Protein 6ATH (pdb70)

CATH classification: 1.10.510.10

Organism: Homo sapiens (NCBI:txid9606)

Nearest PDB structures (foldseek):
  6ath-assembly1_C  TM=1.020E+00  e=2.449E-08  Homo sapiens
  1jsu-assembly1_C  TM=9.608E-01  e=7.754E-07  Homo sapiens
  6p8f-assembly1_C 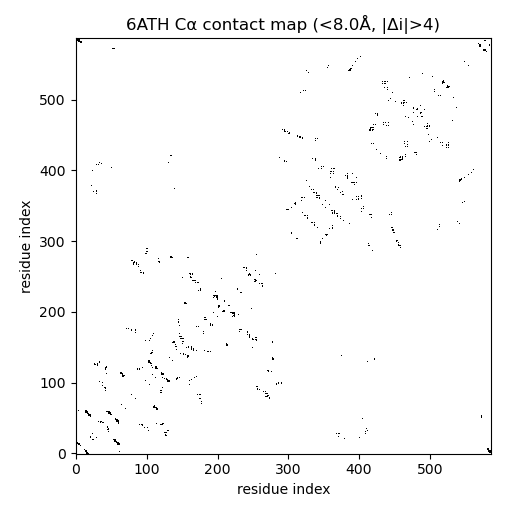 TM=7.142E-01  e=4.635E-07  Homo sapiens
  8bya-assembly1_C  TM=8.680E-01  e=1.617E-06  Homo sapiens
  6ath-assembly1_B  TM=1.004E+00  e=5.080E-36  Homo sapiens

InterPro domains:
  IPR000719 Protein kinase domain [PF00069] (4-286)
  IPR000719 Protein kinase domain [PS50011] (4-286)
  IPR000719 Protein kinase domain [SM00220] (4-286)
  IPR008271 Serine/threonine-protein kinase, active site [PS00108] (123-135)
  IPR011009 Protein kinase-like domain superfamily [SSF56112] (1-292)
  IPR017441 Protein kinase, ATP binding site [PS00107] (10-33)
  IPR050108 Cyclin-dependent kinase [PTHR24056] (2-287)

Foldseek 3Di:
DPDKDADPVPRFIKDKDKDFEVHDDVLNVFQVVLLVVQDDQQAWHFDDWDDDPGMIMTMTGDFDAWQLVVLVVCQPPAFDLLLLLQALLSVLVSLLSCVVQQKAQQEDDRRQWGHHQQQHIHGHRSSVMDRADVVGAQDAPTYDLLQAAVCRLLPPSDDDSLRVLSSSLQVSLCSRNVDGLQDAPDSVSSVVSLCQAAWDDDCVQENCSCVGNRHDPPDDTHDYDQLCVSRVVDDPQSSVLSCLSRRNHSVRRDHSVNSSPRPSCVPHDRDGTPDDD/DDDVVCLQVVVVVLVVQLVVLAFDLPLQVVAPADHLQLLLVLLLLVLVVCVVVVHDLQLSQLLLSLLRNLSSPDHDHSLCSNLSSLLSSQVSCVVPPPDRDDLVVSCVSVVNSDDSVSSVVSNVVSCVSSVVPRPHDALVNLLVSQQVVDPDHDLLLSLQLSLLSSLLSSGSVVNSVDGSNLSNQLSSQQSCCLPPVDGDDPVVCVSPVDDCVNSVVSNVVSLVCLQCVVVDPRCSSLVVCCDVVSPHNSPRHGDPDRDD/DDPVPDDDPDDDDVVVVCVVVVVPCPVCVVQQADDVVRGHHDDPHDDDDD

Structure (mmCIF, N/CA/C/O backbone):
data_6ATH
#
_entry.id   6ATH
#
_cell.length_a   74.191
_cell.length_b   77.645
_cell.length_c   137.511
_cell.angle_alpha   90.00
_cell.angle_beta   90.00
_cell.angle_gamma   90.00
#
_symmetry.space_group_name_H-M   'P 21 21 21'
#
loop_
_entity.id
_entity.type
_entity.pdbx_description
1 polymer 'Cyclin-dependent kinase 2'
2 polymer Cyclin-A2
3 polymer 'Cyclin-dependent kinase inhibitor 1B'
4 non-polymer 'SULFATE ION'
5 water water
#
loop_
_atom_site.group_PDB
_atom_site.id
_atom_site.type_symbol
_atom_site.label_atom_id
_atom_site.label_alt_id
_atom_site.label_comp_id
_atom_site.label_asym_id
_atom_site.label_entity_id
_atom_site.label_seq_id
_atom_site.pdbx_PDB_ins_code
_atom_site.Cartn_x
_atom_site.Cartn_y
_atom_site.Cartn_z
_atom_site.occupancy
_atom_site.B_iso_or_equiv
_atom_site.auth_seq_id
_atom_site.auth_comp_id
_atom_site.auth_asym_id
_atom_site.auth_atom_id
_atom_site.pdbx_PDB_model_num
ATOM 1 N N . VAL A 1 19 ? 14.630 -9.610 79.029 1.00 61.84 17 VAL A N 1
ATOM 2 C CA . VAL A 1 19 ? 15.448 -9.949 80.188 1.00 62.37 17 VAL A CA 1
ATOM 3 C C . VAL A 1 19 ? 14.732 -10.966 81.069 1.00 65.50 17 VAL A C 1
ATOM 4 O O . VAL A 1 19 ? 13.639 -10.703 81.572 1.00 69.06 17 VAL A O 1
ATOM 8 N N . VAL A 1 20 ? 15.351 -12.128 81.252 1.00 63.51 18 VAL A N 1
ATOM 9 C CA . VAL A 1 20 ? 14.718 -13.220 81.982 1.00 63.83 18 VAL A CA 1
ATOM 10 C C . VAL A 1 20 ? 15.600 -13.772 83.101 1.00 63.54 18 VAL A C 1
ATOM 11 O O . VAL A 1 20 ? 15.163 -14.610 83.889 1.00 67.87 18 VAL A O 1
ATOM 15 N N . TYR A 1 21 ? 16.840 -13.299 83.164 1.00 55.61 19 TYR A N 1
ATOM 16 C CA . TYR A 1 21 ? 17.777 -13.726 84.200 1.00 51.11 19 TYR A CA 1
ATOM 17 C C . TYR A 1 21 ? 18.821 -12.653 84.475 1.00 48.40 19 TYR A C 1
ATOM 18 O O . TYR A 1 21 ? 19.276 -11.973 83.555 1.00 46.68 19 TYR A O 1
ATOM 27 N N . LYS A 1 22 ? 19.201 -12.501 85.739 1.00 42.22 20 LYS A N 1
ATOM 28 C CA . LYS A 1 22 ? 20.347 -11.664 86.083 1.00 43.15 20 LYS A CA 1
ATOM 29 C C . LYS A 1 22 ? 21.256 -12.392 87.060 1.00 44.62 20 LYS A C 1
ATOM 30 O O . LYS A 1 22 ? 20.835 -13.349 87.709 1.00 50.10 20 LYS A O 1
ATOM 36 N N . ALA A 1 23 ? 22.505 -11.950 87.160 1.00 41.89 21 ALA A N 1
ATOM 37 C CA . ALA A 1 23 ? 23.471 -12.649 87.999 1.00 47.28 21 ALA A CA 1
ATOM 38 C C . ALA A 1 23 ? 24.655 -11.782 88.414 1.00 50.13 21 ALA A C 1
ATOM 39 O O . ALA A 1 23 ? 25.242 -11.079 87.594 1.00 45.10 21 ALA A O 1
ATOM 41 N N . ARG A 1 24 ? 25.004 -11.849 89.696 1.00 55.75 22 ARG A N 1
ATOM 42 C CA . ARG A 1 24 ? 26.188 -11.169 90.206 1.00 62.25 22 ARG A CA 1
ATOM 43 C C . ARG A 1 24 ? 27.375 -12.130 90.259 1.00 66.06 22 ARG A C 1
ATOM 44 O O . ARG A 1 24 ? 27.231 -13.284 90.660 1.00 67.21 22 ARG A O 1
ATOM 52 N N . ASN A 1 25 ? 28.542 -11.647 89.844 1.00 69.29 23 ASN A N 1
ATOM 53 C CA . ASN A 1 25 ? 29.772 -12.430 89.902 1.00 76.19 23 ASN A CA 1
ATOM 54 C C . ASN A 1 25 ? 30.416 -12.311 91.283 1.00 81.53 23 ASN A C 1
ATOM 55 O O . ASN A 1 25 ? 30.636 -11.210 91.778 1.00 82.60 23 ASN A O 1
ATOM 60 N N . LYS A 1 26 ? 30.721 -13.449 91.898 1.00 85.36 24 LYS A N 1
ATOM 61 C CA . LYS A 1 26 ? 31.264 -13.471 93.255 1.00 87.69 24 LYS A CA 1
ATOM 62 C C . LYS A 1 26 ? 32.656 -12.844 93.347 1.00 88.34 24 LYS A C 1
ATOM 63 O O . LYS A 1 26 ? 32.927 -12.037 94.237 1.00 88.47 24 LYS A O 1
ATOM 69 N N . LEU A 1 27 ? 33.528 -13.220 92.418 1.00 88.48 25 LEU A N 1
ATOM 70 C CA . LEU A 1 27 ? 34.917 -12.766 92.410 1.00 89.71 25 LEU A CA 1
ATOM 71 C C . LEU A 1 27 ? 35.069 -11.268 92.127 1.00 88.86 25 LEU A C 1
ATOM 72 O O . LEU A 1 27 ? 35.987 -10.623 92.636 1.00 88.95 25 LEU A O 1
ATOM 77 N N . THR A 1 28 ? 34.165 -10.716 91.322 1.00 87.29 26 THR A N 1
ATOM 78 C CA . THR A 1 28 ? 34.264 -9.314 90.922 1.00 83.93 26 THR A CA 1
ATOM 79 C C . THR A 1 28 ? 33.180 -8.424 91.526 1.00 78.69 26 THR A C 1
ATOM 80 O O . THR A 1 28 ? 33.439 -7.273 91.876 1.00 79.81 26 THR A O 1
ATOM 84 N N . GLY A 1 29 ? 31.968 -8.952 91.644 1.00 73.31 27 GLY A N 1
ATOM 85 C CA . GLY A 1 29 ? 30.849 -8.162 92.126 1.00 70.25 27 GLY A CA 1
ATOM 86 C C . GLY A 1 29 ? 30.095 -7.523 90.977 1.00 66.58 27 GLY A C 1
ATOM 87 O O . GLY A 1 29 ? 29.124 -6.793 91.184 1.00 63.14 27 GLY A O 1
ATOM 88 N N . GLU A 1 30 ? 30.546 -7.799 89.757 1.00 65.73 28 GLU A N 1
ATOM 89 C CA . GLU A 1 30 ? 29.901 -7.265 88.564 1.00 64.66 28 GLU A CA 1
ATOM 90 C C . GLU A 1 30 ? 28.631 -8.048 88.241 1.00 59.23 28 GLU A C 1
ATOM 91 O O . GLU A 1 30 ? 28.585 -9.267 88.399 1.00 61.71 28 GLU A O 1
ATOM 97 N N . VAL A 1 31 ? 27.601 -7.338 87.793 1.00 51.23 29 VAL A N 1
ATOM 98 C CA . VAL A 1 31 ? 26.296 -7.945 87.563 1.00 44.44 29 VAL A CA 1
ATOM 99 C C . VAL A 1 31 ? 25.946 -7.971 86.075 1.00 40.52 29 VAL A C 1
ATOM 100 O O . VAL A 1 31 ? 26.200 -7.006 85.352 1.00 36.72 29 VAL A O 1
ATOM 104 N N . VAL A 1 32 ? 25.366 -9.078 85.621 1.00 37.96 30 VAL A N 1
ATOM 105 C CA . VAL A 1 32 ? 25.011 -9.226 84.213 1.00 35.00 30 VAL A CA 1
ATOM 106 C C . VAL A 1 32 ? 23.536 -9.558 84.052 1.00 38.15 30 VAL A C 1
ATOM 107 O O . VAL A 1 32 ? 22.876 -9.967 85.005 1.00 38.06 30 VAL A O 1
ATOM 111 N N . ALA A 1 33 ? 23.030 -9.374 82.838 1.00 34.18 31 ALA A N 1
ATOM 112 C CA . ALA A 1 33 ? 21.642 -9.673 82.519 1.00 32.84 31 ALA A CA 1
ATOM 113 C C . ALA A 1 33 ? 21.582 -10.588 81.305 1.00 40.51 31 ALA A C 1
ATOM 114 O O . ALA A 1 33 ? 22.340 -10.411 80.348 1.00 40.53 31 ALA A O 1
ATOM 116 N N . LEU A 1 34 ? 20.671 -11.555 81.338 1.00 37.01 32 LEU A N 1
ATOM 117 C CA . LEU A 1 34 ? 20.531 -12.504 80.243 1.00 41.26 32 LEU A CA 1
ATOM 118 C C . LEU A 1 34 ? 19.259 -12.257 79.439 1.00 45.36 32 LEU A C 1
ATOM 119 O O . LEU A 1 34 ? 18.156 -12.272 79.980 1.00 49.15 32 LEU A O 1
ATOM 124 N N . LYS A 1 35 ? 19.427 -12.028 78.141 1.00 40.23 33 LYS A N 1
ATOM 125 C CA . LYS A 1 35 ? 18.301 -11.808 77.244 1.00 44.80 33 LYS A CA 1
ATOM 126 C C . LYS A 1 35 ? 18.178 -12.992 76.292 1.00 45.84 33 LYS A C 1
ATOM 127 O O . LYS A 1 35 ? 19.180 -13.581 75.891 1.00 44.47 33 LYS A O 1
ATOM 133 N N . LYS A 1 36 ? 16.945 -13.347 75.945 1.00 49.45 34 LYS A N 1
ATOM 134 C CA . LYS A 1 36 ? 16.691 -14.516 75.112 1.00 53.72 34 LYS A CA 1
ATOM 135 C C . LYS A 1 36 ? 15.886 -14.146 73.871 1.00 55.81 34 LYS A C 1
ATOM 136 O O . LYS A 1 36 ? 15.000 -13.291 73.925 1.00 55.59 34 LYS A O 1
ATOM 142 N N . ILE A 1 37 ? 16.210 -14.783 72.749 1.00 55.64 35 ILE A N 1
ATOM 143 C CA . ILE A 1 37 ? 15.434 -14.634 71.523 1.00 56.59 35 ILE A CA 1
ATOM 144 C C . ILE A 1 37 ? 15.092 -16.004 70.940 1.00 58.60 35 ILE A C 1
ATOM 145 O O . ILE A 1 37 ? 15.984 -16.784 70.600 1.00 59.29 35 ILE A O 1
ATOM 150 N N . ARG A 1 38 ? 13.800 -16.296 70.834 1.00 58.83 36 ARG A N 1
ATOM 151 C CA . ARG A 1 38 ? 13.350 -17.535 70.214 1.00 62.62 36 ARG A CA 1
ATOM 152 C C . ARG A 1 38 ? 13.456 -17.412 68.698 1.00 63.26 36 ARG A C 1
ATOM 153 O O . ARG A 1 38 ? 13.225 -16.340 68.138 1.00 64.30 36 ARG A O 1
ATOM 155 N N . LEU A 1 39 ? 13.813 -18.508 68.037 1.00 62.45 37 LEU A N 1
ATOM 156 C CA . LEU A 1 39 ? 13.999 -18.495 66.591 1.00 63.16 37 LEU A CA 1
ATOM 157 C C . LEU A 1 39 ? 12.855 -19.205 65.871 1.00 67.29 37 LEU A C 1
ATOM 158 O O . LEU A 1 39 ? 12.664 -20.411 66.029 1.00 70.07 37 LEU A O 1
ATOM 163 N N . GLU A 1 44 ? 11.524 -17.213 59.405 1.00 46.05 42 GLU A N 1
ATOM 164 C CA . GLU A 1 44 ? 12.425 -16.443 58.554 1.00 42.26 42 GLU A CA 1
ATOM 165 C C . GLU A 1 44 ? 13.857 -16.457 59.079 1.00 33.95 42 GLU A C 1
ATOM 166 O O . GLU A 1 44 ? 14.714 -15.716 58.592 1.00 33.43 42 GLU A O 1
ATOM 172 N N . GLY A 1 45 ? 14.116 -17.305 60.070 1.00 29.00 43 GLY A N 1
ATOM 173 C CA . GLY A 1 45 ? 15.439 -17.397 60.668 1.00 28.34 43 GLY A CA 1
ATOM 174 C C . GLY A 1 45 ? 15.703 -16.286 61.666 1.00 30.41 43 GLY A C 1
ATOM 175 O O . GLY A 1 45 ? 14.783 -15.786 62.314 1.00 29.19 43 GLY A O 1
ATOM 176 N N . VAL A 1 46 ? 16.964 -15.888 61.797 1.00 25.67 44 VAL A N 1
ATOM 177 C CA . VAL A 1 46 ? 17.313 -14.811 62.719 1.00 25.93 44 VAL A CA 1
ATOM 178 C C . VAL A 1 46 ? 16.704 -13.483 62.281 1.00 27.70 44 VAL A C 1
ATOM 179 O O . VAL A 1 46 ? 16.924 -13.036 61.158 1.00 24.84 44 VAL A O 1
ATOM 183 N N . PRO A 1 47 ? 15.925 -12.851 63.174 1.00 25.52 45 PRO A N 1
ATOM 184 C CA . PRO A 1 47 ? 15.278 -11.568 62.883 1.00 25.32 45 PRO A CA 1
ATOM 185 C C . PRO A 1 47 ? 16.292 -10.509 62.465 1.00 23.36 45 PRO A C 1
ATOM 186 O O . PRO A 1 47 ? 17.380 -10.440 63.037 1.00 21.25 45 PRO A O 1
ATOM 190 N N . SER A 1 48 ? 15.933 -9.694 61.479 1.00 16.98 46 SER A N 1
ATOM 191 C CA . SER A 1 48 ? 16.811 -8.634 61.006 1.00 22.34 46 SER A CA 1
ATOM 192 C C . SER A 1 48 ? 17.138 -7.645 62.118 1.00 22.91 46 SER A C 1
ATOM 193 O O . SER A 1 48 ? 18.237 -7.097 62.163 1.00 17.22 46 SER A O 1
ATOM 196 N N . THR A 1 49 ? 16.191 -7.430 63.030 1.00 21.41 47 THR A N 1
ATOM 197 C CA . THR A 1 49 ? 16.448 -6.567 64.174 1.00 22.65 47 THR A CA 1
ATOM 198 C C . THR A 1 49 ? 17.548 -7.127 65.074 1.00 20.90 47 THR A C 1
ATOM 199 O O . THR A 1 49 ? 18.347 -6.372 65.622 1.00 24.78 47 THR A O 1
ATOM 203 N N . ALA A 1 50 ? 17.580 -8.445 65.231 1.00 18.91 48 ALA A N 1
ATOM 204 C CA . ALA A 1 50 ? 18.624 -9.101 66.015 1.00 19.24 48 ALA A CA 1
ATOM 205 C C . ALA A 1 50 ? 19.962 -9.056 65.279 1.00 22.07 48 ALA A C 1
ATOM 206 O O . ALA A 1 50 ? 21.008 -8.828 65.888 1.00 20.46 48 ALA A O 1
ATOM 208 N N . ILE A 1 51 ? 19.913 -9.300 63.971 1.00 20.00 49 ILE A N 1
ATOM 209 C CA . ILE A 1 51 ? 21.089 -9.204 63.106 1.00 21.45 49 ILE A CA 1
ATOM 210 C C . ILE A 1 51 ? 21.772 -7.847 63.293 1.00 22.14 49 ILE A C 1
ATOM 211 O O . ILE A 1 51 ? 22.970 -7.765 63.596 1.00 19.68 49 ILE A O 1
ATOM 216 N N . ARG A 1 52 ? 21.001 -6.778 63.131 1.00 17.14 50 ARG A N 1
ATOM 217 C CA . ARG A 1 52 ? 21.544 -5.432 63.284 1.00 18.78 50 ARG A CA 1
ATOM 218 C C . ARG A 1 52 ? 21.965 -5.112 64.721 1.00 18.53 50 ARG A C 1
ATOM 219 O O . ARG A 1 52 ? 23.059 -4.601 64.941 1.00 17.40 50 ARG A O 1
ATOM 227 N N . GLU A 1 53 ? 21.099 -5.401 65.689 1.00 17.05 51 GLU A N 1
ATOM 228 C CA . GLU A 1 53 ? 21.409 -5.095 67.086 1.00 18.59 51 GLU A CA 1
ATOM 229 C C . GLU A 1 53 ? 22.741 -5.701 67.511 1.00 16.90 51 GLU A C 1
ATOM 230 O O . GLU A 1 53 ? 23.589 -5.014 68.069 1.00 17.95 51 GLU A O 1
ATOM 236 N N . ILE A 1 54 ? 22.929 -6.985 67.219 1.00 17.03 52 ILE A N 1
ATOM 237 C CA . ILE A 1 54 ? 24.125 -7.687 67.663 1.00 15.42 52 ILE A CA 1
ATOM 238 C C . ILE A 1 54 ? 25.366 -7.224 66.900 1.00 17.98 52 ILE A C 1
ATOM 239 O O . ILE A 1 54 ? 26.384 -6.882 67.503 1.00 15.83 52 ILE A O 1
ATOM 244 N N . SER A 1 55 ? 25.282 -7.204 65.573 1.00 19.05 53 SER A N 1
ATOM 245 C CA . SER A 1 55 ? 26.441 -6.827 64.769 1.00 13.61 53 SER A CA 1
ATOM 246 C C . SER A 1 55 ? 26.890 -5.395 65.055 1.00 19.08 53 SER A C 1
ATOM 247 O O . SER A 1 55 ? 28.083 -5.115 65.057 1.00 19.42 53 SER A O 1
ATOM 250 N N . LEU A 1 56 ? 25.944 -4.494 65.321 1.00 15.80 54 LEU A N 1
ATOM 251 C CA . LEU A 1 56 ? 26.305 -3.110 65.627 1.00 16.55 54 LEU A CA 1
ATOM 252 C C . LEU A 1 56 ? 26.815 -2.941 67.066 1.00 18.50 54 LEU A C 1
ATOM 253 O O . LEU A 1 56 ? 27.814 -2.259 67.298 1.00 17.00 54 LEU A O 1
ATOM 258 N N . LEU A 1 57 ? 26.156 -3.581 68.030 1.00 15.95 55 LEU A N 1
ATOM 259 C CA . LEU A 1 57 ? 26.602 -3.486 69.422 1.00 18.94 55 LEU A CA 1
ATOM 260 C C . LEU A 1 57 ? 28.016 -4.002 69.655 1.00 21.87 55 LEU A C 1
ATOM 261 O O . LEU A 1 57 ? 28.728 -3.484 70.516 1.00 24.77 55 LEU A O 1
ATOM 266 N N . LYS A 1 58 ? 28.420 -5.019 68.901 1.00 24.67 56 LYS A N 1
ATOM 267 C CA . LYS A 1 58 ? 29.778 -5.553 69.009 1.00 32.49 56 LYS A CA 1
ATOM 268 C C . LYS A 1 58 ? 30.833 -4.490 68.699 1.00 31.72 56 LYS A C 1
ATOM 269 O O . LYS A 1 58 ? 31.951 -4.545 69.212 1.00 34.30 56 LYS A O 1
ATOM 275 N N . GLU A 1 59 ? 30.469 -3.526 67.861 1.00 21.53 57 GLU A N 1
ATOM 276 C CA . GLU A 1 59 ? 31.372 -2.439 67.491 1.00 25.99 57 GLU A CA 1
ATOM 277 C C . GLU A 1 59 ? 31.221 -1.186 68.350 1.00 29.67 57 GLU A C 1
ATOM 278 O O . GLU A 1 59 ? 31.965 -0.223 68.171 1.00 39.72 57 GLU A O 1
ATOM 284 N N . LEU A 1 60 ? 30.261 -1.184 69.267 1.00 21.24 58 LEU A N 1
ATOM 285 C CA . LEU A 1 60 ? 29.962 0.034 70.019 1.00 19.90 58 LEU A CA 1
ATOM 286 C C . LEU A 1 60 ? 30.329 -0.058 71.497 1.00 27.61 58 LEU A C 1
ATOM 287 O O . LEU A 1 60 ? 29.465 0.058 72.367 1.00 29.94 58 LEU A O 1
ATOM 292 N N . ASN A 1 61 ? 31.613 -0.247 71.781 1.00 20.39 59 ASN A N 1
ATOM 293 C CA . ASN A 1 61 ? 32.076 -0.246 73.161 1.00 21.73 59 ASN A CA 1
ATOM 294 C C . ASN A 1 61 ? 32.352 1.172 73.667 1.00 22.59 59 ASN A C 1
ATOM 295 O O . ASN A 1 61 ? 33.311 1.819 73.248 1.00 22.41 59 ASN A O 1
ATOM 300 N N . HIS A 1 62 ? 31.500 1.647 74.570 1.00 21.33 60 HIS A N 1
ATOM 301 C CA . HIS A 1 62 ? 31.610 2.996 75.114 1.00 17.67 60 HIS A CA 1
ATOM 302 C C . HIS A 1 62 ? 30.946 2.992 76.488 1.00 16.86 60 HIS A C 1
ATOM 303 O O . HIS A 1 62 ? 29.979 2.260 76.693 1.00 19.00 60 HIS A O 1
ATOM 310 N N . PRO A 1 63 ? 31.463 3.796 77.440 1.00 18.78 61 PRO A N 1
ATOM 311 C CA . PRO A 1 63 ? 30.910 3.791 78.804 1.00 19.86 61 PRO A CA 1
ATOM 312 C C . PRO A 1 63 ? 29.449 4.222 78.870 1.00 17.43 61 PRO A C 1
ATOM 313 O O . PRO A 1 63 ? 28.774 3.952 79.873 1.00 17.74 61 PRO A O 1
ATOM 317 N N . ASN A 1 64 ? 28.964 4.892 77.832 1.00 15.49 62 ASN A N 1
ATOM 318 C CA . ASN A 1 64 ? 27.569 5.337 77.810 1.00 14.90 62 ASN A CA 1
ATOM 319 C C . ASN A 1 64 ? 26.713 4.592 76.795 1.00 16.81 62 ASN A C 1
ATOM 320 O O . ASN A 1 64 ? 25.694 5.105 76.332 1.00 15.49 62 ASN A O 1
ATOM 325 N N . ILE A 1 65 ? 27.157 3.392 76.443 1.00 15.99 63 ILE A N 1
ATOM 326 C CA . ILE A 1 65 ? 26.388 2.484 75.603 1.00 14.61 63 ILE A CA 1
ATOM 327 C C . ILE A 1 65 ? 26.379 1.135 76.317 1.00 19.57 63 ILE A C 1
ATOM 328 O O . ILE A 1 65 ? 27.438 0.638 76.719 1.00 18.62 63 ILE A O 1
ATOM 333 N N . VAL A 1 66 ? 25.191 0.558 76.501 1.00 18.08 64 VAL A N 1
ATOM 334 C CA . VAL A 1 66 ? 25.072 -0.720 77.207 1.00 20.08 64 VAL A CA 1
ATOM 335 C C . VAL A 1 66 ? 25.970 -1.764 76.546 1.00 22.25 64 VAL A C 1
ATOM 336 O O . VAL A 1 66 ? 25.982 -1.914 75.323 1.00 21.13 64 VAL A O 1
ATOM 340 N N . LYS A 1 67 ? 26.758 -2.459 77.355 1.00 20.24 65 LYS A N 1
ATOM 341 C CA . LYS A 1 67 ? 27.758 -3.363 76.799 1.00 21.40 65 LYS A CA 1
ATOM 342 C C . LYS A 1 67 ? 27.207 -4.762 76.545 1.00 24.67 65 LYS A C 1
ATOM 343 O O . LYS A 1 67 ? 26.653 -5.394 77.446 1.00 24.68 65 LYS A O 1
ATOM 349 N N . LEU A 1 68 ? 27.363 -5.235 75.310 1.00 21.00 66 LEU A N 1
ATOM 350 C CA . LEU A 1 68 ? 27.061 -6.617 74.960 1.00 20.99 66 LEU A CA 1
ATOM 351 C C . LEU A 1 68 ? 28.269 -7.471 75.321 1.00 26.00 66 LEU A C 1
ATOM 352 O O . LEU A 1 68 ? 29.353 -7.285 74.771 1.00 25.01 66 LEU A O 1
ATOM 357 N N . LEU A 1 69 ? 28.085 -8.396 76.257 1.00 27.19 67 LEU A N 1
ATOM 358 C CA . LEU A 1 69 ? 29.202 -9.165 76.792 1.00 32.42 67 LEU A CA 1
ATOM 359 C C . LEU A 1 69 ? 29.457 -10.458 76.028 1.00 35.96 67 LEU A C 1
ATOM 360 O O . LEU A 1 69 ? 30.605 -10.878 75.875 1.00 38.37 67 LEU A O 1
ATOM 365 N N . ASP A 1 70 ? 28.389 -11.088 75.552 1.00 34.42 68 ASP A N 1
ATOM 366 C CA . ASP A 1 70 ? 28.518 -12.363 74.861 1.00 34.20 68 ASP A CA 1
ATOM 367 C C . ASP A 1 70 ? 27.251 -12.695 74.078 1.00 28.27 68 ASP A C 1
ATOM 368 O O . ASP A 1 70 ? 26.169 -12.178 74.371 1.00 26.72 68 ASP A O 1
ATOM 373 N N . VAL A 1 71 ? 27.395 -13.566 73.083 1.00 28.82 69 VAL A N 1
ATOM 374 C CA . VAL A 1 71 ? 26.260 -14.061 72.308 1.00 29.51 69 VAL A CA 1
ATOM 375 C C . VAL A 1 71 ? 26.319 -15.581 72.241 1.00 33.41 69 VAL A C 1
ATOM 376 O O . VAL A 1 71 ? 27.355 -16.149 71.908 1.00 36.17 69 VAL A O 1
ATOM 380 N N . ILE A 1 72 ? 25.208 -16.238 72.557 1.00 32.75 70 ILE A N 1
ATOM 381 C CA . ILE A 1 72 ? 25.164 -17.696 72.530 1.00 38.06 70 ILE A CA 1
ATOM 382 C C . ILE A 1 72 ? 24.047 -18.206 71.626 1.00 39.47 70 ILE A C 1
ATOM 383 O O . ILE A 1 72 ? 22.867 -17.950 71.875 1.00 37.87 70 ILE A O 1
ATOM 388 N N . HIS A 1 73 ? 24.426 -18.922 70.569 1.00 45.77 71 HIS A N 1
ATOM 389 C CA A HIS A 1 73 ? 23.446 -19.476 69.634 0.50 52.20 71 HIS A CA 1
ATOM 390 C CA B HIS A 1 73 ? 23.463 -19.470 69.627 0.50 52.19 71 HIS A CA 1
ATOM 391 C C . HIS A 1 73 ? 23.141 -20.923 69.974 1.00 55.50 71 HIS A C 1
ATOM 392 O O . HIS A 1 73 ? 24.045 -21.721 70.231 1.00 61.05 71 HIS A O 1
ATOM 405 N N . THR A 1 74 ? 21.858 -21.256 69.993 1.00 52.52 72 THR A N 1
ATOM 406 C CA . THR A 1 74 ? 21.434 -22.644 70.089 1.00 54.50 72 THR A CA 1
ATOM 407 C C . THR A 1 74 ? 20.468 -22.845 68.935 1.00 56.05 72 THR A C 1
ATOM 408 O O . THR A 1 74 ? 20.112 -21.879 68.260 1.00 53.72 72 THR A O 1
ATOM 412 N N . GLU A 1 75 ? 20.050 -24.086 68.709 1.00 58.16 73 GLU A N 1
ATOM 413 C CA . GLU A 1 75 ? 19.249 -24.436 67.538 1.00 62.42 73 GLU A CA 1
ATOM 414 C C . GLU A 1 75 ? 18.005 -23.567 67.333 1.00 62.04 73 GLU A C 1
ATOM 415 O O . GLU A 1 75 ? 17.674 -23.206 66.203 1.00 64.75 73 GLU A O 1
ATOM 421 N N . ASN A 1 76 ? 17.325 -23.225 68.421 1.00 58.34 74 ASN A N 1
ATOM 422 C CA . ASN A 1 76 ? 16.108 -22.424 68.324 1.00 57.73 74 ASN A CA 1
ATOM 423 C C . ASN A 1 76 ? 16.080 -21.225 69.270 1.00 52.96 74 ASN A C 1
ATOM 424 O O . ASN A 1 76 ? 15.050 -20.564 69.418 1.00 51.83 74 ASN A O 1
ATOM 429 N N . LYS A 1 77 ? 17.213 -20.940 69.904 1.00 52.46 75 LYS A N 1
ATOM 430 C CA . LYS A 1 77 ? 17.306 -19.802 70.815 1.00 51.24 75 LYS A CA 1
ATOM 431 C C . LYS A 1 77 ? 18.620 -19.040 70.670 1.00 45.29 75 LYS A C 1
ATOM 432 O O . LYS A 1 77 ? 19.673 -19.629 70.429 1.00 44.79 75 LYS A O 1
ATOM 438 N N . LEU A 1 78 ? 18.539 -17.722 70.822 1.00 41.65 76 LEU A N 1
ATOM 439 C CA . LEU A 1 78 ? 19.708 -16.856 70.774 1.00 39.69 76 LEU A CA 1
ATOM 440 C C . LEU A 1 78 ? 19.831 -16.104 72.100 1.00 37.67 76 LEU A C 1
ATOM 441 O O . LEU A 1 78 ? 18.925 -15.367 72.487 1.00 37.30 76 LEU A O 1
ATOM 446 N N . TYR A 1 79 ? 20.945 -16.299 72.800 1.00 38.23 77 TYR A N 1
ATOM 447 C CA . TYR A 1 79 ? 21.157 -15.658 74.097 1.00 41.69 77 TYR A CA 1
ATOM 448 C C . TYR A 1 79 ? 22.113 -14.477 74.011 1.00 38.96 77 TYR A C 1
ATOM 449 O O . TYR A 1 79 ? 23.197 -14.589 73.443 1.00 38.01 77 TYR A O 1
ATOM 458 N N . LEU A 1 80 ? 21.709 -13.349 74.588 1.00 35.71 78 LEU A N 1
ATOM 459 C CA . LEU A 1 80 ? 22.584 -12.189 74.699 1.00 31.08 78 LEU A CA 1
ATOM 460 C C . LEU A 1 80 ? 22.865 -11.881 76.165 1.00 34.86 78 LEU A C 1
ATOM 461 O O . LEU A 1 80 ? 21.939 -11.742 76.964 1.00 34.66 78 LEU A O 1
ATOM 466 N N . VAL A 1 81 ? 24.142 -11.786 76.520 1.00 32.97 79 VAL A N 1
ATOM 467 C CA . VAL A 1 81 ? 24.520 -11.372 77.867 1.00 34.24 79 VAL A CA 1
ATOM 468 C C . VAL A 1 81 ? 24.954 -9.907 77.848 1.00 33.00 79 VAL A C 1
ATOM 469 O O . VAL A 1 81 ? 25.876 -9.535 77.121 1.00 32.46 79 VAL A O 1
ATOM 473 N N . PHE A 1 82 ? 24.272 -9.082 78.640 1.00 28.91 80 PHE A N 1
ATOM 474 C CA . PHE A 1 82 ? 24.572 -7.656 78.740 1.00 27.62 80 PHE A CA 1
ATOM 475 C C . PHE A 1 82 ? 25.087 -7.290 80.123 1.00 30.74 80 PHE A C 1
ATOM 476 O O . PHE A 1 82 ? 24.868 -8.022 81.094 1.00 30.77 80 PHE A O 1
ATOM 484 N N . GLU A 1 83 ? 25.747 -6.141 80.225 1.00 26.79 81 GLU A N 1
ATOM 485 C CA . GLU A 1 83 ? 26.001 -5.573 81.539 1.00 31.86 81 GLU A CA 1
ATOM 486 C C . GLU A 1 83 ? 24.634 -5.213 82.107 1.00 30.56 81 GLU A C 1
ATOM 487 O O . GLU A 1 83 ? 23.711 -4.893 81.357 1.00 26.75 81 GLU A O 1
ATOM 493 N N . PHE A 1 84 ? 24.499 -5.293 83.425 1.00 29.14 82 PHE A N 1
ATOM 494 C CA . PHE A 1 84 ? 23.224 -5.028 84.078 1.00 32.38 82 PHE A CA 1
ATOM 495 C C . PHE A 1 84 ? 23.136 -3.577 84.532 1.00 31.80 82 PHE A C 1
ATOM 496 O O . PHE A 1 84 ? 24.054 -3.066 85.173 1.00 32.53 82 PHE A O 1
ATOM 504 N N . LEU A 1 85 ? 22.033 -2.917 84.188 1.00 29.72 83 LEU A N 1
ATOM 505 C CA . LEU A 1 85 ? 21.725 -1.594 84.734 1.00 31.44 83 LEU A CA 1
ATOM 506 C C . LEU A 1 85 ? 20.373 -1.625 85.438 1.00 32.41 83 LEU A C 1
ATOM 507 O O . LEU A 1 85 ? 19.475 -2.358 85.025 1.00 30.16 83 LEU A O 1
ATOM 512 N N . HIS A 1 86 ? 20.244 -0.818 86.490 1.00 29.65 84 HIS A N 1
ATOM 513 C CA . HIS A 1 86 ? 19.149 -0.928 87.453 1.00 35.65 84 HIS A CA 1
ATOM 514 C C . HIS A 1 86 ? 17.754 -0.683 86.872 1.00 37.69 84 HIS A C 1
ATOM 515 O O . HIS A 1 86 ? 16.834 -1.465 87.112 1.00 40.17 84 HIS A O 1
ATOM 522 N N . GLN A 1 87 ? 17.598 0.397 86.112 1.00 29.01 85 GLN A N 1
ATOM 523 C CA . GLN A 1 87 ? 16.308 0.708 85.501 1.00 29.16 85 GLN A CA 1
ATOM 524 C C . GLN A 1 87 ? 16.438 1.743 84.398 1.00 26.91 85 GLN A C 1
ATOM 525 O O . GLN A 1 87 ? 17.544 2.159 84.051 1.00 23.17 85 GLN A O 1
ATOM 531 N N . ASP A 1 88 ? 15.305 2.152 83.838 1.00 24.13 86 ASP A N 1
ATOM 532 C CA . ASP A 1 88 ? 15.328 3.076 82.711 1.00 20.26 86 ASP A CA 1
ATOM 533 C C . ASP A 1 88 ? 14.861 4.472 83.108 1.00 20.85 86 ASP A C 1
ATOM 534 O O . ASP A 1 88 ? 14.281 4.668 84.180 1.00 23.55 86 ASP A O 1
ATOM 539 N N . LEU A 1 89 ? 15.129 5.438 82.236 1.00 19.93 87 LEU A N 1
ATOM 540 C CA . LEU A 1 89 ? 14.863 6.841 82.530 1.00 17.91 87 LEU A CA 1
ATOM 541 C C . LEU A 1 89 ? 13.369 7.149 82.627 1.00 19.49 87 LEU A C 1
ATOM 542 O O . LEU A 1 89 ? 12.961 8.044 83.360 1.00 19.97 87 LEU A O 1
ATOM 547 N N . LYS A 1 90 ? 12.544 6.418 81.886 1.00 21.07 88 LYS A N 1
ATOM 548 C CA A LYS A 1 90 ? 11.102 6.634 81.945 0.53 22.22 88 LYS A CA 1
ATOM 549 C CA B LYS A 1 90 ? 11.102 6.646 81.954 0.47 22.39 88 LYS A CA 1
ATOM 550 C C . LYS A 1 90 ? 10.579 6.331 83.350 1.00 24.39 88 LYS A C 1
ATOM 551 O O . LYS A 1 90 ? 9.852 7.128 83.946 1.00 22.51 88 LYS A O 1
ATOM 562 N N . LYS A 1 91 ? 10.970 5.178 83.885 1.00 21.51 89 LYS A N 1
ATOM 563 C CA . LYS A 1 91 ? 10.531 4.789 85.225 1.00 24.71 89 LYS A CA 1
ATOM 564 C C . LYS A 1 91 ? 11.064 5.764 86.270 1.00 21.81 89 LYS A C 1
ATOM 565 O O . LYS A 1 91 ? 10.378 6.102 87.232 1.00 21.13 89 LYS A O 1
ATOM 571 N N . PHE A 1 92 ? 12.290 6.227 86.062 1.00 23.38 90 PHE A N 1
ATOM 572 C CA . PHE A 1 92 ? 12.918 7.178 86.970 1.00 22.63 90 PHE A CA 1
ATOM 573 C C . PHE A 1 92 ? 12.152 8.498 86.985 1.00 23.21 90 PHE A C 1
ATOM 574 O O . PHE A 1 92 ? 11.859 9.044 88.046 1.00 25.15 90 PHE A O 1
ATOM 582 N N . MET A 1 93 ? 11.813 9.009 85.806 1.00 19.96 91 MET A N 1
ATOM 583 C CA . MET A 1 93 ? 11.034 10.243 85.738 1.00 22.59 91 MET A CA 1
ATOM 584 C C . MET A 1 93 ? 9.628 10.084 86.321 1.00 22.59 91 MET A C 1
ATOM 585 O O . MET A 1 93 ? 9.126 10.992 86.976 1.00 27.00 91 MET A O 1
ATOM 590 N N . ASP A 1 94 ? 9.000 8.935 86.083 1.00 25.67 92 ASP A N 1
ATOM 591 C CA . ASP A 1 94 ? 7.688 8.655 86.672 1.00 24.59 92 ASP A CA 1
ATOM 592 C C . ASP A 1 94 ? 7.783 8.594 88.193 1.00 24.48 92 ASP A C 1
ATOM 593 O O . ASP A 1 94 ? 6.895 9.073 88.902 1.00 24.85 92 ASP A O 1
ATOM 598 N N . ALA A 1 95 ? 8.866 8.006 88.693 1.00 21.11 93 ALA A N 1
ATOM 599 C CA . ALA A 1 95 ? 9.104 7.949 90.130 1.00 29.08 93 ALA A CA 1
ATOM 600 C C . ALA A 1 95 ? 9.356 9.352 90.674 1.00 28.94 93 ALA A C 1
ATOM 601 O O . ALA A 1 95 ? 9.086 9.644 91.837 1.00 29.15 93 ALA A O 1
ATOM 603 N N . SER A 1 96 ? 9.872 10.222 89.817 1.00 28.62 94 SER A N 1
ATOM 604 C CA . SER A 1 96 ? 10.148 11.596 90.206 1.00 27.02 94 SER A CA 1
ATOM 605 C C . SER A 1 96 ? 9.104 12.542 89.617 1.00 32.84 94 SER A C 1
ATOM 606 O O . SER A 1 96 ? 9.380 13.721 89.410 1.00 31.25 94 SER A O 1
ATOM 609 N N . ALA A 1 97 ? 7.908 12.024 89.353 1.00 36.12 95 ALA A N 1
ATOM 610 C CA . ALA A 1 97 ? 6.866 12.800 88.679 1.00 38.57 95 ALA A CA 1
ATOM 611 C C . ALA A 1 97 ? 6.506 14.097 89.407 1.00 34.99 95 ALA A C 1
ATOM 612 O O . ALA A 1 97 ? 6.188 15.102 88.770 1.00 39.55 95 ALA A O 1
ATOM 614 N N . LEU A 1 98 ? 6.559 14.071 90.733 1.00 28.79 96 LEU A N 1
ATOM 615 C CA . LEU A 1 98 ? 6.171 15.233 91.532 1.00 28.53 96 LEU A CA 1
ATOM 616 C C . LEU A 1 98 ? 7.367 15.873 92.228 1.00 29.68 96 LEU A C 1
ATOM 617 O O . LEU A 1 98 ? 7.217 16.809 93.005 1.00 32.12 96 LEU A O 1
ATOM 622 N N . THR A 1 99 ? 8.557 15.367 91.931 1.00 33.40 97 THR A N 1
ATOM 623 C CA . THR A 1 99 ? 9.786 15.890 92.513 1.00 34.35 97 THR A CA 1
ATOM 624 C C . THR A 1 99 ? 10.711 16.339 91.387 1.00 30.45 97 THR A C 1
ATOM 625 O O . THR A 1 99 ? 10.912 15.608 90.429 1.00 29.24 97 THR A O 1
ATOM 629 N N . GLY A 1 100 ? 11.280 17.534 91.490 1.00 27.16 98 GLY A N 1
ATOM 630 C CA . GLY A 1 100 ? 12.184 17.987 90.444 1.00 30.45 98 GLY A CA 1
ATOM 631 C C . GLY A 1 100 ? 13.434 17.121 90.355 1.00 28.76 98 GLY A C 1
ATOM 632 O O . GLY A 1 100 ? 14.020 16.781 91.381 1.00 31.72 98 GLY A O 1
ATOM 633 N N . ILE A 1 101 ? 13.831 16.738 89.143 1.00 24.89 99 ILE A N 1
ATOM 634 C CA . ILE A 1 101 ? 15.145 16.128 88.955 1.00 21.82 99 ILE A CA 1
ATOM 635 C C . ILE A 1 101 ? 16.149 17.263 89.028 1.00 23.40 99 ILE A C 1
ATOM 636 O O . ILE A 1 101 ? 16.058 18.215 88.254 1.00 23.34 99 ILE A O 1
ATOM 641 N N . PRO A 1 102 ? 17.098 17.182 89.972 1.00 20.53 100 PRO A N 1
ATOM 642 C CA . PRO A 1 102 ? 18.044 18.285 90.170 1.00 19.78 100 PRO A CA 1
ATOM 643 C C . PRO A 1 102 ? 18.775 18.620 88.876 1.00 20.51 100 PRO A C 1
ATOM 644 O O . PRO A 1 102 ? 19.155 17.712 88.137 1.00 20.38 100 PRO A O 1
ATOM 648 N N . LEU A 1 103 ? 18.937 19.909 88.597 1.00 21.45 101 LEU A N 1
ATOM 649 C CA . LEU A 1 103 ? 19.664 20.352 87.400 1.00 20.62 101 LEU A CA 1
ATOM 650 C C . LEU A 1 103 ? 21.036 19.689 87.187 1.00 19.24 101 LEU A C 1
ATOM 651 O O . LEU A 1 103 ? 21.358 19.327 86.060 1.00 21.17 101 LEU A O 1
ATOM 656 N N . PRO A 1 104 ? 21.852 19.535 88.253 1.00 20.29 102 PRO A N 1
ATOM 657 C CA . PRO A 1 104 ? 23.134 18.857 88.003 1.00 17.85 102 PRO A CA 1
ATOM 658 C C . PRO A 1 104 ? 22.974 17.447 87.435 1.00 22.64 102 PRO A C 1
ATOM 659 O O . PRO A 1 104 ? 23.813 17.007 86.647 1.00 19.51 102 PRO A O 1
ATOM 663 N N . LEU A 1 105 ? 21.909 16.749 87.817 1.00 19.77 103 LEU A N 1
ATOM 664 C CA . LEU A 1 105 ? 21.700 15.389 87.325 1.00 16.94 103 LEU A CA 1
ATOM 665 C C . LEU A 1 105 ? 21.192 15.416 85.890 1.00 18.85 103 LEU A C 1
ATOM 666 O O . LEU A 1 105 ? 21.625 14.621 85.054 1.00 17.63 103 LEU A O 1
ATOM 671 N N . ILE A 1 106 ? 20.281 16.339 85.598 1.00 16.79 104 ILE A N 1
ATOM 672 C CA . ILE A 1 106 ? 19.797 16.515 84.229 1.00 15.70 104 ILE A CA 1
ATOM 673 C C . ILE A 1 106 ? 20.971 16.835 83.305 1.00 14.91 104 ILE A C 1
ATOM 674 O O . ILE A 1 106 ? 21.114 16.258 82.219 1.00 14.80 104 ILE A O 1
ATOM 679 N N . LYS A 1 107 ? 21.820 17.748 83.761 1.00 15.81 105 LYS A N 1
ATOM 680 C CA . LYS A 1 107 ? 22.994 18.170 82.996 1.00 16.11 105 LYS A CA 1
ATOM 681 C C . LYS A 1 107 ? 23.967 17.015 82.791 1.00 16.32 105 LYS A C 1
ATOM 682 O O . LYS A 1 107 ? 24.501 16.816 81.692 1.00 16.05 105 LYS A O 1
ATOM 688 N N . SER A 1 108 ? 24.197 16.245 83.849 1.00 16.00 106 SER A N 1
ATOM 689 C CA . SER A 1 108 ? 25.073 15.080 83.759 1.00 15.25 106 SER A CA 1
ATOM 690 C C . SER A 1 108 ? 24.524 14.038 82.792 1.00 18.59 106 SER A C 1
ATOM 691 O O . SER A 1 108 ? 25.253 13.505 81.955 1.00 13.91 106 SER A O 1
ATOM 694 N N . TYR A 1 109 ? 23.240 13.731 82.916 1.00 15.30 107 TYR A N 1
ATOM 695 C CA . TYR A 1 109 ? 22.636 12.739 82.031 1.00 14.22 107 TYR A CA 1
ATOM 696 C C . TYR A 1 109 ? 22.715 13.181 80.570 1.00 15.16 107 TYR A C 1
ATOM 697 O O . TYR A 1 109 ? 23.040 12.383 79.697 1.00 14.80 107 TYR A O 1
ATOM 706 N N . LEU A 1 110 ? 22.416 14.448 80.298 1.00 12.67 108 LEU A N 1
ATOM 707 C CA . LEU A 1 110 ? 22.441 14.921 78.913 1.00 11.99 108 LEU A CA 1
ATOM 708 C C . LEU A 1 110 ? 23.847 14.845 78.343 1.00 10.54 108 LEU A C 1
ATOM 709 O O . LEU A 1 110 ? 24.048 14.424 77.199 1.00 12.10 108 LEU A O 1
ATOM 714 N N . PHE A 1 111 ? 24.820 15.243 79.153 1.00 11.98 109 PHE A N 1
ATOM 715 C CA . PHE A 1 111 ? 26.225 15.233 78.741 1.00 12.85 109 PHE A CA 1
ATOM 716 C C . PHE A 1 111 ? 26.648 13.812 78.370 1.00 14.08 109 PHE A C 1
ATOM 717 O O . PHE A 1 111 ? 27.300 13.593 77.352 1.00 13.49 109 PHE A O 1
ATOM 725 N N . GLN A 1 112 ? 26.279 12.852 79.213 1.00 14.20 110 GLN A N 1
ATOM 726 C CA . GLN A 1 112 ? 26.606 11.451 78.977 1.00 12.94 110 GLN A CA 1
ATOM 727 C C . GLN A 1 112 ? 25.893 10.898 77.752 1.00 14.79 110 GLN A C 1
ATOM 728 O O . GLN A 1 112 ? 26.478 10.135 76.984 1.00 12.89 110 GLN A O 1
ATOM 734 N N . LEU A 1 113 ? 24.623 11.256 77.580 1.00 13.19 111 LEU A N 1
ATOM 735 C CA . LEU A 1 113 ? 23.872 10.796 76.414 1.00 14.56 111 LEU A CA 1
ATOM 736 C C . LEU A 1 113 ? 24.489 11.331 75.123 1.00 13.18 111 LEU A C 1
ATOM 737 O O . LEU A 1 113 ? 24.552 10.622 74.117 1.00 13.20 111 LEU A O 1
ATOM 742 N N . LEU A 1 114 ? 24.951 12.577 75.155 1.00 13.37 112 LEU A N 1
ATOM 743 C CA . LEU A 1 114 ? 25.605 13.159 73.986 1.00 12.22 112 LEU A CA 1
ATOM 744 C C . LEU A 1 114 ? 26.910 12.425 73.674 1.00 12.57 112 LEU A C 1
ATOM 745 O O . LEU A 1 114 ? 27.256 12.225 72.504 1.00 12.01 112 LEU A O 1
ATOM 750 N N . GLN A 1 115 ? 27.643 12.025 74.712 1.00 12.28 113 GLN A N 1
ATOM 751 C CA . GLN A 1 115 ? 28.876 11.256 74.486 1.00 13.16 113 GLN A CA 1
ATOM 752 C C . GLN A 1 115 ? 28.582 9.914 73.827 1.00 16.66 113 GLN A C 1
ATOM 753 O O . GLN A 1 115 ? 29.267 9.515 72.880 1.00 14.43 113 GLN A O 1
ATOM 759 N N . GLY A 1 116 ? 27.568 9.214 74.333 1.00 12.76 114 GLY A N 1
ATOM 760 C CA . GLY A 1 116 ? 27.194 7.935 73.750 1.00 14.06 114 GLY A CA 1
ATOM 761 C C . GLY A 1 116 ? 26.725 8.089 72.313 1.00 12.99 114 GLY A C 1
ATOM 762 O O . GLY A 1 116 ? 27.061 7.285 71.432 1.00 12.75 114 GLY A O 1
ATOM 763 N N . LEU A 1 117 ? 25.950 9.136 72.062 1.00 14.89 115 LEU A N 1
ATOM 764 C CA . LEU A 1 117 ? 25.394 9.343 70.725 1.00 11.84 115 LEU A CA 1
ATOM 765 C C . LEU A 1 117 ? 26.483 9.773 69.753 1.00 13.29 115 LEU A C 1
ATOM 766 O O . LEU A 1 117 ? 26.508 9.335 68.606 1.00 12.75 115 LEU A O 1
ATOM 771 N N . ALA A 1 118 ? 27.397 10.625 70.205 1.00 11.61 116 ALA A N 1
ATOM 772 C CA . ALA A 1 118 ? 28.475 11.072 69.318 1.00 11.34 116 ALA A CA 1
ATOM 773 C C . ALA A 1 118 ? 29.315 9.870 68.891 1.00 14.74 116 ALA A C 1
ATOM 774 O O . ALA A 1 118 ? 29.775 9.785 67.748 1.00 13.33 116 ALA A O 1
ATOM 776 N N . PHE A 1 119 ? 29.506 8.935 69.817 1.00 11.04 117 PHE A N 1
ATOM 777 C CA . PHE A 1 119 ? 30.265 7.725 69.521 1.00 10.98 117 PHE A CA 1
ATOM 778 C C . PHE A 1 119 ? 29.534 6.912 68.459 1.00 13.12 117 PHE A C 1
ATOM 779 O O . PHE A 1 119 ? 30.148 6.428 67.509 1.00 12.00 117 PHE A O 1
ATOM 787 N N . CYS A 1 120 ? 28.220 6.768 68.611 1.00 12.15 118 CYS A N 1
ATOM 788 C CA . CYS A 1 120 ? 27.426 6.057 67.610 1.00 11.55 118 CYS A CA 1
ATOM 789 C C . CYS A 1 120 ? 27.602 6.687 66.241 1.00 13.23 118 CYS A C 1
ATOM 790 O O . CYS A 1 120 ? 27.904 6.001 65.268 1.00 10.72 118 CYS A O 1
ATOM 793 N N . HIS A 1 121 ? 27.396 7.997 66.167 1.00 10.73 119 HIS A N 1
ATOM 794 C CA . HIS A 1 121 ? 27.429 8.694 64.877 1.00 7.71 119 HIS A CA 1
ATOM 795 C C . HIS A 1 121 ? 28.816 8.648 64.246 1.00 10.70 119 HIS A C 1
ATOM 796 O O . HIS A 1 121 ? 28.948 8.499 63.029 1.00 11.43 119 HIS A O 1
ATOM 803 N N . SER A 1 122 ? 29.848 8.746 65.077 1.00 9.69 120 SER A N 1
ATOM 804 C CA . SER A 1 122 ? 31.215 8.661 64.586 1.00 10.97 120 SER A CA 1
ATOM 805 C C . SER A 1 122 ? 31.566 7.265 64.096 1.00 14.91 120 SER A C 1
ATOM 806 O O . SER A 1 122 ? 32.552 7.092 63.377 1.00 12.05 120 SER A O 1
ATOM 809 N N . HIS A 1 123 ? 30.771 6.277 64.503 1.00 11.55 121 HIS A N 1
ATOM 810 C CA . HIS A 1 123 ? 30.934 4.905 64.012 1.00 10.87 121 HIS A CA 1
ATOM 811 C C . HIS A 1 123 ? 29.801 4.488 63.071 1.00 12.00 121 HIS A C 1
ATOM 812 O O . HIS A 1 123 ? 29.469 3.312 62.975 1.00 12.88 121 HIS A O 1
ATOM 819 N N . ARG A 1 124 ? 29.251 5.468 62.354 1.00 9.93 122 ARG A N 1
ATOM 820 C CA . ARG A 1 124 ? 28.239 5.262 61.306 1.00 10.26 122 ARG A CA 1
ATOM 821 C C . ARG A 1 124 ? 27.007 4.448 61.713 1.00 12.92 122 ARG A C 1
ATOM 822 O O . ARG A 1 124 ? 26.452 3.697 60.911 1.00 11.90 122 ARG A O 1
ATOM 830 N N . VAL A 1 125 ? 26.564 4.650 62.951 1.00 12.75 123 VAL A N 1
ATOM 831 C CA . VAL A 1 125 ? 25.339 4.026 63.440 1.00 11.74 123 VAL A CA 1
ATOM 832 C C . VAL A 1 125 ? 24.297 5.078 63.820 1.00 12.78 123 VAL A C 1
ATOM 833 O O . VAL A 1 125 ? 24.594 6.002 64.575 1.00 11.85 123 VAL A O 1
ATOM 837 N N . LEU A 1 126 ? 23.086 4.935 63.282 1.00 10.71 124 LEU A N 1
ATOM 838 C CA . LEU A 1 126 ? 21.920 5.702 63.729 1.00 12.98 124 LEU A CA 1
ATOM 839 C C . LEU A 1 126 ? 21.152 4.842 64.714 1.00 10.98 124 LEU A C 1
ATOM 840 O O . LEU A 1 126 ? 20.912 3.680 64.442 1.00 12.78 124 LEU A O 1
ATOM 845 N N . HIS A 1 127 ? 20.751 5.403 65.854 1.00 10.57 125 HIS A N 1
ATOM 846 C CA . HIS A 1 127 ? 20.019 4.619 66.843 1.00 11.93 125 HIS A CA 1
ATOM 847 C C . HIS A 1 127 ? 18.542 4.488 66.440 1.00 12.30 125 HIS A C 1
ATOM 848 O O . HIS A 1 127 ? 17.983 3.384 66.414 1.00 12.63 125 HIS A O 1
ATOM 855 N N . ARG A 1 128 ? 17.928 5.628 66.138 1.00 11.99 126 ARG A N 1
ATOM 856 C CA . ARG A 1 128 ? 16.556 5.702 65.609 1.00 12.83 126 ARG A CA 1
ATOM 857 C C . ARG A 1 128 ? 15.447 5.270 66.563 1.00 12.83 126 ARG A C 1
ATOM 858 O O . ARG A 1 128 ? 14.314 5.074 66.130 1.00 12.49 126 ARG A O 1
ATOM 866 N N . ASP A 1 129 ? 15.753 5.105 67.846 1.00 12.66 127 ASP A N 1
ATOM 867 C CA . ASP A 1 129 ? 14.677 4.927 68.824 1.00 15.23 127 ASP A CA 1
ATOM 868 C C . ASP A 1 129 ? 15.068 5.445 70.208 1.00 15.45 127 ASP A C 1
ATOM 869 O O . ASP A 1 129 ? 14.905 4.758 71.209 1.00 14.11 127 ASP A O 1
ATOM 874 N N . LEU A 1 130 ? 15.600 6.658 70.249 1.00 11.98 128 LEU A N 1
ATOM 875 C CA . LEU A 1 130 ? 15.958 7.284 71.511 1.00 14.48 128 LEU A CA 1
ATOM 876 C C . LEU A 1 130 ? 14.684 7.777 72.181 1.00 19.88 128 LEU A C 1
ATOM 877 O O . LEU A 1 130 ? 13.977 8.633 71.650 1.00 25.88 128 LEU A O 1
ATOM 882 N N . LYS A 1 131 ? 14.388 7.187 73.329 1.00 16.66 129 LYS A N 1
ATOM 883 C CA . LYS A 1 131 ? 13.246 7.558 74.157 1.00 16.81 129 LYS A CA 1
ATOM 884 C C . LYS A 1 131 ? 13.620 7.099 75.555 1.00 18.27 129 LYS A C 1
ATOM 885 O O . LYS A 1 131 ? 14.468 6.222 75.696 1.00 17.10 129 LYS A O 1
ATOM 891 N N . PRO A 1 132 ? 13.007 7.690 76.595 1.00 17.58 130 PRO A N 1
ATOM 892 C CA . PRO A 1 132 ? 13.409 7.413 77.981 1.00 16.08 130 PRO A CA 1
ATOM 893 C C . PRO A 1 132 ? 13.419 5.932 78.340 1.00 18.62 130 PRO A C 1
ATOM 894 O O . PRO A 1 132 ? 14.275 5.512 79.111 1.00 18.89 130 PRO A O 1
ATOM 898 N N . GLN A 1 133 ? 12.503 5.152 77.775 1.00 16.52 131 GLN A N 1
ATOM 899 C CA . GLN A 1 133 ? 12.466 3.718 78.044 1.00 20.87 131 GLN A CA 1
ATOM 900 C C . GLN A 1 133 ? 13.725 2.995 77.574 1.00 16.49 131 GLN A C 1
ATOM 901 O O . GLN A 1 133 ? 14.031 1.902 78.059 1.00 20.90 131 GLN A O 1
ATOM 907 N N . ASN A 1 134 ? 14.441 3.594 76.626 1.00 16.35 132 ASN A N 1
ATOM 908 C CA . ASN A 1 134 ? 15.641 2.973 76.057 1.00 18.01 132 ASN A CA 1
ATOM 909 C C . ASN A 1 134 ? 16.956 3.534 76.597 1.00 16.28 132 ASN A C 1
ATOM 910 O O . ASN A 1 134 ? 18.021 3.282 76.035 1.00 17.96 132 ASN A O 1
ATOM 915 N N . LEU A 1 135 ? 16.865 4.301 77.676 1.00 16.36 133 LEU A N 1
ATOM 916 C CA . LEU A 1 135 ? 18.032 4.873 78.329 1.00 14.95 133 LEU A CA 1
ATOM 917 C C . LEU A 1 135 ? 18.106 4.315 79.743 1.00 20.12 133 LEU A C 1
ATOM 918 O O . LEU A 1 135 ? 17.196 4.521 80.541 1.00 19.03 133 LEU A O 1
ATOM 923 N N . LEU A 1 136 ? 19.187 3.603 80.049 1.00 17.93 134 LEU A N 1
ATOM 924 C CA . LEU A 1 136 ? 19.290 2.887 81.314 1.00 17.05 134 LEU A CA 1
ATOM 925 C C . LEU A 1 136 ? 20.220 3.621 82.275 1.00 17.80 134 LEU A C 1
ATOM 926 O O . LEU A 1 136 ? 21.242 4.167 81.859 1.00 19.90 134 LEU A O 1
ATOM 931 N N . ILE A 1 137 ? 19.859 3.627 83.553 1.00 16.82 135 ILE A N 1
ATOM 932 C CA . ILE A 1 137 ? 20.635 4.327 84.571 1.00 18.35 135 ILE A CA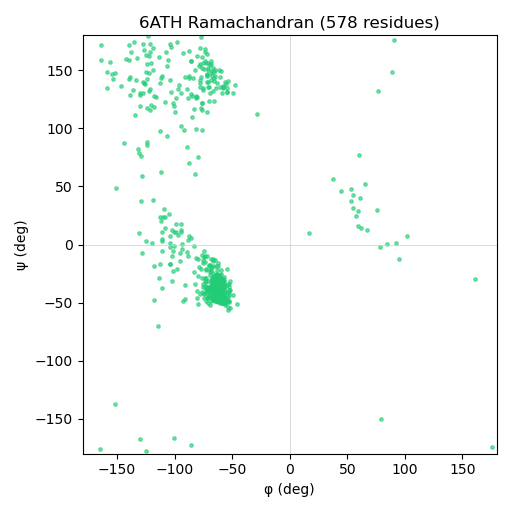 1
ATOM 933 C C . ILE A 1 137 ? 21.056 3.389 85.694 1.00 22.87 135 ILE A C 1
ATOM 934 O O . ILE A 1 137 ? 20.418 2.362 85.927 1.00 22.92 135 ILE A O 1
ATOM 939 N N . ASN A 1 138 ? 22.138 3.740 86.386 1.00 23.61 136 ASN A N 1
ATOM 940 C CA . ASN A 1 138 ? 22.554 2.995 87.571 1.00 23.69 136 ASN A CA 1
ATOM 941 C C . ASN A 1 138 ? 22.661 3.879 88.817 1.00 25.18 136 ASN A C 1
ATOM 942 O O . ASN A 1 138 ? 22.413 5.089 88.760 1.00 24.00 136 ASN A O 1
ATOM 947 N N . THR A 1 139 ? 23.031 3.273 89.940 1.00 25.41 137 THR A N 1
ATOM 948 C CA . THR A 1 139 ? 23.084 3.990 91.208 1.00 29.93 137 THR A CA 1
ATOM 949 C C . THR A 1 139 ? 24.291 4.919 91.303 1.00 29.36 137 THR A C 1
ATOM 950 O O . THR A 1 139 ? 24.357 5.768 92.187 1.00 28.99 137 THR A O 1
ATOM 954 N N . GLU A 1 140 ? 25.240 4.763 90.387 1.00 27.61 138 GLU A N 1
ATOM 955 C CA . GLU A 1 140 ? 26.453 5.577 90.411 1.00 32.59 138 GLU A CA 1
ATOM 956 C C . GLU A 1 140 ? 26.331 6.889 89.629 1.00 29.90 138 GLU A C 1
ATOM 957 O O . GLU A 1 140 ? 27.230 7.727 89.671 1.00 32.74 138 GLU A O 1
ATOM 963 N N . GLY A 1 141 ? 25.220 7.065 88.921 1.00 22.27 139 GLY A N 1
ATOM 964 C CA . GLY A 1 141 ? 24.993 8.291 88.175 1.00 22.20 139 GLY A CA 1
ATOM 965 C C . GLY A 1 141 ? 25.242 8.161 86.682 1.00 23.32 139 GLY A C 1
ATOM 966 O O . GLY A 1 141 ? 25.200 9.155 85.956 1.00 21.84 139 GLY A O 1
ATOM 967 N N . ALA A 1 142 ? 25.488 6.938 86.218 1.00 19.06 140 ALA A N 1
ATOM 968 C CA . ALA A 1 142 ? 25.697 6.696 84.799 1.00 17.98 140 ALA A CA 1
ATOM 969 C C . ALA A 1 142 ? 24.353 6.579 84.094 1.00 18.69 140 ALA A C 1
ATOM 970 O O . ALA A 1 142 ? 23.361 6.158 84.692 1.00 19.45 140 ALA A O 1
ATOM 972 N N . ILE A 1 143 ? 24.339 6.969 82.827 1.00 16.26 141 ILE A N 1
ATOM 973 C CA . ILE A 1 143 ? 23.208 6.713 81.942 1.00 15.02 141 ILE A CA 1
ATOM 974 C C . ILE A 1 143 ? 23.758 6.167 80.625 1.00 17.91 141 ILE A C 1
ATOM 975 O O . ILE A 1 143 ? 24.820 6.599 80.167 1.00 18.54 141 ILE A O 1
ATOM 980 N N . LYS A 1 144 ? 23.061 5.196 80.028 1.00 14.13 142 LYS A N 1
ATOM 981 C CA . LYS A 1 144 ? 23.593 4.511 78.841 1.00 15.49 142 LYS A CA 1
ATOM 982 C C . LYS A 1 144 ? 22.523 4.250 77.793 1.00 14.68 142 LYS A C 1
ATOM 983 O O . LYS A 1 144 ? 21.381 3.955 78.131 1.00 17.00 142 LYS A O 1
ATOM 989 N N . LEU A 1 145 ? 22.899 4.376 76.526 1.00 13.58 143 LEU A N 1
ATOM 990 C CA . LEU A 1 145 ? 22.004 4.054 75.420 1.00 13.55 143 LEU A CA 1
ATOM 991 C C . LEU A 1 145 ? 21.787 2.550 75.356 1.00 17.99 143 LEU A C 1
ATOM 992 O O . LEU A 1 145 ? 22.739 1.774 75.463 1.00 17.91 143 LEU A O 1
ATOM 997 N N . ALA A 1 146 ? 20.535 2.138 75.171 1.00 14.69 144 ALA A N 1
ATOM 998 C CA . ALA A 1 146 ? 20.207 0.719 75.071 1.00 17.14 144 ALA A CA 1
ATOM 999 C C . ALA A 1 146 ? 19.236 0.476 73.923 1.00 18.96 144 ALA A C 1
ATOM 1000 O O . ALA A 1 146 ? 18.754 1.425 73.299 1.00 17.19 144 ALA A O 1
ATOM 1002 N N . ASP A 1 147 ? 18.966 -0.799 73.658 1.00 19.83 145 ASP A N 1
ATOM 1003 C CA . ASP A 1 147 ? 17.972 -1.223 72.670 1.00 23.76 145 ASP A CA 1
ATOM 1004 C C . ASP A 1 147 ? 18.295 -0.720 71.271 1.00 16.75 145 ASP A C 1
ATOM 1005 O O . ASP A 1 147 ? 17.678 0.235 70.777 1.00 19.44 145 ASP A O 1
ATOM 1010 N N . PHE A 1 148 ? 19.251 -1.388 70.632 1.00 16.22 146 PHE A N 1
ATOM 1011 C CA . PHE A 1 148 ? 19.681 -1.041 69.289 1.00 18.21 146 PHE A CA 1
ATOM 1012 C C . PHE A 1 148 ? 18.963 -1.853 68.215 1.00 17.43 146 PHE A C 1
ATOM 1013 O O . PHE A 1 148 ? 19.409 -1.918 67.070 1.00 17.35 146 PHE A O 1
ATOM 1021 N N . GLY A 1 149 ? 17.837 -2.456 68.580 1.00 21.49 147 GLY A N 1
ATOM 1022 C CA . GLY A 1 149 ? 17.087 -3.276 67.643 1.00 25.32 147 GLY A CA 1
ATOM 1023 C C . GLY A 1 149 ? 16.606 -2.513 66.418 1.00 24.64 147 GLY A C 1
ATOM 1024 O O . GLY A 1 149 ? 16.406 -3.096 65.356 1.00 24.98 147 GLY A O 1
ATOM 1025 N N . LEU A 1 150 ? 16.433 -1.202 66.560 1.00 17.81 148 LEU A N 1
ATOM 1026 C CA . LEU A 1 150 ? 15.946 -0.373 65.458 1.00 15.34 148 LEU A CA 1
ATOM 1027 C C . LEU A 1 150 ? 17.049 0.455 64.810 1.00 17.82 148 LEU A C 1
ATOM 1028 O O . LEU A 1 150 ? 16.790 1.285 63.947 1.00 14.55 148 LEU A O 1
ATOM 1033 N N . ALA A 1 151 ? 18.289 0.203 65.217 1.00 14.54 149 ALA A N 1
ATOM 1034 C CA . ALA A 1 151 ? 19.432 0.929 64.689 1.00 12.18 149 ALA A CA 1
ATOM 1035 C C . ALA A 1 151 ? 19.778 0.494 63.266 1.00 16.88 149 ALA A C 1
ATOM 1036 O O . ALA A 1 151 ? 19.317 -0.542 62.784 1.00 17.37 149 ALA A O 1
ATOM 1038 N N . ARG A 1 152 ? 20.600 1.290 62.596 1.00 11.92 150 ARG A N 1
ATOM 1039 C CA . ARG A 1 152 ? 21.123 0.866 61.305 1.00 17.46 150 ARG A CA 1
ATOM 1040 C C . ARG A 1 152 ? 22.479 1.498 61.024 1.00 15.96 150 ARG A C 1
ATOM 1041 O O . ARG A 1 152 ? 22.765 2.621 61.464 1.00 14.58 150 ARG A O 1
ATOM 1049 N N . ALA A 1 153 ? 23.331 0.766 60.314 1.00 11.54 151 ALA A N 1
ATOM 1050 C CA . ALA A 1 153 ? 24.601 1.333 59.891 1.00 12.79 151 ALA A CA 1
ATOM 1051 C C . ALA A 1 153 ? 24.338 2.192 58.658 1.00 20.58 151 ALA A C 1
ATOM 1052 O O . ALA A 1 153 ? 23.743 1.719 57.688 1.00 22.29 151 ALA A O 1
ATOM 1054 N N . PHE A 1 154 ? 24.772 3.449 58.685 1.00 15.64 152 PHE A N 1
ATOM 1055 C CA . PHE A 1 154 ? 24.541 4.322 57.537 1.00 12.44 152 PHE A CA 1
ATOM 1056 C C . PHE A 1 154 ? 25.784 4.527 56.677 1.00 18.63 152 PHE A C 1
ATOM 1057 O O . PHE A 1 154 ? 26.885 4.124 57.042 1.00 15.10 152 PHE A O 1
ATOM 1065 N N . GLY A 1 155 ? 25.586 5.139 55.517 1.00 16.65 153 GLY A N 1
ATOM 1066 C CA . GLY A 1 155 ? 26.682 5.388 54.609 1.00 19.63 153 GLY A CA 1
ATOM 1067 C C . GLY A 1 155 ? 26.840 6.871 54.394 1.00 17.49 153 GLY A C 1
ATOM 1068 O O . GLY A 1 155 ? 25.982 7.663 54.793 1.00 17.26 153 GLY A O 1
ATOM 1069 N N . VAL A 1 156 ? 27.949 7.247 53.770 1.00 14.83 154 VAL A N 1
ATOM 1070 C CA . VAL A 1 156 ? 28.229 8.640 53.471 1.00 15.78 154 VAL A CA 1
ATOM 1071 C C . VAL A 1 156 ? 28.410 8.845 51.969 1.00 13.41 154 VAL A C 1
ATOM 1072 O O . VAL A 1 156 ? 29.335 8.296 51.379 1.00 14.45 154 VAL A O 1
ATOM 1076 N N . PRO A 1 157 ? 27.515 9.620 51.334 1.00 15.15 155 PRO A N 1
ATOM 1077 C CA . PRO A 1 157 ? 26.299 10.211 51.903 1.00 15.59 155 PRO A CA 1
ATOM 1078 C C . PRO A 1 157 ? 25.225 9.147 52.102 1.00 15.79 155 PRO A C 1
ATOM 1079 O O . PRO A 1 157 ? 25.377 8.035 51.591 1.00 14.52 155 PRO A O 1
ATOM 1083 N N . VAL A 1 158 ? 24.160 9.477 52.823 1.00 13.54 156 VAL A N 1
ATOM 1084 C CA . VAL A 1 158 ? 23.132 8.482 53.127 1.00 16.31 156 VAL A CA 1
ATOM 1085 C C . VAL A 1 158 ? 22.271 8.152 51.913 1.00 15.56 156 VAL A C 1
ATOM 1086 O O . VAL A 1 158 ? 22.181 8.932 50.965 1.00 15.69 156 VAL A O 1
ATOM 1090 N N . ARG A 1 159 ? 21.652 6.976 51.972 1.00 15.19 157 ARG A N 1
ATOM 1091 C CA . ARG A 1 159 ? 20.690 6.493 50.998 1.00 20.33 157 ARG A CA 1
ATOM 1092 C C . ARG A 1 159 ? 19.323 6.659 51.654 1.00 17.97 157 ARG A C 1
ATOM 1093 O O . ARG A 1 159 ? 19.243 6.975 52.837 1.00 16.63 157 ARG A O 1
ATOM 1101 N N . THR A 1 160 ? 18.241 6.437 50.915 1.00 13.97 158 THR A N 1
ATOM 1102 C CA . THR A 1 160 ? 16.943 6.387 51.581 1.00 17.07 158 THR A CA 1
ATOM 1103 C C . THR A 1 160 ? 16.855 5.131 52.452 1.00 14.65 158 THR A C 1
ATOM 1104 O O . THR A 1 160 ? 17.168 4.027 51.995 1.00 18.17 158 THR A O 1
ATOM 1108 N N . TYR A 1 161 ? 16.444 5.308 53.707 1.00 13.48 159 TYR A N 1
ATOM 1109 C CA . TYR A 1 161 ? 16.299 4.196 54.645 1.00 13.10 159 TYR A CA 1
ATOM 1110 C C . TYR A 1 161 ? 14.839 4.025 55.013 1.00 16.14 159 TYR A C 1
ATOM 1111 O O . TYR A 1 161 ? 13.966 4.642 54.396 1.00 17.20 159 TYR A O 1
ATOM 1131 N N . HIS A 1 163 ? 11.272 4.319 56.351 1.00 15.71 161 HIS A N 1
ATOM 1132 C CA . HIS A 1 163 ? 10.487 5.500 56.702 1.00 20.65 161 HIS A CA 1
ATOM 1133 C C . HIS A 1 163 ? 9.700 5.316 58.006 1.00 22.34 161 HIS A C 1
ATOM 1134 O O . HIS A 1 163 ? 9.561 4.195 58.506 1.00 19.27 161 HIS A O 1
ATOM 1141 N N . GLU A 1 164 ? 9.198 6.427 58.546 1.00 21.39 162 GLU A N 1
ATOM 1142 C CA . GLU A 1 164 ? 8.333 6.421 59.738 1.00 29.58 162 GLU A CA 1
ATOM 1143 C C . GLU A 1 164 ? 9.000 5.793 60.959 1.00 32.26 162 GLU A C 1
ATOM 1144 O O . GLU A 1 164 ? 8.330 5.230 61.830 1.00 37.55 162 GLU A O 1
ATOM 1150 N N . VAL A 1 165 ? 10.320 5.886 61.016 1.00 21.97 163 VAL A N 1
ATOM 1151 C CA . VAL A 1 165 ? 11.076 5.348 62.137 1.00 15.96 163 VAL A CA 1
ATOM 1152 C C . VAL A 1 165 ? 10.974 6.312 63.327 1.00 16.91 163 VAL A C 1
ATOM 1153 O O . VAL A 1 165 ? 10.507 7.439 63.165 1.00 18.78 163 VAL A O 1
ATOM 1157 N N . VAL A 1 166 ? 11.428 5.854 64.497 1.00 17.84 164 VAL A N 1
ATOM 1158 C CA . VAL A 1 166 ? 11.433 6.600 65.770 1.00 13.47 164 VAL A CA 1
ATOM 1159 C C . VAL A 1 166 ? 10.038 6.634 66.390 1.00 13.37 164 VAL A C 1
ATOM 1160 O O . VAL A 1 166 ? 9.049 6.900 65.701 1.00 15.78 164 VAL A O 1
ATOM 1164 N N . THR A 1 167 ? 9.967 6.331 67.682 1.00 13.50 165 THR A N 1
ATOM 1165 C CA . THR A 1 167 ? 8.713 6.390 68.425 1.00 15.61 165 THR A CA 1
ATOM 1166 C C . THR A 1 167 ? 8.100 7.780 68.251 1.00 12.95 165 THR A C 1
ATOM 1167 O O . THR A 1 167 ? 8.807 8.778 68.332 1.00 12.06 165 THR A O 1
ATOM 1171 N N . LEU A 1 168 ? 6.793 7.829 67.985 1.00 15.07 166 LEU A N 1
ATOM 1172 C CA . LEU A 1 168 ? 6.140 9.051 67.502 1.00 13.85 166 LEU A CA 1
ATOM 1173 C C . LEU A 1 168 ? 6.501 10.340 68.251 1.00 11.25 166 LEU A C 1
ATOM 1174 O O . LEU A 1 168 ? 6.855 11.338 67.631 1.00 13.25 166 LEU A O 1
ATOM 1179 N N . TRP A 1 169 ? 6.396 10.322 69.577 1.00 11.14 167 TRP A N 1
ATOM 1180 C CA . TRP A 1 169 ? 6.641 11.526 70.373 1.00 11.66 167 TRP A CA 1
ATOM 1181 C C . TRP A 1 169 ? 8.047 12.090 70.195 1.00 12.51 167 TRP A C 1
ATOM 1182 O O . TRP A 1 169 ? 8.289 13.270 70.460 1.00 14.44 167 TRP A O 1
ATOM 1193 N N . TYR A 1 170 ? 8.976 11.245 69.755 1.00 12.87 168 TYR A N 1
ATOM 1194 C CA . TYR A 1 170 ? 10.384 11.633 69.665 1.00 10.63 168 TYR A CA 1
ATOM 1195 C C . TYR A 1 170 ? 10.846 11.741 68.212 1.00 15.10 168 TYR A C 1
ATOM 1196 O O . TYR A 1 170 ? 12.042 11.884 67.931 1.00 14.53 168 TYR A O 1
ATOM 1205 N N . ARG A 1 171 ? 9.882 11.701 67.296 1.00 11.50 169 ARG A N 1
ATOM 1206 C CA . ARG A 1 171 ? 10.170 11.628 65.865 1.00 12.70 169 ARG A CA 1
ATOM 1207 C C . ARG A 1 171 ? 10.397 13.003 65.244 1.00 15.03 169 ARG A C 1
ATOM 1208 O O . ARG A 1 171 ? 9.590 13.913 65.421 1.00 13.48 169 ARG A O 1
ATOM 1216 N N . ALA A 1 172 ? 11.498 13.145 64.510 1.00 11.06 170 ALA A N 1
ATOM 1217 C CA . ALA A 1 172 ? 11.891 14.432 63.939 1.00 10.45 170 ALA A CA 1
ATOM 1218 C C . ALA A 1 172 ? 10.972 14.852 62.796 1.00 15.06 170 ALA A C 1
ATOM 1219 O O . ALA A 1 172 ? 10.386 14.007 62.115 1.00 12.42 170 ALA A O 1
ATOM 1221 N N . PRO A 1 173 ? 10.836 16.167 62.588 1.00 13.50 171 PRO A N 1
ATOM 1222 C CA . PRO A 1 173 ? 9.907 16.655 61.563 1.00 14.79 171 PRO A CA 1
ATOM 1223 C C . PRO A 1 173 ? 10.287 16.219 60.146 1.00 15.57 171 PRO A C 1
ATOM 1224 O O . PRO A 1 173 ? 9.389 16.042 59.330 1.00 16.40 171 PRO A O 1
ATOM 1228 N N . GLU A 1 174 ? 11.571 16.029 59.852 1.00 17.10 172 GLU A N 1
ATOM 1229 C CA . GLU A 1 174 ? 11.937 15.544 58.517 1.00 17.45 172 GLU A CA 1
ATOM 1230 C C . GLU A 1 174 ? 11.392 14.143 58.246 1.00 19.92 172 GLU A C 1
ATOM 1231 O O . GLU A 1 174 ? 11.086 13.810 57.105 1.00 19.44 172 GLU A O 1
ATOM 1237 N N . ILE A 1 175 ? 11.257 13.328 59.287 1.00 12.19 173 ILE A N 1
ATOM 1238 C CA . ILE A 1 175 ? 10.685 11.996 59.111 1.00 12.45 173 ILE A CA 1
ATOM 1239 C C . ILE A 1 175 ? 9.180 12.126 58.910 1.00 16.97 173 ILE A C 1
ATOM 1240 O O . ILE A 1 175 ? 8.603 11.519 58.001 1.00 15.88 173 ILE A O 1
ATOM 1245 N N . LEU A 1 176 ? 8.552 12.946 59.747 1.00 14.60 174 LEU A N 1
ATOM 1246 C CA . LEU A 1 176 ? 7.118 13.208 59.630 1.00 14.23 174 LEU A CA 1
ATOM 1247 C C . LEU A 1 176 ? 6.721 13.761 58.261 1.00 17.08 174 LEU A C 1
ATOM 1248 O O . LEU A 1 176 ? 5.641 13.460 57.755 1.00 18.84 174 LEU A O 1
ATOM 1253 N N . LEU A 1 177 ? 7.587 14.580 57.675 1.00 13.81 175 LEU A N 1
ATOM 1254 C CA . LEU A 1 177 ? 7.310 15.193 56.369 1.00 14.14 175 LEU A CA 1
ATOM 1255 C C . LEU A 1 177 ? 7.758 14.327 55.186 1.00 17.71 175 LEU A C 1
ATOM 1256 O O . LEU A 1 177 ? 7.652 14.735 54.023 1.00 17.54 175 LEU A O 1
ATOM 1261 N N . GLY A 1 178 ? 8.242 13.128 55.485 1.00 16.62 176 GLY A N 1
ATOM 1262 C CA . GLY A 1 178 ? 8.521 12.142 54.454 1.00 18.18 176 GLY A CA 1
ATOM 1263 C C . GLY A 1 178 ? 9.782 12.416 53.653 1.00 18.51 176 GLY A C 1
ATOM 1264 O O . GLY A 1 178 ? 9.860 12.039 52.488 1.00 20.91 176 GLY A O 1
ATOM 1265 N N . CYS A 1 179 ? 10.766 13.061 54.281 1.00 19.51 177 CYS A N 1
ATOM 1266 C CA . CYS A 1 179 ? 12.057 13.338 53.642 1.00 19.15 177 CYS A CA 1
ATOM 1267 C C . CYS A 1 179 ? 12.633 12.110 52.943 1.00 21.34 177 CYS A C 1
ATOM 1268 O O . CYS A 1 179 ? 12.599 11.008 53.490 1.00 20.62 177 CYS A O 1
ATOM 1271 N N . LYS A 1 180 ? 13.166 12.304 51.738 1.00 20.79 178 LYS A N 1
ATOM 1272 C CA . LYS A 1 180 ? 13.853 11.223 51.041 1.00 23.40 178 LYS A CA 1
ATOM 1273 C C . LYS A 1 180 ? 15.068 10.765 51.847 1.00 22.58 178 LYS A C 1
ATOM 1274 O O . LYS A 1 180 ? 15.374 9.574 51.907 1.00 21.39 178 LYS A O 1
ATOM 1280 N N . TYR A 1 181 ? 15.743 11.718 52.484 1.00 17.20 179 TYR A N 1
ATOM 1281 C CA . TYR A 1 181 ? 16.952 11.417 53.242 1.00 14.13 179 TYR A CA 1
ATOM 1282 C C . TYR A 1 181 ? 16.878 11.934 54.668 1.00 18.66 179 TYR A C 1
ATOM 1283 O O . TYR A 1 181 ? 16.394 13.039 54.912 1.00 21.07 179 TYR A O 1
ATOM 1292 N N . TYR A 1 182 ? 17.368 11.127 55.602 1.00 16.47 180 TYR A N 1
ATOM 1293 C CA . TYR A 1 182 ? 17.582 11.568 56.977 1.00 14.68 180 TYR A CA 1
ATOM 1294 C C . TYR A 1 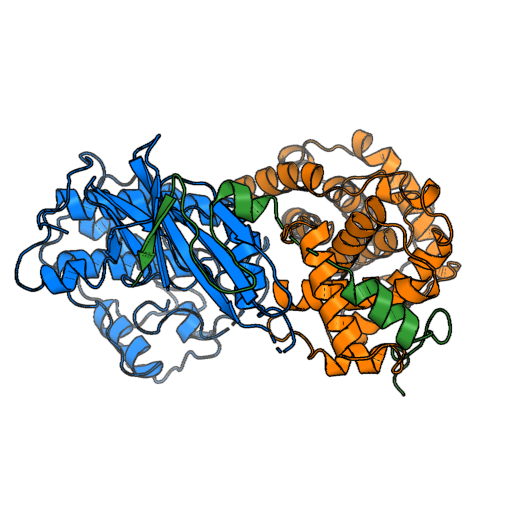182 ? 18.866 10.927 57.496 1.00 17.88 180 TYR A C 1
ATOM 1295 O O . TYR A 1 182 ? 19.325 9.912 56.963 1.00 13.89 180 TYR A O 1
ATOM 1304 N N . SER A 1 183 ? 19.449 11.511 58.535 1.00 14.86 181 SER A N 1
ATOM 1305 C CA . SER A 1 183 ? 20.655 10.926 59.120 1.00 14.05 181 SER A CA 1
ATOM 1306 C C . SER A 1 183 ? 20.768 11.269 60.593 1.00 11.20 181 SER A C 1
ATOM 1307 O O . SER A 1 183 ? 19.779 11.209 61.319 1.00 12.50 181 SER A O 1
ATOM 1310 N N . THR A 1 184 ? 21.975 11.625 61.028 1.00 9.41 182 THR A N 1
ATOM 1311 C CA . THR A 1 184 ? 22.268 11.745 62.452 1.00 11.11 182 THR A CA 1
ATOM 1312 C C . THR A 1 184 ? 21.380 12.740 63.188 1.00 9.27 182 THR A C 1
ATOM 1313 O O . THR A 1 184 ? 21.107 12.571 64.377 1.00 10.49 182 THR A O 1
ATOM 1317 N N . ALA A 1 185 ? 20.932 13.776 62.488 1.00 9.79 183 ALA A N 1
ATOM 1318 C CA . ALA A 1 185 ? 20.074 14.792 63.116 1.00 10.89 183 ALA A CA 1
ATOM 1319 C C . ALA A 1 185 ? 18.803 14.216 63.732 1.00 12.40 183 ALA A C 1
ATOM 1320 O O . ALA A 1 185 ? 18.255 14.803 64.667 1.00 11.15 183 ALA A O 1
ATOM 1322 N N . VAL A 1 186 ? 18.306 13.093 63.207 1.00 8.74 184 VAL A N 1
ATOM 1323 C CA . VAL A 1 186 ? 17.083 12.524 63.782 1.00 10.00 184 VAL A CA 1
ATOM 1324 C C . VAL A 1 186 ? 17.282 12.079 65.231 1.00 13.47 184 VAL A C 1
ATOM 1325 O O . VAL A 1 186 ? 16.359 12.174 66.042 1.00 13.21 184 VAL A O 1
ATOM 1329 N N . ASP A 1 187 ? 18.480 11.606 65.567 1.00 12.40 185 ASP A N 1
ATOM 1330 C CA . ASP A 1 187 ? 18.757 11.210 66.952 1.00 9.41 185 ASP A CA 1
ATOM 1331 C C . ASP A 1 187 ? 18.908 12.422 67.885 1.00 10.23 185 ASP A C 1
ATOM 1332 O O . ASP A 1 187 ? 18.531 12.366 69.055 1.00 12.21 185 ASP A O 1
ATOM 1337 N N . ILE A 1 188 ? 19.482 13.500 67.364 1.00 10.81 186 ILE A N 1
ATOM 1338 C CA . ILE A 1 188 ? 19.651 14.736 68.135 1.00 7.04 186 ILE A CA 1
ATOM 1339 C C . ILE A 1 188 ? 18.267 15.323 68.452 1.00 11.68 186 ILE A C 1
ATOM 1340 O O . ILE A 1 188 ? 18.023 15.792 69.569 1.00 11.26 186 ILE A O 1
ATOM 1345 N N . TRP A 1 189 ? 17.356 15.273 67.482 1.00 12.09 187 TRP A N 1
ATOM 1346 C CA . TRP A 1 189 ? 15.979 15.710 67.738 1.00 11.02 187 TRP A CA 1
ATOM 1347 C C . TRP A 1 189 ? 15.381 14.962 68.928 1.00 13.27 187 TRP A C 1
ATOM 1348 O O . TRP A 1 189 ? 14.825 15.577 69.846 1.00 12.14 187 TRP A O 1
ATOM 1359 N N . SER A 1 190 ? 15.484 13.634 68.908 1.00 11.47 188 SER A N 1
ATOM 1360 C CA . SER A 1 190 ? 14.962 12.810 69.995 1.00 12.03 188 SER A CA 1
ATOM 1361 C C . SER A 1 190 ? 15.613 13.198 71.317 1.00 11.43 188 SER A C 1
ATOM 1362 O O . SER A 1 190 ? 14.947 13.274 72.352 1.00 11.04 188 SER A O 1
ATOM 1365 N N . LEU A 1 191 ? 16.919 13.436 71.292 1.00 12.62 189 LEU A N 1
ATOM 1366 C CA . LEU A 1 191 ? 17.614 13.812 72.523 1.00 12.11 189 LEU A CA 1
ATOM 1367 C C . LEU A 1 191 ? 17.156 15.172 73.033 1.00 12.75 189 LEU A C 1
ATOM 1368 O O . LEU A 1 191 ? 17.103 15.398 74.240 1.00 13.00 189 LEU A O 1
ATOM 1373 N N . GLY A 1 192 ? 16.819 16.076 72.119 1.00 12.94 190 GLY A N 1
ATOM 1374 C CA . GLY A 1 192 ? 16.293 17.376 72.513 1.00 12.34 190 GLY A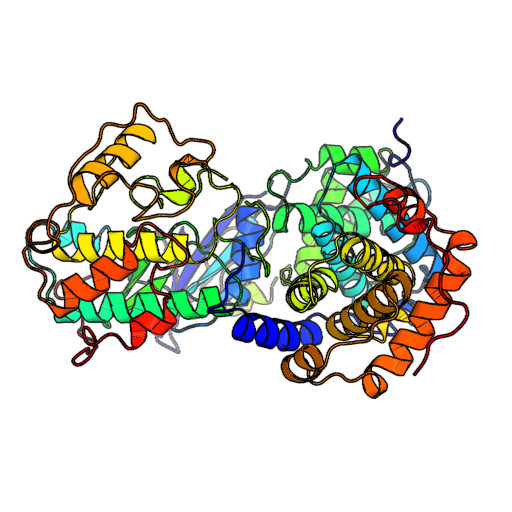 CA 1
ATOM 1375 C C . GLY A 1 192 ? 14.949 17.212 73.214 1.00 11.88 190 GLY A C 1
ATOM 1376 O O . GLY A 1 192 ? 14.681 17.839 74.247 1.00 12.95 190 GLY A O 1
ATOM 1377 N N . CYS A 1 193 ? 14.102 16.349 72.665 1.00 11.41 191 CYS A N 1
ATOM 1378 C CA . CYS A 1 193 ? 12.824 16.023 73.306 1.00 12.62 191 CYS A CA 1
ATOM 1379 C C . CYS A 1 193 ? 13.024 15.432 74.708 1.00 13.08 191 CYS A C 1
ATOM 1380 O O . CYS A 1 193 ? 12.250 15.710 75.620 1.00 13.98 191 CYS A O 1
ATOM 1383 N N . ILE A 1 194 ? 14.054 14.606 74.869 1.00 12.50 192 ILE A N 1
ATOM 1384 C CA . ILE A 1 194 ? 14.322 13.953 76.155 1.00 12.60 192 ILE A CA 1
ATOM 1385 C C . ILE A 1 194 ? 14.865 14.945 77.184 1.00 12.47 192 ILE A C 1
ATOM 1386 O O . ILE A 1 194 ? 14.517 14.883 78.368 1.00 13.80 192 ILE A O 1
ATOM 1391 N N . PHE A 1 195 ? 15.714 15.859 76.716 1.00 13.69 193 PHE A N 1
ATOM 1392 C CA . PHE A 1 195 ? 16.211 16.978 77.518 1.00 12.37 193 PHE A CA 1
ATOM 1393 C C . PHE A 1 195 ? 15.024 17.740 78.112 1.00 15.03 193 PHE A C 1
ATOM 1394 O O . PHE A 1 195 ? 14.906 17.874 79.338 1.00 15.48 193 PHE A O 1
ATOM 1402 N N . ALA A 1 196 ? 14.126 18.203 77.250 1.00 15.51 194 ALA A N 1
ATOM 1403 C CA . ALA A 1 196 ? 12.950 18.939 77.711 1.00 16.22 194 ALA A CA 1
ATOM 1404 C C . ALA A 1 196 ? 12.144 18.117 78.709 1.00 17.00 194 ALA A C 1
ATOM 1405 O O . ALA A 1 196 ? 11.662 18.636 79.719 1.00 17.51 194 ALA A O 1
ATOM 1407 N N . GLU A 1 197 ? 12.008 16.831 78.424 1.00 15.73 195 GLU A N 1
ATOM 1408 C CA . GLU A 1 197 ? 11.201 15.959 79.256 1.00 15.69 195 GLU A CA 1
ATOM 1409 C C . GLU A 1 197 ? 11.813 15.766 80.642 1.00 17.93 195 GLU A C 1
ATOM 1410 O O . GLU A 1 197 ? 11.088 15.639 81.624 1.00 19.23 195 GLU A O 1
ATOM 1416 N N . MET A 1 198 ? 13.137 15.772 80.740 1.00 17.68 196 MET A N 1
ATOM 1417 C CA . MET A 1 198 ? 13.765 15.636 82.051 1.00 19.39 196 MET A CA 1
ATOM 1418 C C . MET A 1 198 ? 13.464 16.851 82.916 1.00 18.39 196 MET A C 1
ATOM 1419 O O . MET A 1 198 ? 13.316 16.733 84.129 1.00 18.85 196 MET A O 1
ATOM 1424 N N . VAL A 1 199 ? 13.355 18.015 82.284 1.00 14.98 197 VAL A N 1
ATOM 1425 C CA . VAL A 1 199 ? 13.137 19.252 83.026 1.00 18.86 197 VAL A CA 1
ATOM 1426 C C . VAL A 1 199 ? 11.706 19.337 83.563 1.00 21.41 197 VAL A C 1
ATOM 1427 O O . VAL A 1 199 ? 11.465 19.902 84.633 1.00 20.69 197 VAL A O 1
ATOM 1431 N N . THR 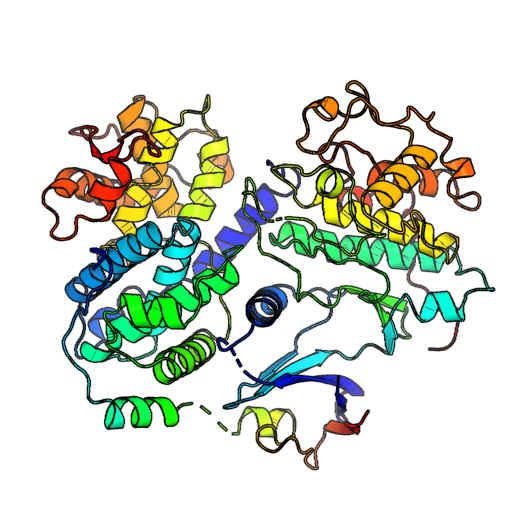A 1 200 ? 10.762 18.744 82.835 1.00 19.36 198 THR A N 1
ATOM 1432 C CA . THR A 1 200 ? 9.346 18.821 83.212 1.00 27.71 198 THR A CA 1
ATOM 1433 C C . THR A 1 200 ? 8.715 17.495 83.656 1.00 28.31 198 THR A C 1
ATOM 1434 O O . THR A 1 200 ? 7.650 17.489 84.284 1.00 29.95 198 THR A O 1
ATOM 1438 N N . ARG A 1 201 ? 9.380 16.387 83.341 1.00 20.56 199 ARG A N 1
ATOM 1439 C CA . ARG A 1 201 ? 8.831 15.029 83.492 1.00 23.40 199 ARG A CA 1
ATOM 1440 C C . ARG A 1 201 ? 7.592 14.777 82.633 1.00 29.03 199 ARG A C 1
ATOM 1441 O O . ARG A 1 201 ? 6.876 13.798 82.852 1.00 29.82 199 ARG A O 1
ATOM 1449 N N . ARG A 1 202 ? 7.349 15.662 81.666 1.00 23.41 200 ARG A N 1
ATOM 1450 C CA . ARG A 1 202 ? 6.244 15.508 80.713 1.00 25.96 200 ARG A CA 1
ATOM 1451 C C . ARG A 1 202 ? 6.767 15.588 79.279 1.00 19.72 200 ARG A C 1
ATOM 1452 O O . ARG A 1 202 ? 7.597 16.439 78.971 1.00 17.51 200 ARG A O 1
ATOM 1460 N N . ALA A 1 203 ? 6.266 14.721 78.402 1.00 17.41 201 ALA A N 1
ATOM 1461 C CA . ALA A 1 203 ? 6.722 14.711 77.012 1.00 19.17 201 ALA A CA 1
ATOM 1462 C C . ALA A 1 203 ? 6.501 16.071 76.350 1.00 18.74 201 ALA A C 1
ATOM 1463 O O . ALA A 1 203 ? 5.445 16.692 76.506 1.00 19.35 201 ALA A O 1
ATOM 1465 N N . LEU A 1 204 ? 7.504 16.531 75.612 1.00 16.94 202 LEU A N 1
ATO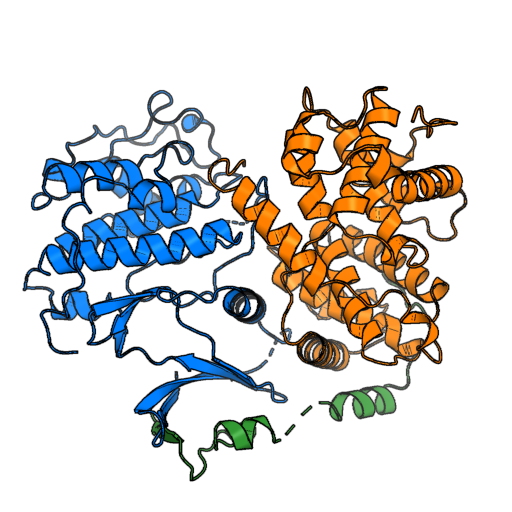M 1466 C CA . LEU A 1 204 ? 7.448 17.826 74.938 1.00 17.37 202 LEU A CA 1
ATOM 1467 C C . LEU A 1 204 ? 6.371 17.896 73.847 1.00 21.05 202 LEU A C 1
ATOM 1468 O O . LEU A 1 204 ? 5.639 18.886 73.749 1.00 17.16 202 LEU A O 1
ATOM 1473 N N . PHE A 1 205 ? 6.280 16.844 73.035 1.00 14.62 203 PHE A N 1
ATOM 1474 C CA . PHE A 1 205 ? 5.369 16.814 71.890 1.00 14.40 203 PHE A CA 1
ATOM 1475 C C . PHE A 1 205 ? 4.562 15.521 71.908 1.00 16.89 203 PHE A C 1
ATOM 1476 O O . PHE A 1 205 ? 4.881 14.577 71.187 1.00 15.45 203 PHE A O 1
ATOM 1484 N N . PRO A 1 206 ? 3.519 15.459 72.747 1.00 15.99 204 PRO A N 1
ATOM 1485 C CA . PRO A 1 206 ? 2.807 14.190 72.924 1.00 15.33 204 PRO A CA 1
ATOM 1486 C C . PRO A 1 206 ? 1.684 13.987 71.904 1.00 19.73 204 PRO A C 1
ATOM 1487 O O . PRO A 1 206 ? 0.509 14.040 72.271 1.00 22.34 204 PRO A O 1
ATOM 1491 N N . GLY A 1 207 ? 2.040 13.759 70.645 1.00 18.21 205 GLY A N 1
ATOM 1492 C CA . GLY A 1 207 ? 1.047 13.620 69.588 1.00 16.90 205 GLY A CA 1
ATOM 1493 C C . GLY A 1 207 ? 0.263 12.321 69.630 1.00 25.52 205 GLY A C 1
ATOM 1494 O O . GLY A 1 207 ? 0.738 11.313 70.154 1.00 23.92 205 GLY A O 1
ATOM 1495 N N . ASP A 1 208 ? -0.935 12.349 69.046 1.00 27.93 206 ASP A N 1
ATOM 1496 C CA . ASP A 1 208 ? -1.825 11.190 69.016 1.00 36.02 206 ASP A CA 1
ATOM 1497 C C . ASP A 1 208 ? -1.810 10.486 67.656 1.00 37.27 206 ASP A C 1
ATOM 1498 O O . ASP A 1 208 ? -2.364 9.397 67.502 1.00 40.88 206 ASP A O 1
ATOM 1503 N N . SER A 1 209 ? -1.173 11.122 66.677 1.00 23.52 207 SER A N 1
ATOM 1504 C CA . SER A 1 209 ? -1.087 10.608 65.319 1.00 20.24 207 SER A CA 1
ATOM 1505 C C . SER A 1 209 ? 0.017 11.382 64.626 1.00 19.48 207 SER A C 1
ATOM 1506 O O . SER A 1 209 ? 0.523 12.353 65.179 1.00 19.87 207 SER A O 1
ATOM 1509 N N . GLU A 1 210 ? 0.391 10.972 63.418 1.00 16.91 208 GLU A N 1
ATOM 1510 C CA . GLU A 1 210 ? 1.448 11.680 62.706 1.00 17.98 208 GLU A CA 1
ATOM 1511 C C . GLU A 1 210 ? 1.115 13.155 62.482 1.00 18.35 208 GLU A C 1
ATOM 1512 O O . GLU A 1 210 ? 1.956 14.020 62.699 1.00 16.91 208 GLU A O 1
ATOM 1518 N N . ILE A 1 211 ? -0.110 13.448 62.058 1.00 18.05 209 ILE A N 1
ATOM 1519 C CA . ILE A 1 211 ? -0.458 14.841 61.802 1.00 17.15 209 ILE A CA 1
ATOM 1520 C C . ILE A 1 211 ? -0.576 15.627 63.109 1.00 18.13 209 ILE A C 1
ATOM 1521 O O . ILE A 1 211 ? -0.170 16.792 63.180 1.00 16.45 209 ILE A O 1
ATOM 1526 N N . ASP A 1 212 ? -1.099 14.993 64.155 1.00 15.77 210 ASP A N 1
ATOM 1527 C CA . ASP A 1 212 ? -1.197 15.674 65.445 1.00 15.55 210 ASP A CA 1
ATOM 1528 C C . ASP A 1 212 ? 0.201 15.933 65.995 1.00 16.81 210 ASP A C 1
ATOM 1529 O O . ASP A 1 212 ? 0.452 16.974 66.592 1.00 14.02 210 ASP A O 1
ATOM 1534 N N . GLN A 1 213 ? 1.108 14.982 65.778 1.00 14.55 211 GLN A N 1
ATOM 1535 C CA . GLN A 1 213 ? 2.496 15.139 66.202 1.00 13.25 211 GLN A CA 1
ATOM 1536 C C . GLN A 1 213 ? 3.106 16.360 65.528 1.00 13.55 211 GLN A C 1
ATOM 1537 O O . GLN A 1 213 ? 3.714 17.211 66.180 1.00 12.73 211 GLN A O 1
ATOM 1543 N N . LEU A 1 214 ? 2.934 16.438 64.215 1.00 13.85 212 LEU A N 1
ATOM 1544 C CA . LEU A 1 214 ? 3.426 17.564 63.434 1.00 15.87 212 LEU A CA 1
ATOM 1545 C C . LEU A 1 214 ? 2.852 18.887 63.943 1.00 15.04 212 LEU A C 1
ATOM 1546 O O . LEU A 1 214 ? 3.581 19.866 64.100 1.00 14.63 212 LEU A O 1
ATOM 1551 N N . PHE A 1 215 ? 1.549 18.918 64.207 1.00 14.52 213 PHE A N 1
ATOM 1552 C CA . PHE A 1 215 ? 0.903 20.150 64.674 1.00 13.50 213 PHE A CA 1
ATOM 1553 C C . PHE A 1 215 ? 1.339 20.562 66.087 1.00 17.52 213 PHE A C 1
ATOM 1554 O O . PHE A 1 215 ? 1.440 21.754 66.394 1.00 15.35 213 PHE A O 1
ATOM 1562 N N . ARG A 1 216 ? 1.594 19.591 66.957 1.00 13.56 214 ARG A N 1
ATOM 1563 C CA . ARG A 1 216 ? 2.138 19.931 68.265 1.00 14.93 214 ARG A CA 1
ATOM 1564 C C . ARG A 1 216 ? 3.519 20.577 68.134 1.00 14.49 214 ARG A C 1
ATOM 1565 O O . ARG A 1 216 ? 3.839 21.535 68.842 1.00 16.27 214 ARG A O 1
ATOM 1573 N N . ILE A 1 217 ? 4.328 20.066 67.216 1.00 12.02 215 ILE A N 1
ATOM 1574 C CA . ILE A 1 217 ? 5.638 20.662 66.988 1.00 15.34 215 ILE A CA 1
ATOM 1575 C C . ILE A 1 217 ? 5.476 22.081 66.438 1.00 14.40 215 ILE A C 1
ATOM 1576 O O . ILE A 1 217 ? 6.101 23.026 66.932 1.00 15.32 215 ILE A O 1
ATOM 1581 N N . PHE A 1 218 ? 4.615 22.230 65.434 1.00 13.15 216 PHE A N 1
ATOM 1582 C CA . PHE A 1 218 ? 4.364 23.542 64.831 1.00 15.48 216 PHE A CA 1
ATOM 1583 C C . PHE A 1 218 ? 3.840 24.573 65.836 1.00 15.30 216 PHE A C 1
ATOM 1584 O O . PHE A 1 218 ? 4.200 25.745 65.766 1.00 15.24 216 PHE A O 1
ATOM 1592 N N . ARG A 1 219 ? 2.960 24.153 66.743 1.00 13.20 217 ARG A N 1
ATOM 1593 C CA . ARG A 1 219 ? 2.389 25.086 67.712 1.00 13.77 217 ARG A CA 1
ATOM 1594 C C . ARG A 1 219 ? 3.430 25.556 68.712 1.00 18.71 217 ARG A C 1
ATOM 1595 O O . ARG A 1 219 ? 3.291 26.614 69.323 1.00 18.83 217 ARG A O 1
ATOM 1603 N N . THR A 1 220 ? 4.483 24.767 68.865 1.00 16.67 218 THR A N 1
ATOM 1604 C CA . THR A 1 220 ? 5.551 25.110 69.799 1.00 16.50 218 THR A CA 1
ATOM 1605 C C . THR A 1 220 ? 6.678 25.886 69.119 1.00 20.79 218 THR A C 1
ATOM 1606 O O . THR A 1 220 ? 7.114 26.930 69.611 1.00 25.82 218 THR A O 1
ATOM 1610 N N . LEU A 1 221 ? 7.140 25.386 67.981 1.00 15.20 219 LEU A N 1
ATOM 1611 C CA . LEU A 1 221 ? 8.304 25.960 67.314 1.00 17.88 219 LEU A CA 1
ATOM 1612 C C . LEU A 1 221 ? 7.935 26.864 66.139 1.00 20.79 219 LEU A C 1
ATOM 1613 O O . LEU A 1 221 ? 8.812 27.440 65.491 1.00 18.32 219 LEU A O 1
ATOM 1618 N N . GLY A 1 222 ? 6.639 26.988 65.873 1.00 17.52 220 GLY A N 1
ATOM 1619 C CA . GLY A 1 222 ? 6.163 27.761 64.743 1.00 15.20 220 GLY A CA 1
ATOM 1620 C C . GLY A 1 222 ? 6.080 26.876 63.516 1.00 15.98 220 GLY A C 1
ATOM 1621 O O . GLY A 1 222 ? 6.854 25.930 63.377 1.00 19.68 220 GLY A O 1
ATOM 1622 N N . THR A 1 223 ? 5.136 27.163 62.629 1.00 18.27 221 THR A N 1
ATOM 1623 C CA . THR A 1 223 ? 5.082 26.440 61.366 1.00 18.41 221 THR A CA 1
ATOM 1624 C C . THR A 1 223 ? 6.269 26.880 60.515 1.00 20.79 221 THR A C 1
ATOM 1625 O O . THR A 1 223 ? 6.451 28.072 60.263 1.00 22.75 221 THR A O 1
ATOM 1629 N N . PRO A 1 224 ? 7.093 25.919 60.086 1.00 19.93 222 PRO A N 1
ATOM 1630 C CA . PRO A 1 224 ? 8.309 26.258 59.341 1.00 20.28 222 PRO A CA 1
ATOM 1631 C C . PRO A 1 224 ? 7.996 26.750 57.933 1.00 23.54 222 PRO A C 1
ATOM 1632 O O . PRO A 1 224 ? 7.036 26.287 57.308 1.00 25.38 222 PRO A O 1
ATOM 1636 N N . ASP A 1 225 ? 8.796 27.699 57.452 1.00 29.82 223 ASP A N 1
ATOM 1637 C CA . ASP A 1 225 ? 8.688 28.183 56.079 1.00 28.60 223 ASP A CA 1
ATOM 1638 C C . ASP A 1 225 ? 10.036 28.054 55.374 1.00 25.88 223 ASP A C 1
ATOM 1639 O O . ASP A 1 225 ? 11.000 27.566 55.964 1.00 20.82 223 ASP A O 1
ATOM 1644 N N . GLU A 1 226 ? 10.094 28.507 54.124 1.00 28.93 224 GLU A N 1
ATOM 1645 C CA . GLU A 1 226 ? 11.307 28.403 53.313 1.00 28.22 224 GLU A CA 1
ATOM 1646 C C . GLU A 1 226 ? 12.487 29.170 53.905 1.00 30.38 224 GLU A C 1
ATOM 1647 O O . GLU A 1 226 ? 13.646 28.811 53.679 1.00 28.16 224 GLU A O 1
ATOM 1653 N N . VAL A 1 227 ? 12.192 30.229 54.652 1.00 31.29 225 VAL A N 1
ATOM 1654 C CA . VAL A 1 227 ? 13.239 31.009 55.303 1.00 32.17 225 VAL A CA 1
ATOM 1655 C C . VAL A 1 227 ? 13.888 30.204 56.422 1.00 31.32 225 VAL A C 1
ATOM 1656 O O . VAL A 1 227 ? 15.109 30.059 56.471 1.00 29.61 225 VAL A O 1
ATOM 1660 N N . VAL A 1 228 ? 13.058 29.666 57.310 1.00 28.06 226 VAL A N 1
ATOM 1661 C CA . VAL A 1 228 ? 13.532 28.881 58.448 1.00 24.32 226 VAL A CA 1
ATOM 1662 C C . VAL A 1 228 ? 14.143 27.547 58.014 1.00 26.25 226 VAL A C 1
ATOM 1663 O O . VAL A 1 228 ? 15.137 27.089 58.581 1.00 26.88 226 VAL A O 1
ATOM 1667 N N . TRP A 1 229 ? 13.550 26.930 56.997 1.00 22.41 227 TRP A N 1
ATOM 1668 C CA . TRP A 1 229 ? 13.947 25.592 56.572 1.00 20.48 227 TRP A CA 1
ATOM 1669 C C . TRP A 1 229 ? 13.837 25.487 55.062 1.00 21.99 227 TRP A C 1
ATOM 1670 O O . TRP A 1 229 ? 12.800 25.077 54.542 1.00 19.55 227 TRP A O 1
ATOM 1681 N N . PRO A 1 230 ? 14.904 25.872 54.348 1.00 23.90 228 PRO A N 1
ATOM 1682 C CA . PRO A 1 230 ? 14.889 25.846 52.880 1.00 24.88 228 PRO A CA 1
ATOM 1683 C C . PRO A 1 230 ? 14.505 24.463 52.374 1.00 21.56 228 PRO A C 1
ATOM 1684 O O . PRO A 1 230 ? 15.035 23.474 52.868 1.00 21.45 228 PRO A O 1
ATOM 1688 N N . GLY A 1 231 ? 13.562 24.401 51.441 1.00 25.38 229 GLY A N 1
ATOM 1689 C CA . GLY A 1 231 ? 13.132 23.136 50.876 1.00 26.22 229 GLY A CA 1
ATOM 1690 C C . GLY A 1 231 ? 11.908 22.527 51.541 1.00 29.03 229 GLY A C 1
ATOM 1691 O O . GLY A 1 231 ? 11.310 21.590 51.006 1.00 26.56 229 GLY A O 1
ATOM 1692 N N . VAL A 1 232 ? 11.523 23.050 52.702 1.00 21.64 230 VAL A N 1
ATOM 1693 C CA . VAL A 1 232 ? 10.460 22.412 53.485 1.00 23.25 230 VAL A CA 1
ATOM 1694 C C . VAL A 1 232 ? 9.146 22.304 52.709 1.00 24.39 230 VAL A C 1
ATOM 1695 O O . VAL A 1 232 ? 8.454 21.289 52.796 1.00 24.77 230 VAL A O 1
ATOM 1699 N N . THR A 1 233 ? 8.826 23.328 51.922 1.00 22.22 231 THR A N 1
ATOM 1700 C CA . THR A 1 233 ? 7.560 23.347 51.193 1.00 24.28 231 THR A CA 1
ATOM 1701 C C . THR A 1 233 ? 7.559 22.396 49.992 1.00 26.61 231 THR A C 1
ATOM 1702 O O . THR A 1 233 ? 6.526 22.204 49.352 1.00 35.93 231 THR A O 1
ATOM 1706 N N . SER A 1 234 ? 8.710 21.795 49.708 1.00 26.55 232 SER A N 1
ATOM 1707 C CA . SER A 1 234 ? 8.841 20.832 48.618 1.00 31.64 232 SER A CA 1
ATOM 1708 C C . SER A 1 234 ? 8.897 19.395 49.128 1.00 31.37 232 SER A C 1
ATOM 1709 O O . SER A 1 234 ? 9.035 18.456 48.346 1.00 30.10 232 SER A O 1
ATOM 1712 N N . MET A 1 235 ? 8.799 19.217 50.440 1.00 26.50 233 MET A N 1
ATOM 1713 C CA . MET A 1 235 ? 8.891 17.876 51.009 1.00 23.83 233 MET A CA 1
ATOM 1714 C C . MET A 1 235 ? 7.635 17.064 50.707 1.00 20.37 233 MET A C 1
ATOM 1715 O O . MET A 1 235 ? 6.546 17.626 50.606 1.00 22.47 233 MET A O 1
ATOM 1720 N N . PRO A 1 236 ? 7.794 15.740 50.530 1.00 23.83 234 PRO A N 1
ATOM 1721 C CA . PRO A 1 236 ? 6.730 14.869 50.017 1.00 25.57 234 PRO A CA 1
ATOM 1722 C C . PRO A 1 236 ? 5.416 14.988 50.778 1.00 23.67 234 PRO A C 1
ATOM 1723 O O . PRO A 1 236 ? 4.350 14.975 50.158 1.00 25.84 234 PRO A O 1
ATOM 1727 N N . ASP A 1 237 ? 5.488 15.114 52.100 1.00 19.08 235 ASP A N 1
ATOM 1728 C CA . ASP A 1 237 ? 4.275 15.167 52.909 1.00 20.18 235 ASP A CA 1
ATOM 1729 C C . ASP A 1 237 ? 3.980 16.551 53.492 1.00 25.60 235 ASP A C 1
ATOM 1730 O O . ASP A 1 237 ? 3.154 16.690 54.394 1.00 23.17 235 ASP A O 1
ATOM 1735 N N . TYR A 1 238 ? 4.652 17.576 52.973 1.00 22.17 236 TYR A N 1
ATOM 1736 C CA . TYR A 1 238 ? 4.267 18.947 53.282 1.00 20.30 236 TYR A CA 1
ATOM 1737 C C . TYR A 1 238 ? 2.954 19.262 52.575 1.00 23.60 236 TYR A C 1
ATOM 1738 O O . TYR A 1 238 ? 2.750 18.860 51.428 1.00 22.98 236 TYR A O 1
ATOM 1747 N N . LYS A 1 239 ? 2.067 19.985 53.257 1.00 18.83 237 LYS A N 1
ATOM 1748 C CA . LYS A 1 239 ? 0.807 20.432 52.660 1.00 18.71 237 LYS A CA 1
ATOM 1749 C C . LYS A 1 239 ? 0.653 21.938 52.841 1.00 20.19 237 LYS A C 1
ATOM 1750 O O . LYS A 1 239 ? 0.795 22.446 53.954 1.00 22.82 237 LYS A O 1
ATOM 1756 N N . PRO A 1 240 ? 0.338 22.660 51.756 1.00 21.05 238 PRO A N 1
ATOM 1757 C CA . PRO A 1 240 ? 0.161 24.114 51.865 1.00 24.79 238 PRO A CA 1
ATOM 1758 C C . PRO A 1 240 ? -1.000 24.495 52.790 1.00 24.62 238 PRO A C 1
ATOM 1759 O O . PRO A 1 240 ? -1.086 25.649 53.216 1.00 25.26 238 PRO A O 1
ATOM 1763 N N . SER A 1 241 ? -1.870 23.534 53.095 1.00 21.08 239 SER A N 1
ATOM 1764 C CA . SER A 1 241 ? -2.984 23.756 54.022 1.00 23.13 239 SER A CA 1
ATOM 1765 C C . SER A 1 241 ? -2.586 23.788 55.507 1.00 20.03 239 SER A C 1
ATOM 1766 O O . SER A 1 241 ? -3.426 24.108 56.353 1.00 20.04 239 SER A O 1
ATOM 1769 N N . PHE A 1 242 ? -1.338 23.441 55.823 1.00 19.10 240 PHE A N 1
ATOM 1770 C CA . PHE A 1 242 ? -0.857 23.482 57.208 1.00 17.90 240 PHE A CA 1
ATOM 1771 C C . PHE A 1 242 ? -1.211 24.827 57.836 1.00 19.22 240 PHE A C 1
ATOM 1772 O O . PHE A 1 242 ? -0.975 25.875 57.229 1.00 18.78 240 PHE A O 1
ATOM 1780 N N . PRO A 1 243 ? -1.820 24.809 59.032 1.00 19.56 241 PRO A N 1
ATOM 1781 C CA . PRO A 1 243 ? -2.034 26.086 59.720 1.00 19.55 241 PRO A CA 1
ATOM 1782 C C . PRO A 1 243 ? -0.697 26.761 60.015 1.00 17.77 241 PRO A C 1
ATOM 1783 O O . PRO A 1 243 ? 0.305 26.075 60.195 1.00 16.77 241 PRO A O 1
ATOM 1787 N N . LYS A 1 244 ? -0.685 28.091 60.053 1.00 20.26 242 LYS A N 1
ATOM 1788 C CA . LYS A 1 244 ? 0.567 28.821 60.235 1.00 26.47 242 LYS A CA 1
ATOM 1789 C C . LYS A 1 244 ? 0.648 29.415 61.634 1.00 24.24 242 LYS A C 1
ATOM 1790 O O . LYS A 1 244 ? 0.147 30.506 61.889 1.00 32.89 242 LYS A O 1
ATOM 1796 N N . TRP A 1 245 ? 1.274 28.670 62.536 1.00 20.85 243 TRP A N 1
ATOM 1797 C CA . TRP A 1 245 ? 1.402 29.080 63.922 1.00 22.55 243 TRP A CA 1
ATOM 1798 C C . TRP A 1 245 ? 2.686 29.874 64.120 1.00 17.15 243 TRP A C 1
ATOM 1799 O O . TRP A 1 245 ? 3.700 29.589 63.492 1.00 17.48 243 TRP A O 1
ATOM 1810 N N . ALA A 1 246 ? 2.630 30.871 64.997 1.00 19.82 244 ALA A N 1
ATOM 1811 C CA . ALA A 1 246 ? 3.806 31.679 65.311 1.00 23.39 244 ALA A CA 1
ATOM 1812 C C . ALA A 1 246 ? 4.765 30.935 66.230 1.00 25.24 244 ALA A C 1
ATOM 1813 O O . ALA A 1 246 ? 4.362 30.082 67.018 1.00 23.22 244 ALA A O 1
ATOM 1815 N N . ARG A 1 247 ? 6.044 31.265 66.122 1.00 20.71 245 ARG A N 1
ATOM 1816 C CA . ARG A 1 247 ? 7.054 30.668 66.977 1.00 22.73 245 ARG A CA 1
ATOM 1817 C C . ARG A 1 247 ? 7.001 31.329 68.350 1.00 27.32 245 ARG A C 1
ATOM 1818 O O . ARG A 1 247 ? 6.901 32.552 68.459 1.00 24.13 245 ARG A O 1
ATOM 1826 N N . GLN A 1 248 ? 7.059 30.525 69.405 1.00 33.69 246 GLN A N 1
ATOM 1827 C CA . GLN A 1 248 ? 7.081 31.099 70.743 1.00 39.74 246 GLN A CA 1
ATOM 1828 C C . GLN A 1 248 ? 8.478 31.005 71.351 1.00 30.29 246 GLN A C 1
ATOM 1829 O O . GLN A 1 248 ? 9.302 30.191 70.926 1.00 32.83 246 GLN A O 1
ATOM 1835 N N . ASP A 1 249 ? 8.742 31.854 72.338 1.00 40.78 247 ASP A N 1
ATOM 1836 C CA . ASP A 1 249 ? 10.044 31.883 72.991 1.00 38.12 247 ASP A CA 1
ATOM 1837 C C . ASP A 1 249 ? 10.279 30.575 73.724 1.00 32.23 247 ASP A C 1
ATOM 1838 O O . ASP A 1 249 ? 9.344 29.999 74.282 1.00 28.25 247 ASP A O 1
ATOM 1843 N N . PHE A 1 250 ? 11.529 30.119 73.739 1.00 28.37 248 PHE A N 1
ATOM 1844 C CA . PHE A 1 250 ? 11.894 28.903 74.456 1.00 26.94 248 PHE A CA 1
ATOM 1845 C C . PHE A 1 250 ? 11.748 29.063 75.954 1.00 28.27 248 PHE A C 1
ATOM 1846 O O . PHE A 1 250 ? 11.666 28.076 76.690 1.00 30.41 248 PHE A O 1
ATOM 1854 N N . SER A 1 251 ? 11.703 30.315 76.407 1.00 21.55 249 SER A N 1
ATOM 1855 C CA . SER A 1 251 ? 11.516 30.583 77.822 1.00 22.73 249 SER A CA 1
ATOM 1856 C C . SER A 1 251 ? 10.114 30.151 78.212 1.00 25.68 249 SER A C 1
ATOM 1857 O O . SER A 1 251 ? 9.824 29.940 79.387 1.00 33.52 249 SER A O 1
ATOM 1860 N N . LYS A 1 252 ? 9.244 30.023 77.212 1.00 20.48 250 LYS A N 1
ATOM 1861 C CA . LYS A 1 252 ? 7.876 29.571 77.441 1.00 24.65 250 LYS A CA 1
ATOM 1862 C C . LYS A 1 252 ? 7.729 28.082 77.148 1.00 23.50 250 LYS A C 1
ATOM 1863 O O . LYS A 1 252 ? 6.808 27.439 77.637 1.00 30.00 250 LYS A O 1
ATOM 1869 N N . VAL A 1 253 ? 8.646 27.540 76.354 1.00 21.17 251 VAL A N 1
ATOM 1870 C CA . VAL A 1 253 ? 8.604 26.125 76.001 1.00 23.15 251 VAL A CA 1
ATOM 1871 C C . VAL A 1 253 ? 9.009 25.259 77.195 1.00 26.81 251 VAL A C 1
ATOM 1872 O O . VAL A 1 253 ? 8.332 24.291 77.528 1.00 23.30 251 VAL A O 1
ATOM 1876 N N . VAL A 1 254 ? 10.124 25.617 77.828 1.00 22.52 252 VAL A N 1
ATOM 1877 C CA . VAL A 1 254 ? 10.594 24.941 79.034 1.00 22.00 252 VAL A CA 1
ATOM 1878 C C . VAL A 1 254 ? 10.951 25.999 80.087 1.00 19.09 252 VAL A C 1
ATOM 1879 O O . VAL A 1 254 ? 12.111 26.380 80.234 1.00 18.29 252 VAL A O 1
ATOM 1883 N N . PRO A 1 255 ? 9.936 26.503 80.812 1.00 18.92 253 PRO A N 1
ATOM 1884 C CA . PRO A 1 255 ? 10.131 27.645 81.713 1.00 18.33 253 PRO A CA 1
ATOM 1885 C C . PRO A 1 255 ? 11.276 27.541 82.742 1.00 19.16 253 PRO A C 1
ATOM 1886 O O . PRO A 1 255 ? 11.957 28.547 82.933 1.00 18.72 253 PRO A O 1
ATOM 1890 N N . PRO A 1 256 ? 11.491 26.372 83.381 1.00 20.47 254 PRO A N 1
ATOM 1891 C CA . PRO A 1 256 ? 12.548 26.362 84.405 1.00 22.28 254 PRO A CA 1
ATOM 1892 C C . PRO A 1 256 ? 13.968 26.398 83.847 1.00 21.69 254 PRO A C 1
ATOM 1893 O O . PRO A 1 256 ? 14.909 26.564 84.616 1.00 18.20 254 PRO A O 1
ATOM 1897 N N . LEU A 1 257 ? 14.127 26.225 82.541 1.00 17.79 255 LEU A N 1
ATOM 1898 C CA . LEU A 1 257 ? 15.460 26.131 81.948 1.00 20.70 255 LEU A CA 1
ATOM 1899 C C . LEU A 1 257 ? 16.143 27.495 81.852 1.00 23.45 255 LEU A C 1
ATOM 1900 O O . LEU A 1 257 ? 15.521 28.478 81.432 1.00 22.11 255 LEU A O 1
ATOM 1905 N N . ASP A 1 258 ? 17.418 27.551 82.242 1.00 22.86 256 ASP A N 1
ATOM 1906 C CA . ASP A 1 258 ? 18.187 28.797 82.216 1.00 27.78 256 ASP A CA 1
ATOM 1907 C C . ASP A 1 258 ? 18.643 29.159 80.803 1.00 20.53 256 ASP A C 1
ATOM 1908 O O . ASP A 1 258 ? 18.397 28.412 79.861 1.00 20.38 256 ASP A O 1
ATOM 1913 N N . GLU A 1 259 ? 19.324 30.295 80.677 1.00 21.63 257 GLU A N 1
ATOM 1914 C CA . GLU A 1 259 ? 19.712 30.828 79.371 1.00 22.36 257 GLU A CA 1
ATOM 1915 C C . GLU A 1 259 ? 20.564 29.856 78.557 1.00 20.89 257 GLU A C 1
ATOM 1916 O O . GLU A 1 259 ? 20.314 29.649 77.368 1.00 18.62 257 GLU A O 1
ATOM 1922 N N . ASP A 1 260 ? 21.577 29.274 79.193 1.00 18.93 258 ASP A N 1
ATOM 1923 C CA . ASP A 1 260 ? 22.434 28.302 78.507 1.00 20.00 258 ASP A CA 1
ATOM 1924 C C . ASP A 1 260 ? 21.650 27.052 78.114 1.00 16.26 258 ASP A C 1
ATOM 1925 O O . ASP A 1 260 ? 21.820 26.521 77.017 1.00 17.47 258 ASP A O 1
ATOM 1930 N N . GLY A 1 261 ? 20.787 26.580 79.007 1.00 15.57 259 GLY A N 1
ATOM 1931 C CA . GLY A 1 261 ? 19.968 25.416 78.697 1.00 15.75 259 GLY A CA 1
ATOM 1932 C C . GLY A 1 261 ? 19.021 25.641 77.529 1.00 16.14 259 GLY A C 1
ATOM 1933 O O . GLY A 1 261 ? 18.859 24.763 76.674 1.00 16.26 259 GLY A O 1
ATOM 1934 N N . ARG A 1 262 ? 18.395 26.815 77.485 1.00 15.02 260 ARG A N 1
ATOM 1935 C CA . ARG A 1 262 ? 17.494 27.160 76.384 1.00 17.02 260 ARG A CA 1
ATOM 1936 C C . ARG A 1 262 ? 18.268 27.260 75.076 1.00 15.87 260 ARG A C 1
ATOM 1937 O O . ARG A 1 262 ? 17.782 26.849 74.026 1.00 18.05 260 ARG A O 1
ATOM 1945 N N . SER A 1 263 ? 19.472 27.815 75.148 1.00 16.11 261 SER A N 1
ATOM 1946 C CA . SER A 1 263 ? 20.310 27.930 73.963 1.00 15.77 261 SER A CA 1
ATOM 1947 C C . SER A 1 263 ? 20.591 26.553 73.365 1.00 16.34 261 SER A C 1
ATOM 1948 O O . SER A 1 263 ? 20.402 26.330 72.165 1.00 15.91 261 SER A O 1
ATOM 1951 N N . LEU A 1 264 ? 21.028 25.625 74.207 1.00 16.63 262 LEU A N 1
ATOM 1952 C CA . LEU A 1 264 ? 21.326 24.270 73.741 1.00 14.48 262 LEU A CA 1
ATOM 1953 C C . LEU A 1 264 ? 20.075 23.589 73.211 1.00 12.53 262 LEU A C 1
ATOM 1954 O O . LEU A 1 264 ? 20.089 22.991 72.134 1.00 12.89 262 LEU A O 1
ATOM 1959 N N . LEU A 1 265 ? 18.979 23.685 73.959 1.00 12.25 263 LEU A N 1
ATOM 1960 C CA . LEU A 1 265 ? 17.755 23.017 73.528 1.00 14.00 263 LEU A CA 1
ATOM 1961 C C . LEU A 1 265 ? 17.288 23.551 72.174 1.00 15.08 263 LEU A C 1
ATOM 1962 O O . LEU A 1 265 ? 16.859 22.782 71.309 1.00 12.73 263 LEU A O 1
ATOM 1967 N N . SER A 1 266 ? 17.398 24.860 71.975 1.00 15.54 264 SER A N 1
ATOM 1968 C CA . SER A 1 266 ? 16.968 25.449 70.712 1.00 15.82 264 SER A CA 1
ATOM 1969 C C . SER A 1 266 ? 17.799 24.937 69.534 1.00 16.89 264 SER A C 1
ATOM 1970 O O . SER A 1 266 ? 17.299 24.816 68.412 1.00 16.43 264 SER A O 1
ATOM 1973 N N . GLN A 1 267 ? 19.059 24.613 69.795 1.00 14.20 265 GLN A N 1
ATOM 1974 C CA . GLN A 1 267 ? 19.953 24.137 68.741 1.00 15.27 265 GLN A CA 1
ATOM 1975 C C . GLN A 1 267 ? 19.724 22.653 68.417 1.00 14.06 265 GLN A C 1
ATOM 1976 O O . GLN A 1 267 ? 19.961 22.206 67.288 1.00 15.45 265 GLN A O 1
ATOM 1982 N N . MET A 1 268 ? 19.244 21.898 69.403 1.00 11.45 266 MET A N 1
ATOM 1983 C CA . MET A 1 268 ? 18.900 20.495 69.187 1.00 12.23 266 MET A CA 1
ATOM 1984 C C . MET A 1 268 ? 17.547 20.352 68.499 1.00 13.47 266 MET A C 1
ATOM 1985 O O . MET A 1 268 ? 17.250 19.306 67.933 1.00 12.65 266 MET A O 1
ATOM 1990 N N . LEU A 1 269 ? 16.728 21.403 68.556 1.00 13.52 267 LEU A N 1
ATOM 1991 C CA . LEU A 1 269 ? 15.395 21.361 67.958 1.00 15.32 267 LEU A CA 1
ATOM 1992 C C . LEU A 1 269 ? 15.257 22.284 66.748 1.00 18.14 267 LEU A C 1
ATOM 1993 O O . LEU A 1 269 ? 14.149 22.664 66.364 1.00 18.83 267 LEU A O 1
ATOM 1998 N N . HIS A 1 270 ? 16.385 22.653 66.154 1.00 16.13 268 HIS A N 1
ATOM 1999 C CA . HIS A 1 270 ? 16.367 23.398 64.903 1.00 16.11 268 HIS A CA 1
ATOM 2000 C C . HIS A 1 270 ? 15.608 22.584 63.867 1.00 13.77 268 HIS A C 1
ATOM 2001 O O . HIS A 1 270 ? 15.808 21.372 63.768 1.00 17.22 268 HIS A O 1
ATOM 2008 N N . TYR A 1 271 ? 14.729 23.232 63.105 1.00 15.48 269 TYR A N 1
ATOM 2009 C CA . TYR A 1 271 ? 13.966 22.518 62.072 1.00 16.23 269 TYR A CA 1
ATOM 2010 C C . TYR A 1 271 ? 14.866 21.921 61.007 1.00 17.75 269 TYR A C 1
ATOM 2011 O O . TYR A 1 271 ? 14.725 20.750 60.643 1.00 18.61 269 TYR A O 1
ATOM 2020 N N . ASP A 1 272 ? 15.771 22.742 60.491 1.00 14.55 270 ASP A N 1
ATOM 2021 C CA . ASP A 1 272 ? 16.652 22.331 59.406 1.00 14.72 270 ASP A CA 1
ATOM 2022 C C . ASP A 1 272 ? 17.693 21.345 59.927 1.00 14.87 270 ASP A C 1
ATOM 2023 O O . ASP A 1 272 ? 18.534 21.717 60.745 1.00 17.87 270 ASP A O 1
ATOM 2028 N N . PRO A 1 273 ? 17.637 20.083 59.458 1.00 15.01 271 PRO A N 1
ATOM 2029 C CA . PRO A 1 273 ? 18.539 19.032 59.959 1.00 16.83 271 PRO A CA 1
ATOM 2030 C C . PRO A 1 273 ? 19.999 19.383 59.741 1.00 24.17 271 PRO A C 1
ATOM 2031 O O . PRO A 1 273 ? 20.856 18.960 60.516 1.00 27.11 271 PRO A O 1
ATOM 2035 N N . ASN A 1 274 ? 20.274 20.155 58.696 1.00 23.60 272 ASN A N 1
ATOM 2036 C CA . ASN A 1 274 ? 21.642 20.560 58.396 1.00 30.97 272 ASN A CA 1
ATOM 2037 C C . ASN A 1 274 ? 22.160 21.650 59.330 1.00 28.54 272 ASN A C 1
ATOM 2038 O O . ASN A 1 274 ? 23.364 21.882 59.405 1.00 32.63 272 ASN A O 1
ATOM 2043 N N . LYS A 1 275 ? 21.253 22.313 60.042 1.00 17.63 273 LYS A N 1
ATOM 2044 C CA . LYS A 1 275 ? 21.648 23.348 60.997 1.00 18.11 273 LYS A CA 1
ATOM 2045 C C . LYS A 1 275 ? 21.568 22.856 62.439 1.00 18.55 273 LYS A C 1
ATOM 2046 O O . LYS A 1 275 ? 22.125 23.479 63.346 1.00 17.56 273 LYS A O 1
ATOM 2052 N N . ARG A 1 276 ? 20.857 21.752 62.643 1.00 14.97 274 ARG A N 1
ATOM 2053 C CA . ARG A 1 276 ? 20.697 21.165 63.976 1.00 16.15 274 ARG A CA 1
ATOM 2054 C C . ARG A 1 276 ? 22.070 20.790 64.537 1.00 16.06 274 ARG A C 1
ATOM 2055 O O . ARG A 1 276 ? 22.908 20.237 63.821 1.00 14.75 274 ARG A O 1
ATOM 2063 N N . ILE A 1 277 ? 22.311 21.104 65.806 1.00 14.07 275 ILE A N 1
ATOM 2064 C CA . ILE A 1 277 ? 23.620 20.843 66.412 1.00 11.82 275 ILE A CA 1
ATOM 2065 C C . ILE A 1 277 ? 23.988 19.354 66.407 1.00 15.54 275 ILE A C 1
ATOM 2066 O O . ILE A 1 277 ? 23.118 18.488 66.530 1.00 13.41 275 ILE A O 1
ATOM 2071 N N . SER A 1 278 ? 25.273 19.052 66.218 1.00 12.11 276 SER A N 1
ATOM 2072 C CA . SER A 1 278 ? 25.726 17.665 66.301 1.00 13.77 276 SER A CA 1
ATOM 2073 C C . SER A 1 278 ? 26.026 17.305 67.756 1.00 11.04 276 SER A C 1
ATOM 2074 O O . SER A 1 278 ? 26.275 18.188 68.583 1.00 13.18 276 SER A O 1
ATOM 2077 N N . ALA A 1 279 ? 26.013 16.012 68.069 1.00 10.47 277 ALA A N 1
ATOM 2078 C CA . ALA A 1 279 ? 26.333 15.565 69.425 1.00 12.71 277 ALA A CA 1
ATOM 2079 C C . ALA A 1 279 ? 27.731 15.990 69.843 1.00 13.51 277 ALA A C 1
ATOM 2080 O O . ALA A 1 279 ? 27.941 16.438 70.971 1.00 12.90 277 ALA A O 1
ATOM 2082 N N . LYS A 1 280 ? 28.708 15.868 68.954 1.00 13.71 278 LYS A N 1
ATOM 2083 C CA . LYS A 1 280 ? 30.043 16.229 69.403 1.00 15.17 278 LYS A CA 1
ATOM 2084 C C . LYS A 1 280 ? 30.206 17.738 69.565 1.00 13.42 278 LYS A C 1
ATOM 2085 O O . LYS A 1 280 ? 30.914 18.185 70.466 1.00 15.84 278 LYS A O 1
ATOM 2091 N N . ALA A 1 281 ? 29.514 18.531 68.747 1.00 13.48 279 ALA A N 1
ATOM 2092 C CA . ALA A 1 281 ? 29.571 19.983 68.947 1.00 12.58 279 ALA A CA 1
ATOM 2093 C C . ALA A 1 281 ? 28.876 20.389 70.247 1.00 17.02 279 ALA A C 1
ATOM 2094 O O . ALA A 1 281 ? 29.304 21.330 70.930 1.00 15.87 279 ALA A O 1
ATOM 2096 N N . ALA A 1 282 ? 27.797 19.682 70.569 1.00 14.35 280 ALA A N 1
ATOM 2097 C CA . ALA A 1 282 ? 27.012 19.955 71.773 1.00 14.88 280 ALA A CA 1
ATOM 2098 C C . ALA A 1 282 ? 27.816 19.733 73.059 1.00 13.25 280 ALA A C 1
ATOM 2099 O O . ALA A 1 282 ? 27.562 20.377 74.074 1.00 13.34 280 ALA A O 1
ATOM 2101 N N . LEU A 1 283 ? 28.794 18.833 73.013 1.00 13.10 281 LEU A N 1
ATOM 2102 C CA . LEU A 1 283 ? 29.629 18.564 74.194 1.00 14.09 281 LEU A CA 1
ATOM 2103 C C . LEU A 1 283 ? 30.369 19.810 74.682 1.00 16.26 281 LEU A C 1
ATOM 2104 O O . LEU A 1 283 ? 30.712 19.918 75.864 1.00 14.46 281 LEU A O 1
ATOM 2109 N N . ALA A 1 284 ? 30.612 20.752 73.773 1.00 14.05 282 ALA A N 1
ATOM 2110 C CA . ALA A 1 284 ? 31.347 21.975 74.112 1.00 13.17 282 ALA A CA 1
ATOM 2111 C C . ALA A 1 284 ? 30.432 23.159 74.425 1.00 16.17 282 ALA A C 1
ATOM 2112 O O . ALA A 1 284 ? 30.903 24.281 74.576 1.00 15.87 282 ALA A O 1
ATOM 2114 N N . HIS A 1 285 ? 29.127 22.919 74.520 1.00 14.65 283 HIS A N 1
ATOM 2115 C CA . HIS A 1 285 ? 28.198 24.010 74.805 1.00 12.87 283 HIS A CA 1
ATOM 2116 C C . HIS A 1 285 ? 28.402 24.519 76.238 1.00 18.14 283 HIS A C 1
ATOM 2117 O O . HIS A 1 285 ? 28.655 23.726 77.141 1.00 16.81 283 HIS A O 1
ATOM 2124 N N . PRO A 1 286 ? 28.299 25.847 76.451 1.00 17.37 284 PRO A N 1
ATOM 2125 C CA . PRO A 1 286 ? 28.461 26.461 77.780 1.00 22.64 284 PRO A CA 1
ATOM 2126 C C . PRO A 1 286 ? 27.549 25.880 78.867 1.00 20.58 284 PRO A C 1
ATOM 2127 O O . PRO A 1 286 ? 27.847 26.030 80.053 1.00 19.58 284 PRO A O 1
ATOM 2131 N N . PHE A 1 287 ? 26.459 25.232 78.470 1.00 17.56 285 PHE A N 1
ATOM 2132 C CA . PHE A 1 287 ? 25.549 24.603 79.427 1.00 17.31 285 PHE A CA 1
ATOM 2133 C C . PHE A 1 287 ? 26.293 23.581 80.296 1.00 21.32 285 PHE A C 1
ATOM 2134 O O . PHE A 1 287 ? 25.958 23.375 81.457 1.00 20.90 285 PHE A O 1
ATOM 2142 N N . PHE A 1 288 ? 27.325 22.963 79.737 1.00 17.37 286 PHE A N 1
ATOM 2143 C CA . PHE A 1 288 ? 28.063 21.938 80.466 1.00 13.67 286 PHE A CA 1
ATOM 2144 C C . PHE A 1 288 ? 29.299 22.453 81.190 1.00 17.99 286 PHE A C 1
ATOM 2145 O O . PHE A 1 288 ? 30.123 21.660 81.639 1.00 20.64 286 PHE A O 1
ATOM 2153 N N . GLN A 1 289 ? 29.437 23.768 81.309 1.00 18.72 287 GLN A N 1
ATOM 2154 C CA . GLN A 1 289 ? 30.649 24.323 81.912 1.00 23.11 287 GLN A CA 1
ATOM 2155 C C . GLN A 1 289 ? 30.867 23.825 83.341 1.00 28.03 287 GLN A C 1
ATOM 2156 O O . GLN A 1 289 ? 32.006 23.632 83.775 1.00 29.44 287 GLN A O 1
ATOM 2162 N N . ASP A 1 290 ? 29.779 23.609 84.073 1.00 22.13 288 ASP A N 1
ATOM 2163 C CA . ASP A 1 290 ? 29.900 23.185 85.467 1.00 28.71 288 ASP A CA 1
ATOM 2164 C C . ASP A 1 290 ? 29.394 21.760 85.698 1.00 29.45 288 ASP A C 1
ATOM 2165 O O . ASP A 1 290 ? 29.027 21.397 86.821 1.00 28.99 288 ASP A O 1
ATOM 2170 N N . VAL A 1 291 ? 29.380 20.956 84.640 1.00 24.35 289 VAL A N 1
ATOM 2171 C CA . VAL A 1 291 ? 28.852 19.597 84.728 1.00 20.39 289 VAL A CA 1
ATOM 2172 C C . VAL A 1 291 ? 29.666 18.723 85.688 1.00 25.88 289 VAL A C 1
ATOM 2173 O O . VAL A 1 291 ? 30.896 18.809 85.749 1.00 25.47 289 VAL A O 1
ATOM 2177 N N . THR A 1 292 ? 28.957 17.911 86.464 1.00 20.79 290 THR A N 1
ATOM 2178 C CA . THR A 1 292 ? 29.571 16.950 87.369 1.00 26.72 290 THR A CA 1
ATOM 2179 C C . THR A 1 292 ? 28.922 15.595 87.124 1.00 28.89 290 THR A C 1
ATOM 2180 O O . THR A 1 292 ? 28.223 15.413 86.128 1.00 25.17 290 THR A O 1
ATOM 2184 N N . LYS A 1 293 ? 29.154 14.639 88.017 1.00 27.15 291 LYS A N 1
ATOM 2185 C CA . LYS A 1 293 ? 28.480 13.346 87.911 1.00 27.24 291 LYS A CA 1
ATOM 2186 C C . LYS A 1 293 ? 27.825 12.960 89.238 1.00 27.58 291 LYS A C 1
ATOM 2187 O O . LYS A 1 293 ? 28.343 12.119 89.976 1.00 27.26 291 LYS A O 1
ATOM 2193 N N . PRO A 1 294 ? 26.683 13.589 89.554 1.00 23.31 292 PRO A N 1
ATOM 2194 C CA . PRO A 1 294 ? 26.005 13.267 90.812 1.00 27.79 292 PRO A CA 1
ATOM 2195 C C . PRO A 1 294 ? 25.288 11.920 90.738 1.00 29.12 292 PRO A C 1
ATOM 2196 O O . PRO A 1 294 ? 24.971 11.446 89.649 1.00 24.21 292 PRO A O 1
ATOM 2200 N N . VAL A 1 295 ? 25.059 11.302 91.892 1.00 27.55 293 VAL A N 1
ATOM 2201 C CA . VAL A 1 295 ? 24.236 10.100 91.961 1.00 28.60 293 VAL A CA 1
ATOM 2202 C C . VAL A 1 295 ? 22.764 10.512 91.846 1.00 24.65 293 VAL A C 1
ATOM 2203 O O . VAL A 1 295 ? 22.435 11.683 92.047 1.00 25.86 293 VAL A O 1
ATOM 2207 N N . PRO A 1 296 ? 21.874 9.564 91.504 1.00 27.14 294 PRO A N 1
ATOM 2208 C CA . PRO A 1 296 ? 20.446 9.908 91.422 1.00 26.01 294 PRO A CA 1
ATOM 2209 C C . PRO A 1 296 ? 19.891 10.431 92.752 1.00 25.86 294 PRO A C 1
ATOM 2210 O O . PRO A 1 296 ? 20.364 10.047 93.822 1.00 25.72 294 PRO A O 1
ATOM 2214 N N . HIS A 1 297 ? 18.897 11.310 92.675 1.00 27.58 295 HIS A N 1
ATOM 2215 C CA . HIS A 1 297 ? 18.318 11.924 93.867 1.00 28.64 295 HIS A CA 1
ATOM 2216 C C . HIS A 1 297 ? 17.293 11.009 94.540 1.00 29.37 295 HIS A C 1
ATOM 2217 O O . HIS A 1 297 ? 16.858 11.271 95.660 1.00 31.92 295 HIS A O 1
ATOM 2224 N N . LEU A 1 298 ? 16.905 9.944 93.845 1.00 29.89 296 LEU A N 1
ATOM 2225 C CA . LEU A 1 298 ? 15.994 8.949 94.399 1.00 30.42 296 LEU A CA 1
ATOM 2226 C C . LEU A 1 298 ? 16.697 7.599 94.435 1.00 30.12 296 LEU A C 1
ATOM 2227 O O . LEU A 1 298 ? 17.556 7.323 93.603 1.00 28.54 296 LEU A O 1
ATOM 2232 N N . ARG A 1 299 ? 16.330 6.758 95.395 1.00 24.86 297 ARG A N 1
ATOM 2233 C CA . ARG A 1 299 ? 16.897 5.416 95.478 1.00 26.52 297 ARG A CA 1
ATOM 2234 C C . ARG A 1 299 ? 16.355 4.582 94.323 1.00 31.20 297 ARG A C 1
ATOM 2235 O O . ARG A 1 299 ? 15.165 4.642 94.015 1.00 36.80 297 ARG A O 1
ATOM 2243 N N . LEU A 1 300 ? 17.228 3.823 93.668 1.00 34.74 298 LEU A N 1
ATOM 2244 C CA . LEU A 1 300 ? 16.807 2.995 92.544 1.00 43.98 298 LEU A CA 1
ATOM 2245 C C . LEU A 1 300 ? 16.325 1.626 93.015 1.00 61.77 298 LEU A C 1
ATOM 2246 O O . LEU A 1 300 ? 17.115 0.798 93.470 1.00 68.09 298 LEU A O 1
ATOM 2252 N N . ASN B 2 4 ? 21.777 14.611 51.813 1.00 42.59 173 ASN B N 1
ATOM 2253 C CA . ASN B 2 4 ? 22.206 13.298 52.287 1.00 38.80 173 ASN B CA 1
ATOM 2254 C C . ASN B 2 4 ? 23.622 13.300 52.876 1.00 35.98 173 ASN B C 1
ATOM 2255 O O . ASN B 2 4 ? 24.125 12.269 53.335 1.00 25.82 173 ASN B O 1
ATOM 2260 N N . GLU B 2 5 ? 24.269 14.459 52.869 1.00 38.07 174 GLU B N 1
ATOM 2261 C CA . GLU B 2 5 ? 25.605 14.549 53.438 1.00 39.24 174 GLU B CA 1
ATOM 2262 C C . GLU B 2 5 ? 25.544 14.628 54.964 1.00 39.33 174 GLU B C 1
ATOM 2263 O O . GLU B 2 5 ? 24.545 15.071 55.536 1.00 42.15 174 GLU B O 1
ATOM 2269 N N . VAL B 2 6 ? 26.616 14.169 55.610 1.00 33.41 175 VAL B N 1
ATOM 2270 C CA . VAL B 2 6 ? 26.742 14.172 57.066 1.00 35.61 175 VAL B CA 1
ATOM 2271 C C . VAL B 2 6 ? 28.067 14.834 57.441 1.00 43.46 175 VAL B C 1
ATOM 2272 O O . VAL B 2 6 ? 28.899 14.216 58.109 1.00 46.88 175 VAL B O 1
ATOM 2276 N N . PRO B 2 7 ? 28.261 16.101 57.024 1.00 42.07 176 PRO B N 1
ATOM 2277 C CA . PRO B 2 7 ? 29.586 16.744 57.039 1.00 34.78 176 PRO B CA 1
ATOM 2278 C C . PRO B 2 7 ? 30.309 16.652 58.385 1.00 29.14 176 PRO B C 1
ATOM 2279 O O . PRO B 2 7 ? 31.535 16.555 58.411 1.00 30.67 176 PRO B O 1
ATOM 2283 N N . ASP B 2 8 ? 29.557 16.644 59.480 1.00 22.67 177 ASP B N 1
ATOM 2284 C CA . ASP B 2 8 ? 30.161 16.652 60.809 1.00 24.17 177 ASP B CA 1
ATOM 2285 C C . ASP B 2 8 ? 30.888 15.352 61.161 1.00 22.64 177 ASP B C 1
ATOM 2286 O O . ASP B 2 8 ? 31.775 15.351 62.015 1.00 25.94 177 ASP B O 1
ATOM 2291 N N . TYR B 2 9 ? 30.508 14.251 60.520 1.00 15.98 178 TYR B N 1
ATOM 2292 C CA . TYR B 2 9 ? 31.083 12.952 60.871 1.00 15.73 178 TYR B CA 1
ATOM 2293 C C . TYR B 2 9 ? 31.821 12.252 59.743 1.00 14.62 178 TYR B C 1
ATOM 2294 O O . TYR B 2 9 ? 32.309 11.139 59.935 1.00 14.53 178 TYR B O 1
ATOM 2303 N N . HIS B 2 10 ? 31.896 12.883 58.572 1.00 15.11 179 HIS B N 1
ATOM 2304 C CA . HIS B 2 10 ? 32.520 12.247 57.401 1.00 14.95 179 HIS B CA 1
ATOM 2305 C C . HIS B 2 10 ? 33.920 11.721 57.688 1.00 11.55 179 HIS B C 1
ATOM 2306 O O . HIS B 2 10 ? 34.250 10.576 57.350 1.00 14.55 179 HIS B O 1
ATOM 2313 N N . GLU B 2 11 ? 34.745 12.560 58.301 1.00 14.06 180 GLU B N 1
ATOM 2314 C CA . GLU B 2 11 ? 36.135 12.184 58.557 1.00 16.02 180 GLU B CA 1
ATOM 2315 C C . GLU B 2 11 ? 36.256 11.064 59.597 1.00 14.09 180 GLU B C 1
ATOM 2316 O O . GLU B 2 11 ? 37.030 10.120 59.411 1.00 12.46 180 GLU B O 1
ATOM 2322 N N . ASP B 2 12 ? 35.499 11.172 60.689 1.00 13.03 181 ASP B N 1
ATOM 2323 C CA . ASP B 2 12 ? 35.485 10.127 61.707 1.00 15.62 181 ASP B CA 1
ATOM 2324 C C . ASP B 2 12 ? 35.115 8.793 61.080 1.00 14.71 181 ASP B C 1
ATOM 2325 O O . ASP B 2 12 ? 35.747 7.768 61.337 1.00 11.21 181 ASP B O 1
ATOM 2330 N N . ILE B 2 13 ? 34.065 8.805 60.264 1.00 10.56 182 ILE B N 1
ATOM 2331 C CA . ILE B 2 13 ? 33.576 7.576 59.659 1.00 9.92 182 ILE B CA 1
ATOM 2332 C C . ILE B 2 13 ? 34.595 6.965 58.700 1.00 11.38 182 ILE B C 1
ATOM 2333 O O . ILE B 2 13 ? 34.829 5.762 58.729 1.00 10.93 182 ILE B O 1
ATOM 2338 N N . HIS B 2 14 ? 35.217 7.801 57.876 1.00 12.12 183 HIS B N 1
ATOM 2339 C CA . HIS B 2 14 ? 36.239 7.314 56.954 1.00 11.87 183 HIS B CA 1
ATOM 2340 C C . HIS B 2 14 ? 37.378 6.661 57.716 1.00 10.39 183 HIS B C 1
ATOM 2341 O O . HIS B 2 14 ? 37.825 5.569 57.359 1.00 11.71 183 HIS B O 1
ATOM 2348 N N . THR B 2 15 ? 37.845 7.330 58.767 1.00 13.08 184 THR B N 1
ATOM 2349 C CA . THR B 2 15 ? 38.921 6.789 59.592 1.00 13.41 184 THR B CA 1
ATOM 2350 C C . THR B 2 15 ? 38.513 5.456 60.193 1.00 15.41 184 THR B C 1
ATOM 2351 O O . THR B 2 15 ? 39.293 4.498 60.209 1.00 14.71 184 THR B O 1
ATOM 2355 N N . TYR B 2 16 ? 37.281 5.390 60.688 1.00 13.61 185 TYR B N 1
ATOM 2356 C CA . TYR B 2 16 ? 36.776 4.138 61.246 1.00 12.43 185 TYR B CA 1
ATOM 2357 C C . TYR B 2 16 ? 36.695 3.004 60.220 1.00 11.10 185 TYR B C 1
ATOM 2358 O O . TYR B 2 16 ? 37.102 1.874 60.512 1.00 13.98 185 TYR B O 1
ATOM 2367 N N . LEU B 2 17 ? 36.177 3.293 59.027 1.00 10.43 186 LEU B N 1
ATOM 2368 C CA . LEU B 2 17 ? 36.111 2.283 57.974 1.00 10.01 186 LEU B CA 1
ATOM 2369 C C . LEU B 2 17 ? 37.517 1.812 57.585 1.00 13.08 186 LEU B C 1
ATOM 2370 O O . LEU B 2 17 ? 37.722 0.634 57.288 1.00 11.35 186 LEU B O 1
ATOM 2375 N N . ARG B 2 18 ? 38.476 2.731 57.573 1.00 11.03 187 ARG B N 1
ATOM 2376 C CA . ARG B 2 18 ? 39.866 2.348 57.284 1.00 10.24 187 ARG B CA 1
ATOM 2377 C C . ARG B 2 18 ? 40.434 1.393 58.346 1.00 17.45 187 ARG B C 1
ATOM 2378 O O . ARG B 2 18 ? 41.248 0.522 58.031 1.00 18.31 187 ARG B O 1
ATOM 2386 N N . GLU B 2 19 ? 40.003 1.556 59.596 1.00 16.21 188 GLU B N 1
ATOM 2387 C CA . GLU B 2 19 ? 40.377 0.630 60.671 1.00 16.11 188 GLU B CA 1
ATOM 2388 C C . GLU B 2 19 ? 39.729 -0.720 60.451 1.00 17.27 188 GLU B C 1
ATOM 2389 O O . GLU B 2 19 ? 40.382 -1.762 60.525 1.00 20.66 188 GLU B O 1
ATOM 2395 N N . MET B 2 20 ? 38.427 -0.705 60.185 1.00 15.53 189 MET B N 1
ATOM 2396 C CA . MET B 2 20 ? 37.668 -1.947 60.108 1.00 15.76 189 MET B CA 1
ATOM 2397 C C . MET B 2 20 ? 37.943 -2.793 58.862 1.00 17.48 189 MET B C 1
ATOM 2398 O O . MET B 2 20 ? 37.811 -4.014 58.916 1.00 19.89 189 MET B O 1
ATOM 2403 N N . GLU B 2 21 ? 38.320 -2.167 57.745 1.00 15.04 190 GLU B N 1
ATOM 2404 C CA . GLU B 2 21 ? 38.533 -2.939 56.518 1.00 15.19 190 GLU B CA 1
ATOM 2405 C C . GLU B 2 21 ? 39.731 -3.867 56.657 1.00 16.43 190 GLU B C 1
ATOM 2406 O O . GLU B 2 21 ? 39.822 -4.882 55.974 1.00 17.72 190 GLU B O 1
ATOM 2412 N N . VAL B 2 22 ? 40.649 -3.522 57.550 1.00 13.90 191 VAL B N 1
ATOM 2413 C CA . VAL B 2 22 ? 41.783 -4.389 57.808 1.00 19.52 191 VAL B CA 1
ATOM 2414 C C . VAL B 2 22 ? 41.334 -5.584 58.655 1.00 25.85 191 VAL B C 1
ATOM 2415 O O . VAL B 2 22 ? 41.794 -6.707 58.460 1.00 32.99 191 VAL B O 1
ATOM 2419 N N . LYS B 2 23 ? 40.409 -5.338 59.576 1.00 25.29 192 LYS B N 1
ATOM 2420 C CA . LYS B 2 23 ? 39.905 -6.387 60.464 1.00 25.84 192 LYS B CA 1
ATOM 2421 C C . LYS B 2 23 ? 38.920 -7.334 59.773 1.00 26.40 192 LYS B C 1
ATOM 2422 O O . LYS B 2 23 ? 38.801 -8.499 60.157 1.00 28.31 192 LYS B O 1
ATOM 2428 N N . CYS B 2 24 ? 38.207 -6.831 58.767 1.00 21.52 193 CYS B N 1
ATOM 2429 C CA . CYS B 2 24 ? 37.176 -7.619 58.084 1.00 29.99 193 CYS B CA 1
ATOM 2430 C C . CYS B 2 24 ? 37.682 -8.229 56.777 1.00 31.03 193 CYS B C 1
ATOM 2431 O O . CYS B 2 24 ? 36.900 -8.749 55.977 1.00 31.08 193 CYS B O 1
ATOM 2434 N N . LYS B 2 25 ? 38.990 -8.155 56.557 1.00 29.66 194 LYS B N 1
ATOM 2435 C CA . LYS B 2 25 ? 39.580 -8.649 55.319 1.00 29.12 194 LYS B CA 1
ATOM 2436 C C . LYS B 2 25 ? 39.652 -10.176 55.292 1.00 31.32 194 LYS B C 1
ATOM 2437 O O . LYS B 2 25 ? 40.083 -10.797 56.258 1.00 31.68 194 LYS B O 1
ATOM 2443 N N . PRO B 2 26 ? 39.223 -10.789 54.176 1.00 25.57 195 PRO B N 1
ATOM 2444 C CA . PRO B 2 26 ? 39.357 -12.242 54.028 1.00 25.37 195 PRO B CA 1
ATOM 2445 C C . PRO B 2 26 ? 40.822 -12.619 53.811 1.00 30.82 195 PRO B C 1
ATOM 2446 O O . PRO B 2 26 ? 41.629 -11.752 53.475 1.00 33.03 195 PRO B O 1
ATOM 2450 N N . LYS B 2 27 ? 41.153 -13.893 53.994 1.00 28.16 196 LYS B N 1
ATOM 2451 C CA . LYS B 2 27 ? 42.519 -14.366 53.793 1.00 31.65 196 LYS B CA 1
ATOM 2452 C C . LYS B 2 27 ? 42.847 -14.494 52.305 1.00 32.44 196 LYS B C 1
ATOM 2453 O O . LYS B 2 27 ? 42.182 -15.227 51.577 1.00 30.99 196 LYS B O 1
ATOM 2459 N N . VAL B 2 28 ? 43.881 -13.782 51.866 1.00 28.56 197 VAL B N 1
ATOM 2460 C CA . VAL B 2 28 ? 44.237 -13.693 50.448 1.00 30.65 197 VAL B CA 1
ATOM 2461 C C . VAL B 2 28 ? 44.398 -15.039 49.725 1.00 33.51 197 VAL B C 1
ATOM 2462 O O . VAL B 2 28 ? 43.922 -15.207 48.601 1.00 37.75 197 VAL B O 1
ATOM 2466 N N . GLY B 2 29 ? 45.059 -15.996 50.363 1.00 32.59 198 GLY B N 1
ATOM 2467 C CA . GLY B 2 29 ? 45.350 -17.258 49.700 1.00 37.56 198 GLY B CA 1
ATOM 2468 C C . GLY B 2 29 ? 44.421 -18.418 50.018 1.00 35.15 198 GLY B C 1
ATOM 2469 O O . GLY B 2 29 ? 44.757 -19.576 49.747 1.00 35.12 198 GLY B O 1
ATOM 2470 N N . TYR B 2 30 ? 43.244 -18.114 50.558 1.00 31.59 199 TYR B N 1
ATOM 2471 C CA . TYR B 2 30 ? 42.356 -19.151 51.087 1.00 23.89 199 TYR B CA 1
ATOM 2472 C C . TYR B 2 30 ? 41.950 -20.228 50.075 1.00 22.46 199 TYR B C 1
ATOM 2473 O O . TYR B 2 30 ? 41.734 -21.383 50.443 1.00 25.63 199 TYR B O 1
ATOM 2482 N N . MET B 2 31 ? 41.846 -19.850 48.807 1.00 21.91 200 MET B N 1
ATOM 2483 C CA . MET B 2 31 ? 41.361 -20.781 47.791 1.00 25.89 200 MET B CA 1
ATOM 2484 C C . MET B 2 31 ? 42.313 -21.970 47.625 1.00 30.13 200 MET B C 1
ATOM 2485 O O . MET B 2 31 ? 41.896 -23.071 47.254 1.00 30.10 200 MET B O 1
ATOM 2490 N N . LYS B 2 32 ? 43.589 -21.752 47.932 1.00 31.70 201 LYS B N 1
ATOM 2491 C CA . LYS B 2 32 ? 44.586 -22.819 47.855 1.00 35.90 201 LYS B CA 1
ATOM 2492 C C . LYS B 2 32 ? 44.386 -23.870 48.943 1.00 34.46 201 LYS B C 1
ATOM 2493 O O . LYS B 2 32 ? 44.887 -24.991 48.837 1.00 41.81 201 LYS B O 1
ATOM 2499 N N . LYS B 2 33 ? 43.649 -23.509 49.988 1.00 29.58 202 LYS B N 1
ATOM 2500 C CA . LYS B 2 33 ? 43.396 -24.420 51.098 1.00 32.78 202 LYS B CA 1
ATOM 2501 C C . LYS B 2 33 ? 42.066 -25.158 50.940 1.00 35.23 202 LYS B C 1
ATOM 2502 O O . LYS B 2 33 ? 41.757 -26.072 51.706 1.00 37.50 202 LYS B O 1
ATOM 2508 N N . GLN B 2 34 ? 41.282 -24.763 49.941 1.00 26.90 203 GLN B N 1
ATOM 2509 C CA . GLN B 2 34 ? 40.025 -25.443 49.657 1.00 23.17 203 GLN B CA 1
ATOM 2510 C C . GLN B 2 34 ? 40.306 -26.699 48.831 1.00 24.09 203 GLN B C 1
ATOM 2511 O O . GLN B 2 34 ? 40.971 -26.629 47.798 1.00 29.91 203 GLN B O 1
ATOM 2517 N N . PRO B 2 35 ? 39.802 -27.850 49.286 1.00 27.39 204 PRO B N 1
ATOM 2518 C CA . PRO B 2 35 ? 40.030 -29.115 48.583 1.00 34.08 204 PRO B CA 1
ATOM 2519 C C . PRO B 2 35 ? 39.271 -29.229 47.260 1.00 35.72 204 PRO B C 1
ATOM 2520 O O . PRO B 2 35 ? 39.766 -29.889 46.348 1.00 36.92 204 PRO B O 1
ATOM 2524 N N . ASP B 2 36 ? 38.099 -28.607 47.147 1.00 27.38 205 ASP B N 1
ATOM 2525 C CA . ASP B 2 36 ? 37.273 -28.819 45.956 1.00 24.53 205 ASP B CA 1
ATOM 2526 C C . ASP B 2 36 ? 37.026 -27.560 45.121 1.00 29.10 205 ASP B C 1
ATOM 2527 O O . ASP B 2 36 ? 37.185 -27.582 43.900 1.00 33.59 205 ASP B O 1
ATOM 2532 N N . ILE B 2 37 ? 36.642 -26.464 45.766 1.00 22.94 206 ILE B N 1
ATOM 2533 C CA . ILE B 2 37 ? 36.254 -25.280 45.012 1.00 22.49 206 ILE B CA 1
ATOM 2534 C C . ILE B 2 37 ? 37.446 -24.469 44.527 1.00 23.44 206 ILE B C 1
ATOM 2535 O O . ILE B 2 37 ? 38.566 -24.623 45.019 1.00 23.49 206 ILE B O 1
ATOM 2540 N N . THR B 2 38 ? 37.189 -23.608 43.549 1.00 18.08 207 THR B N 1
ATOM 2541 C CA . THR B 2 38 ? 38.236 -22.839 42.887 1.00 16.61 207 THR B CA 1
ATOM 2542 C C . THR B 2 38 ? 37.792 -21.406 42.633 1.00 15.41 207 THR B C 1
ATOM 2543 O O . THR B 2 38 ? 36.623 -21.066 42.804 1.00 14.77 207 THR B O 1
ATOM 2547 N N . ASN B 2 39 ? 38.724 -20.566 42.194 1.00 16.78 208 ASN B N 1
ATOM 2548 C CA . ASN B 2 39 ? 38.371 -19.190 41.854 1.00 19.87 208 ASN B CA 1
ATOM 2549 C C . ASN B 2 39 ? 37.337 -19.122 40.731 1.00 17.81 208 ASN B C 1
ATOM 2550 O O . ASN B 2 39 ? 36.506 -18.217 40.700 1.00 13.15 208 ASN B O 1
ATOM 2555 N N . SER B 2 40 ? 37.396 -20.086 39.814 1.00 17.40 209 SER B N 1
ATOM 2556 C CA . SER B 2 40 ? 36.460 -20.144 38.695 1.00 16.83 209 SER B CA 1
ATOM 2557 C C . SER B 2 40 ? 35.042 -20.451 39.176 1.00 14.22 209 SER B C 1
ATOM 2558 O O . SER B 2 40 ? 34.062 -19.925 38.648 1.00 15.34 209 SER B O 1
ATOM 2561 N N . MET B 2 41 ? 34.935 -21.300 40.189 1.00 11.96 210 MET B N 1
ATOM 2562 C CA . MET B 2 41 ? 33.627 -21.588 40.765 1.00 13.07 210 MET B CA 1
ATOM 2563 C C . MET B 2 41 ? 33.110 -20.401 41.561 1.00 15.77 210 MET B C 1
ATOM 2564 O O . MET B 2 41 ? 31.918 -20.088 41.532 1.00 13.48 210 MET B O 1
ATOM 2569 N N . ARG B 2 42 ? 34.013 -19.733 42.269 1.00 13.60 211 ARG B N 1
ATOM 2570 C CA . ARG B 2 42 ? 33.642 -18.531 43.002 1.00 12.44 211 ARG B CA 1
ATOM 2571 C C . ARG B 2 42 ? 33.129 -17.461 42.036 1.00 13.82 211 ARG B C 1
ATOM 2572 O O . ARG B 2 42 ? 32.147 -16.779 42.316 1.00 12.37 211 ARG B O 1
ATOM 2580 N N . ALA B 2 43 ? 33.791 -17.320 40.894 1.00 11.35 212 ALA B N 1
ATOM 2581 C CA . ALA B 2 43 ? 33.357 -16.355 39.893 1.00 12.54 212 ALA B CA 1
ATOM 2582 C C . ALA B 2 43 ? 31.941 -16.665 39.402 1.00 12.57 212 ALA B C 1
ATOM 2583 O O . ALA B 2 43 ? 31.112 -15.758 39.260 1.00 13.66 212 ALA B O 1
ATOM 2585 N N . ILE B 2 44 ? 31.665 -17.947 39.157 1.00 13.31 213 ILE B N 1
ATOM 2586 C CA . ILE B 2 44 ? 30.328 -18.379 38.756 1.00 12.61 213 ILE B CA 1
ATOM 2587 C C . ILE B 2 44 ? 29.304 -18.000 39.824 1.00 13.88 213 ILE B C 1
ATOM 2588 O O . ILE B 2 44 ? 28.237 -17.453 39.517 1.00 13.47 213 ILE B O 1
ATOM 2593 N N . LEU B 2 45 ? 29.649 -18.259 41.081 1.00 10.19 214 LEU B N 1
ATOM 2594 C CA . LEU B 2 45 ? 28.775 -17.912 42.201 1.00 12.74 214 LEU B CA 1
ATOM 2595 C C . LEU B 2 45 ? 28.487 -16.410 42.301 1.00 14.85 214 LEU B C 1
ATOM 2596 O O . LEU B 2 45 ? 27.334 -16.000 42.433 1.00 13.23 214 LEU B O 1
ATOM 2601 N N . VAL B 2 46 ? 29.530 -15.588 42.263 1.00 12.81 215 VAL B N 1
ATOM 2602 C CA . VAL B 2 46 ? 29.342 -14.143 42.410 1.00 9.43 215 VAL B CA 1
ATOM 2603 C C . VAL B 2 46 ? 28.527 -13.584 41.244 1.00 12.56 215 VAL B C 1
ATOM 2604 O O . VAL B 2 46 ? 27.651 -12.742 41.441 1.00 13.57 215 VAL B O 1
ATOM 2608 N N . ASP B 2 47 ? 28.803 -14.062 40.034 1.00 11.91 216 ASP B N 1
ATOM 2609 C CA . ASP B 2 47 ? 28.040 -13.616 38.871 1.00 16.39 216 ASP B CA 1
ATOM 2610 C C . ASP B 2 47 ? 26.550 -13.928 39.034 1.00 17.62 216 ASP B C 1
ATOM 2611 O O . ASP B 2 47 ? 25.687 -13.110 38.680 1.00 16.60 216 ASP B O 1
ATOM 2616 N N . TRP B 2 48 ? 26.249 -15.105 39.577 1.00 13.27 217 TRP B N 1
ATOM 2617 C CA . TRP B 2 48 ? 24.867 -15.463 39.884 1.00 14.67 217 TRP B CA 1
ATOM 2618 C C . TRP B 2 48 ? 24.271 -14.526 40.942 1.00 14.13 217 TRP B C 1
ATOM 2619 O O . TRP B 2 48 ? 23.117 -14.110 40.831 1.00 14.97 217 TRP B O 1
ATOM 2630 N N . LEU B 2 49 ? 25.046 -14.173 41.963 1.00 10.91 218 LEU B N 1
ATOM 2631 C CA . LEU B 2 49 ? 24.524 -13.254 42.980 1.00 12.15 218 LEU B CA 1
ATOM 2632 C C . LEU B 2 49 ? 24.200 -11.879 42.396 1.00 13.91 218 LEU B C 1
ATOM 2633 O O . LEU B 2 49 ? 23.276 -11.206 42.855 1.00 13.84 218 LEU B O 1
ATOM 2638 N N . VAL B 2 50 ? 24.965 -11.455 41.393 1.00 11.16 219 VAL B N 1
ATOM 2639 C CA . VAL B 2 50 ? 24.655 -10.205 40.694 1.00 13.39 219 VAL B CA 1
ATOM 2640 C C . VAL B 2 50 ? 23.260 -10.296 40.080 1.00 16.21 219 VAL B C 1
ATOM 2641 O O . VAL B 2 50 ? 22.445 -9.373 40.215 1.00 14.23 219 VAL B O 1
ATOM 2645 N N . GLU B 2 51 ? 22.983 -11.419 39.422 1.00 12.72 220 GLU B N 1
ATOM 2646 C CA . GLU B 2 51 ? 21.668 -11.654 38.821 1.00 15.17 220 GLU B CA 1
ATOM 2647 C C . GLU B 2 51 ? 20.560 -11.684 39.861 1.00 17.22 220 GLU B C 1
ATOM 2648 O O . GLU B 2 51 ? 19.469 -11.163 39.634 1.00 17.04 220 GLU B O 1
ATOM 2654 N N . VAL B 2 52 ? 20.835 -12.322 40.992 1.00 14.79 221 VAL B N 1
ATOM 2655 C CA . VAL B 2 52 ? 19.852 -12.397 42.065 1.00 14.44 221 VAL B CA 1
ATOM 2656 C C . VAL B 2 52 ? 19.538 -10.991 42.570 1.00 15.59 221 VAL B C 1
ATOM 2657 O O . VAL B 2 52 ? 18.374 -10.643 42.786 1.00 17.34 221 VAL B O 1
ATOM 2661 N N . GLY B 2 53 ? 20.578 -10.183 42.749 1.00 14.99 222 GLY B N 1
ATOM 2662 C CA . GLY B 2 53 ? 20.401 -8.807 43.190 1.00 14.68 222 GLY B CA 1
ATOM 2663 C C . GLY B 2 53 ? 19.557 -8.003 42.214 1.00 17.40 222 GLY B C 1
ATOM 2664 O O . GLY B 2 53 ? 18.720 -7.198 42.620 1.00 17.32 222 GLY B O 1
ATOM 2665 N N . GLU B 2 54 ? 19.780 -8.220 40.922 1.00 14.98 223 GLU B N 1
ATOM 2666 C CA . GLU B 2 54 ? 18.972 -7.568 39.888 1.00 21.88 223 GLU B CA 1
ATOM 2667 C C . GLU B 2 54 ? 17.520 -8.026 39.907 1.00 20.14 223 GLU B C 1
ATOM 2668 O O . GLU B 2 54 ? 16.604 -7.213 39.759 1.00 23.02 223 GLU B O 1
ATOM 2674 N N . GLU B 2 55 ? 17.307 -9.327 40.078 1.00 18.64 224 GLU B N 1
ATOM 2675 C CA . GLU B 2 55 ? 15.951 -9.883 40.083 1.00 22.14 224 GLU B CA 1
ATOM 2676 C C . GLU B 2 55 ? 15.110 -9.358 41.249 1.00 21.92 224 GLU B C 1
ATOM 2677 O O . GLU B 2 55 ? 13.917 -9.095 41.101 1.00 22.88 224 GLU B O 1
ATOM 2683 N N . TYR B 2 56 ? 15.728 -9.219 42.413 1.00 20.43 225 TYR B N 1
ATOM 2684 C CA . TYR B 2 56 ? 14.997 -8.753 43.584 1.00 23.20 225 TYR B CA 1
ATOM 2685 C C . TYR B 2 56 ? 15.228 -7.278 43.867 1.00 22.86 225 TYR B C 1
ATOM 2686 O O . TYR B 2 56 ? 14.834 -6.770 44.918 1.00 23.01 225 TYR B O 1
ATOM 2695 N N . LYS B 2 57 ? 15.853 -6.596 42.911 1.00 17.28 226 LYS B N 1
ATOM 2696 C CA . LYS B 2 57 ? 16.094 -5.154 43.010 1.00 19.99 226 LYS B CA 1
ATOM 2697 C C . LYS B 2 57 ? 16.797 -4.766 44.315 1.00 21.65 226 LYS B C 1
ATOM 2698 O O . LYS B 2 57 ? 16.384 -3.838 45.017 1.00 20.74 226 LYS B O 1
ATOM 2704 N N . LEU B 2 58 ? 17.855 -5.498 44.633 1.00 16.25 227 LEU B N 1
ATOM 2705 C CA . LEU B 2 58 ? 18.633 -5.246 45.841 1.00 15.18 227 LEU B CA 1
ATOM 2706 C C . LEU B 2 58 ? 19.691 -4.176 45.596 1.00 19.67 227 LEU B C 1
ATOM 2707 O O . LEU B 2 58 ? 20.084 -3.922 44.453 1.00 16.86 227 LEU B O 1
ATOM 2712 N N . GLN B 2 59 ? 20.142 -3.543 46.674 1.00 13.66 228 GLN B N 1
ATOM 2713 C CA . GLN B 2 59 ? 21.203 -2.547 46.603 1.00 13.97 228 GLN B CA 1
ATOM 2714 C C . GLN B 2 59 ? 22.528 -3.160 46.203 1.00 15.09 228 GLN B C 1
ATOM 2715 O O . GLN B 2 59 ? 22.797 -4.325 46.494 1.00 16.23 228 GLN B O 1
ATOM 2721 N N . ASN B 2 60 ? 23.370 -2.357 45.560 1.00 13.55 229 ASN B N 1
ATOM 2722 C CA . ASN B 2 60 ? 24.728 -2.774 45.273 1.00 13.05 229 ASN B CA 1
ATOM 2723 C C . ASN B 2 60 ? 25.477 -3.069 46.560 1.00 14.92 229 ASN B C 1
ATOM 2724 O O . ASN B 2 60 ? 26.295 -3.975 46.602 1.00 12.18 229 ASN B O 1
ATOM 2729 N N . GLU B 2 61 ? 25.190 -2.307 47.614 1.00 12.45 230 GLU B N 1
ATOM 2730 C CA . GLU B 2 61 ? 25.870 -2.533 48.892 1.00 10.47 230 GLU B CA 1
ATOM 2731 C C . GLU B 2 61 ? 25.613 -3.940 49.412 1.00 12.98 230 GLU B C 1
ATOM 2732 O O . GLU B 2 61 ? 26.512 -4.580 49.954 1.00 13.09 230 GLU B O 1
ATOM 2738 N N . THR B 2 62 ? 24.384 -4.420 49.227 1.00 11.96 231 THR B N 1
ATOM 2739 C CA . THR B 2 62 ? 23.994 -5.760 49.661 1.00 11.97 231 THR B CA 1
ATOM 2740 C C . THR B 2 62 ? 24.847 -6.831 48.982 1.00 14.14 231 THR B C 1
ATOM 2741 O O . THR B 2 62 ? 25.332 -7.777 49.624 1.00 10.72 231 THR B O 1
ATOM 2745 N N . LEU B 2 63 ? 25.050 -6.665 47.683 1.00 10.07 232 LEU B N 1
ATOM 2746 C CA . LEU B 2 63 ? 25.913 -7.570 46.927 1.00 10.21 232 LEU B CA 1
ATOM 2747 C C . LEU B 2 63 ? 27.345 -7.552 47.464 1.00 11.68 232 LEU B C 1
ATOM 2748 O O . LEU B 2 63 ? 27.959 -8.606 47.663 1.00 11.10 232 LEU B O 1
ATOM 2753 N N . HIS B 2 64 ? 27.884 -6.357 47.701 1.00 9.71 233 HIS B N 1
ATOM 2754 C CA . HIS B 2 64 ? 29.255 -6.255 48.203 1.00 9.90 233 HIS B CA 1
ATOM 2755 C C . HIS B 2 64 ? 29.409 -6.898 49.574 1.00 9.75 233 HIS B C 1
ATOM 2756 O O . HIS B 2 64 ? 30.418 -7.554 49.849 1.00 10.21 233 HIS B O 1
ATOM 2763 N N . LEU B 2 65 ? 28.420 -6.689 50.443 1.00 10.03 234 LEU B N 1
ATOM 2764 C CA . LEU B 2 65 ? 28.439 -7.308 51.757 1.00 9.79 234 LEU B CA 1
ATOM 2765 C C . LEU B 2 65 ? 28.420 -8.834 51.644 1.00 9.12 234 LEU B C 1
ATOM 2766 O O . LEU B 2 65 ? 29.181 -9.525 52.326 1.00 11.93 234 LEU B O 1
ATOM 2771 N N . ALA B 2 66 ? 27.537 -9.355 50.793 1.00 9.66 235 ALA B N 1
ATOM 2772 C CA . ALA B 2 66 ? 27.407 -10.803 50.619 1.00 11.28 235 ALA B CA 1
ATOM 2773 C C . ALA B 2 66 ? 28.741 -11.431 50.208 1.00 12.44 235 ALA B C 1
ATOM 2774 O O . ALA B 2 66 ? 29.138 -12.485 50.726 1.00 11.15 235 ALA B O 1
ATOM 2776 N N . VAL B 2 67 ? 29.436 -10.776 49.285 1.00 10.55 236 VAL B N 1
ATOM 2777 C CA . VAL B 2 67 ? 30.725 -11.284 48.812 1.00 8.87 236 VAL B CA 1
ATOM 2778 C C . VAL B 2 67 ? 31.755 -11.263 49.933 1.00 11.72 236 VAL B C 1
ATOM 2779 O O . VAL B 2 67 ? 32.532 -12.214 50.096 1.00 12.88 236 VAL B O 1
ATOM 2783 N N . ASN B 2 68 ? 31.755 -10.186 50.713 1.00 9.47 237 ASN B N 1
ATOM 2784 C CA . ASN B 2 68 ? 32.597 -10.145 51.913 1.00 13.17 237 ASN B CA 1
ATOM 2785 C C . ASN B 2 68 ? 32.326 -11.321 52.855 1.00 13.88 237 ASN B C 1
ATOM 2786 O O . ASN B 2 68 ? 33.262 -11.960 53.344 1.00 10.64 237 ASN B O 1
ATOM 2791 N N . TYR B 2 69 ? 31.051 -11.612 53.107 1.00 11.28 238 TYR B N 1
ATOM 2792 C CA . TYR B 2 69 ? 30.697 -12.701 54.022 1.00 10.29 238 TYR B CA 1
ATOM 2793 C C . TYR B 2 69 ? 31.161 -14.036 53.463 1.00 13.64 238 TYR B C 1
ATOM 2794 O O . TYR B 2 69 ? 31.652 -14.885 54.197 1.00 14.03 238 TYR B O 1
ATOM 2803 N N . ILE B 2 70 ? 30.978 -14.218 52.160 1.00 12.46 239 ILE B N 1
ATOM 2804 C CA . ILE B 2 70 ? 31.367 -15.467 51.510 1.00 13.67 239 ILE B CA 1
ATOM 2805 C C . ILE B 2 70 ? 32.867 -15.692 51.603 1.00 13.76 239 ILE B C 1
ATOM 2806 O O . ILE B 2 70 ? 33.317 -16.778 51.972 1.00 14.16 239 ILE B O 1
ATOM 2811 N N . ASP B 2 71 ? 33.647 -14.667 51.271 1.00 12.09 240 ASP B N 1
ATOM 2812 C CA . ASP B 2 71 ? 35.104 -14.816 51.296 1.00 11.71 240 ASP B CA 1
ATOM 2813 C C . ASP B 2 71 ? 35.633 -15.063 52.700 1.00 14.09 240 ASP B C 1
ATOM 2814 O O . ASP B 2 71 ? 36.542 -15.870 52.882 1.00 15.73 240 ASP B O 1
ATOM 2819 N N . ARG B 2 72 ? 35.055 -14.392 53.695 1.00 14.01 241 ARG B N 1
ATOM 2820 C CA . ARG B 2 72 ? 35.444 -14.661 55.078 1.00 14.14 241 ARG B CA 1
ATOM 2821 C C . ARG B 2 72 ? 35.047 -16.071 55.528 1.00 14.47 241 ARG B C 1
ATOM 2822 O O . ARG B 2 72 ? 35.816 -16.739 56.226 1.00 17.01 241 ARG B O 1
ATOM 2830 N N . PHE B 2 73 ? 33.860 -16.526 55.122 1.00 13.42 242 PHE B N 1
ATOM 2831 C CA . PHE B 2 73 ? 33.403 -17.879 55.472 1.00 15.49 242 PHE B CA 1
ATOM 2832 C C . PHE B 2 73 ? 34.342 -18.928 54.883 1.00 17.82 242 PHE B C 1
ATOM 2833 O O . PHE B 2 73 ? 34.761 -19.860 55.575 1.00 19.50 242 PHE B O 1
ATOM 2841 N N . LEU B 2 74 ? 34.688 -18.759 53.610 1.00 17.93 243 LEU B N 1
ATOM 2842 C CA . LEU B 2 74 ? 35.525 -19.732 52.917 1.00 16.77 243 LEU B CA 1
ATOM 2843 C C . LEU B 2 74 ? 36.978 -19.643 53.373 1.00 20.84 243 LEU B C 1
ATOM 2844 O O . LEU B 2 74 ? 37.773 -20.544 53.107 1.00 22.14 243 LEU B O 1
ATOM 2849 N N . SER B 2 75 ? 37.321 -18.556 54.057 1.00 22.03 244 SER B N 1
ATOM 2850 C CA . SER B 2 75 ? 38.652 -18.418 54.634 1.00 26.42 244 SER B CA 1
ATOM 2851 C C . SER B 2 75 ? 38.810 -19.333 55.848 1.00 26.46 244 SER B C 1
ATOM 2852 O O . SER B 2 75 ? 39.927 -19.653 56.247 1.00 29.12 244 SER B O 1
ATOM 2855 N N . SER B 2 76 ? 37.688 -19.745 56.433 1.00 24.04 245 SER B N 1
ATOM 2856 C CA . SER B 2 76 ? 37.709 -20.560 57.647 1.00 29.54 245 SER B CA 1
ATOM 2857 C C . SER B 2 76 ? 37.168 -21.974 57.450 1.00 30.19 245 SER B C 1
ATOM 2858 O O . SER B 2 76 ? 37.576 -22.896 58.156 1.00 30.47 245 SER B O 1
ATOM 2861 N N . MET B 2 77 ? 36.244 -22.140 56.507 1.00 23.36 246 MET B N 1
ATOM 2862 C CA . MET B 2 77 ? 35.531 -23.407 56.347 1.00 23.08 246 MET B CA 1
ATOM 2863 C C . MET B 2 77 ? 35.712 -24.022 54.963 1.00 25.41 246 MET B C 1
ATOM 2864 O O . MET B 2 77 ? 35.584 -23.332 53.954 1.00 26.27 246 MET B O 1
ATOM 2869 N N . SER B 2 78 ? 35.992 -25.323 54.918 1.00 27.73 247 SER B N 1
ATOM 2870 C CA . SER B 2 78 ? 36.038 -26.045 53.646 1.00 26.31 247 SER B CA 1
ATOM 2871 C C . SER B 2 78 ? 34.616 -26.340 53.184 1.00 30.66 247 SER B C 1
ATOM 2872 O O . SER B 2 78 ? 33.760 -26.694 53.989 1.00 32.20 247 SER B O 1
ATOM 2875 N N . VAL B 2 79 ? 34.370 -26.185 51.885 1.00 26.32 248 VAL B N 1
ATOM 2876 C CA . VAL B 2 79 ? 33.034 -26.344 51.320 1.00 22.23 248 VAL B CA 1
ATOM 2877 C C . VAL B 2 79 ? 33.142 -27.103 49.994 1.00 25.36 248 VAL B C 1
ATOM 2878 O O . VAL B 2 79 ? 33.940 -26.742 49.129 1.00 27.72 248 VAL B O 1
ATOM 2882 N N . LEU B 2 80 ? 32.354 -28.162 49.841 1.00 21.64 249 LEU B N 1
ATOM 2883 C CA . LEU B 2 80 ? 32.319 -28.899 48.580 1.00 24.33 249 LEU B CA 1
ATOM 2884 C C . LEU B 2 80 ? 31.474 -28.124 47.574 1.00 23.73 249 LEU B C 1
ATOM 2885 O O . LEU B 2 80 ? 30.601 -27.349 47.968 1.00 21.94 249 LEU B O 1
ATOM 2890 N N . ARG B 2 81 ? 31.725 -28.332 46.281 1.00 20.72 250 ARG B N 1
ATOM 2891 C CA . ARG B 2 81 ? 31.109 -27.489 45.254 1.00 20.90 250 ARG B CA 1
ATOM 2892 C C . ARG B 2 81 ? 29.580 -27.487 45.303 1.00 20.69 250 ARG B C 1
ATOM 2893 O O . ARG B 2 81 ? 28.950 -26.473 45.000 1.00 18.62 250 ARG B O 1
ATOM 2901 N N . GLY B 2 82 ? 28.994 -28.613 45.702 1.00 21.26 251 GLY B N 1
ATOM 2902 C CA . GLY B 2 82 ? 27.546 -28.743 45.763 1.00 22.49 251 GLY B CA 1
ATOM 2903 C C . GLY B 2 82 ? 26.904 -27.881 46.844 1.00 25.68 251 GLY B C 1
ATOM 2904 O O . GLY B 2 82 ? 25.684 -27.709 46.871 1.00 23.25 251 GLY B O 1
ATOM 2905 N N . LYS B 2 83 ? 27.727 -27.344 47.741 1.00 19.84 252 LYS B N 1
ATOM 2906 C CA . LYS B 2 83 ? 27.238 -26.552 48.870 1.00 22.93 252 LYS B CA 1
ATOM 2907 C C . LYS B 2 83 ? 27.612 -25.076 48.721 1.00 20.55 252 LYS B C 1
ATOM 2908 O O . LYS B 2 83 ? 27.209 -24.235 49.532 1.00 20.55 252 LYS B O 1
ATOM 2914 N N . LEU B 2 84 ? 28.396 -24.765 47.692 1.00 17.17 253 LEU B N 1
ATOM 2915 C CA . LEU B 2 84 ? 28.867 -23.397 47.479 1.00 17.44 253 LEU B CA 1
ATOM 2916 C C . LEU B 2 84 ? 27.706 -22.426 47.258 1.00 18.42 253 LEU B C 1
ATOM 2917 O O . LEU B 2 84 ? 27.716 -21.305 47.769 1.00 16.82 253 LEU B O 1
ATOM 2922 N N . GLN B 2 85 ? 26.702 -22.857 46.503 1.00 17.34 254 GLN B N 1
ATOM 2923 C CA . GLN B 2 85 ? 25.554 -21.997 46.243 1.00 17.83 254 GLN B CA 1
ATOM 2924 C C . GLN B 2 85 ? 24.730 -21.765 47.513 1.00 19.10 254 GLN B C 1
ATOM 2925 O O . GLN B 2 85 ? 24.110 -20.711 47.678 1.00 18.55 254 GLN B O 1
ATOM 2931 N N . LEU B 2 86 ? 24.734 -22.748 48.410 1.00 17.70 255 LEU B N 1
ATOM 2932 C CA . LEU B 2 86 ? 24.023 -22.621 49.683 1.00 16.01 255 LEU B CA 1
ATOM 2933 C C . LEU B 2 86 ? 24.708 -21.563 50.537 1.00 15.29 255 LEU B C 1
ATOM 2934 O O . LEU B 2 86 ? 24.046 -20.737 51.164 1.00 15.78 255 LEU B O 1
ATOM 2939 N N . VAL B 2 87 ? 26.039 -21.592 50.561 1.00 15.86 256 VAL B N 1
ATOM 2940 C CA . VAL B 2 87 ? 26.803 -20.563 51.263 1.00 19.38 256 VAL B CA 1
ATOM 2941 C C . VAL B 2 87 ? 26.470 -19.179 50.713 1.00 17.25 256 VAL B C 1
ATOM 2942 O O . VAL B 2 87 ? 26.190 -18.247 51.474 1.00 16.18 256 VAL B O 1
ATOM 2946 N N . GLY B 2 88 ? 26.492 -19.054 49.389 1.00 15.85 257 GLY B N 1
ATOM 2947 C CA . GLY B 2 88 ? 26.217 -17.783 48.742 1.00 16.78 257 GLY B CA 1
ATOM 2948 C C . GLY B 2 88 ? 24.806 -17.297 49.004 1.00 15.21 257 GLY B C 1
ATOM 2949 O O . GLY B 2 88 ? 24.570 -16.102 49.188 1.00 15.89 257 GLY B O 1
ATOM 2950 N N . THR B 2 89 ? 23.862 -18.231 49.037 1.00 15.75 258 THR B N 1
ATOM 2951 C CA . THR B 2 89 ? 22.466 -17.895 49.288 1.00 15.23 258 THR B CA 1
ATOM 2952 C C . THR B 2 89 ? 22.246 -17.377 50.707 1.00 19.26 258 THR B C 1
ATOM 2953 O O . THR B 2 89 ? 21.582 -16.359 50.909 1.00 16.20 258 THR B O 1
ATOM 2957 N N . ALA B 2 90 ? 22.808 -18.075 51.690 1.00 17.48 259 ALA B N 1
ATOM 2958 C CA . ALA B 2 90 ? 22.740 -17.615 53.074 1.00 19.43 259 ALA B CA 1
ATOM 2959 C C . ALA B 2 90 ? 23.425 -16.260 53.258 1.00 17.28 259 ALA B C 1
ATOM 2960 O O . ALA B 2 90 ? 22.947 -15.417 54.013 1.00 15.22 259 ALA B O 1
ATOM 2962 N N . ALA B 2 91 ? 24.549 -16.050 52.582 1.00 14.63 260 ALA B N 1
ATOM 2963 C CA . ALA B 2 91 ? 25.242 -14.767 52.684 1.00 14.45 260 ALA B CA 1
ATOM 2964 C C . ALA B 2 91 ? 24.383 -13.632 52.128 1.00 15.00 260 ALA B C 1
ATOM 2965 O O . ALA B 2 91 ? 24.348 -12.535 52.690 1.00 14.84 260 ALA B O 1
ATOM 2967 N N . MET B 2 92 ? 23.697 -13.894 51.018 1.00 11.27 261 MET B N 1
ATOM 2968 C CA . MET B 2 92 ? 22.829 -12.879 50.418 1.00 13.82 261 MET B CA 1
ATOM 2969 C C . MET B 2 92 ? 21.618 -12.599 51.303 1.00 14.90 261 MET B C 1
ATOM 2970 O O . MET B 2 92 ? 21.155 -11.460 51.404 1.00 14.11 261 MET B O 1
ATOM 2975 N N . LEU B 2 93 ? 21.107 -13.648 51.936 1.00 15.60 262 LEU B N 1
ATOM 2976 C CA . LEU B 2 93 ? 20.015 -13.505 52.891 1.00 14.63 262 LEU B CA 1
ATOM 2977 C C . LEU B 2 93 ? 20.446 -12.631 54.062 1.00 16.66 262 LEU B C 1
ATOM 2978 O O . LEU B 2 93 ? 19.734 -11.700 54.449 1.00 15.07 262 LEU B O 1
ATOM 2983 N N . LEU B 2 94 ? 21.619 -12.928 54.622 1.00 13.14 263 LEU B N 1
ATOM 2984 C CA . LEU B 2 94 ? 22.141 -12.156 55.754 1.00 16.07 263 LEU B CA 1
ATOM 2985 C C . LEU B 2 94 ? 22.420 -10.709 55.386 1.00 13.98 263 LEU B C 1
ATOM 2986 O O . LEU B 2 94 ? 22.090 -9.793 56.134 1.00 14.83 263 LEU B O 1
ATOM 2991 N N . ALA B 2 95 ? 23.054 -10.509 54.239 1.00 11.33 264 ALA B N 1
ATOM 2992 C CA . ALA B 2 95 ? 23.366 -9.159 53.781 1.00 12.93 264 ALA B CA 1
ATOM 2993 C C . ALA B 2 95 ? 22.077 -8.371 53.535 1.00 11.82 264 ALA B C 1
ATOM 2994 O O . ALA B 2 95 ? 22.014 -7.167 53.799 1.00 13.19 264 ALA B O 1
ATOM 2996 N N . SER B 2 96 ? 21.045 -9.056 53.044 1.00 12.01 265 SER B N 1
ATOM 2997 C CA . SER B 2 96 ? 19.747 -8.417 52.829 1.00 13.33 265 SER B CA 1
ATOM 2998 C C . SER B 2 96 ? 19.107 -8.000 54.146 1.00 15.83 265 SER B C 1
ATOM 2999 O O . SER B 2 96 ? 18.587 -6.893 54.265 1.00 15.49 265 SER B O 1
ATOM 3002 N N . LYS B 2 97 ? 19.137 -8.890 55.133 1.00 15.26 266 LYS B N 1
ATOM 3003 C CA . LYS B 2 97 ? 18.580 -8.560 56.442 1.00 15.94 266 LYS B CA 1
ATOM 3004 C C . LYS B 2 97 ? 19.292 -7.347 57.052 1.00 14.54 266 LYS B C 1
ATOM 3005 O O . LYS B 2 97 ? 18.665 -6.484 57.684 1.00 15.65 266 LYS B O 1
ATOM 3011 N N . PHE B 2 98 ? 20.602 -7.282 56.863 1.00 11.39 267 PHE B N 1
ATOM 3012 C CA . PHE B 2 98 ? 21.399 -6.191 57.420 1.00 14.83 267 PHE B CA 1
ATOM 3013 C C . PHE B 2 98 ? 21.113 -4.869 56.699 1.00 15.49 267 PHE B C 1
ATOM 3014 O O . PHE B 2 98 ? 20.899 -3.834 57.330 1.00 15.97 267 PHE B O 1
ATOM 3022 N N . GLU B 2 99 ? 21.089 -4.920 55.371 1.00 14.33 268 GLU B N 1
ATOM 3023 C CA . GLU B 2 99 ? 21.183 -3.705 54.558 1.00 12.05 268 GLU B CA 1
ATOM 3024 C C . GLU B 2 99 ? 19.870 -3.206 53.965 1.00 15.47 268 GLU B C 1
ATOM 3025 O O . GLU B 2 99 ? 19.691 -1.997 53.774 1.00 13.86 268 GLU B O 1
ATOM 3031 N N . GLU B 2 100 ? 18.958 -4.128 53.662 1.00 13.62 269 GLU B N 1
ATOM 3032 C CA . GLU B 2 100 ? 17.745 -3.781 52.911 1.00 16.64 269 GLU B CA 1
ATOM 3033 C C . GLU B 2 100 ? 16.588 -3.306 53.781 1.00 19.35 269 GLU B C 1
ATOM 3034 O O . GLU B 2 100 ? 16.386 -3.795 54.889 1.00 18.73 269 GLU B O 1
ATOM 3040 N N . ILE B 2 101 ? 15.819 -2.354 53.256 1.00 15.34 270 ILE B N 1
ATOM 3041 C CA . ILE B 2 101 ? 14.553 -1.975 53.876 1.00 15.60 270 ILE B CA 1
ATOM 3042 C C . ILE B 2 101 ? 13.572 -3.148 53.786 1.00 19.20 270 ILE B C 1
ATOM 3043 O O . ILE B 2 101 ? 12.882 -3.468 54.755 1.00 18.14 270 ILE B O 1
ATOM 3048 N N . TYR B 2 102 ? 13.522 -3.799 52.624 1.00 17.77 271 TYR B N 1
ATOM 3049 C CA . TYR B 2 102 ? 12.655 -4.966 52.448 1.00 20.65 271 TYR B CA 1
ATOM 3050 C C . TYR B 2 102 ? 13.439 -6.192 51.983 1.00 22.80 271 TYR B C 1
ATOM 3051 O O . TYR B 2 102 ? 13.521 -6.456 50.785 1.00 23.91 271 TYR B O 1
ATOM 3060 N N . PRO B 2 103 ? 14.013 -6.951 52.930 1.00 21.44 272 PRO B N 1
ATOM 3061 C CA . PRO B 2 103 ? 14.765 -8.156 52.551 1.00 22.70 272 PRO B CA 1
ATOM 3062 C C . PRO B 2 103 ? 13.808 -9.183 51.950 1.00 19.62 272 PRO B C 1
ATOM 3063 O O . PRO B 2 103 ? 12.678 -9.301 52.434 1.00 20.22 272 PRO B O 1
ATOM 3067 N N . PRO B 2 104 ? 14.233 -9.899 50.900 1.00 20.62 273 PRO B N 1
ATOM 3068 C CA . PRO B 2 104 ? 13.374 -10.969 50.372 1.00 23.55 273 PRO B CA 1
ATOM 3069 C C . PRO B 2 104 ? 13.190 -12.084 51.398 1.00 23.89 273 PRO B C 1
ATOM 3070 O O . PRO B 2 104 ? 14.078 -12.317 52.220 1.00 22.70 273 PRO B O 1
ATOM 3074 N N . GLU B 2 105 ? 12.046 -12.760 51.350 1.00 25.32 274 GLU B N 1
ATOM 3075 C CA . GLU B 2 105 ? 11.783 -13.878 52.246 1.00 28.13 274 GLU B CA 1
ATOM 3076 C C . GLU B 2 105 ? 12.690 -15.051 51.906 1.00 26.83 274 GLU B C 1
ATOM 3077 O O . GLU B 2 105 ? 13.184 -15.157 50.786 1.00 25.21 274 GLU B O 1
ATOM 3083 N N . VAL B 2 106 ? 12.890 -15.935 52.877 1.00 27.81 275 VAL B N 1
ATOM 3084 C CA . VAL B 2 106 ? 13.706 -17.128 52.684 1.00 29.49 275 VAL B CA 1
ATOM 3085 C C . VAL B 2 106 ? 13.183 -17.980 51.529 1.00 28.86 275 VAL B C 1
ATOM 3086 O O . VAL B 2 106 ? 13.963 -18.570 50.784 1.00 26.11 275 VAL B O 1
ATOM 3090 N N . ALA B 2 107 ? 11.862 -18.030 51.378 1.00 25.92 276 ALA B N 1
ATOM 3091 C CA . ALA B 2 107 ? 11.239 -18.782 50.288 1.00 27.58 276 ALA B CA 1
ATOM 3092 C C . ALA B 2 107 ? 11.672 -18.276 48.913 1.00 24.45 276 ALA B C 1
ATOM 3093 O O . ALA B 2 107 ? 11.785 -19.055 47.960 1.00 21.94 276 ALA B O 1
ATOM 3095 N N . GLU B 2 108 ? 11.912 -16.972 48.809 1.00 22.25 277 GLU B N 1
ATOM 3096 C CA . GLU B 2 108 ? 12.364 -16.387 47.548 1.00 24.46 277 GLU B CA 1
ATOM 3097 C C . GLU B 2 108 ? 13.797 -16.798 47.232 1.00 23.46 277 GLU B C 1
ATOM 3098 O O . GLU B 2 108 ? 14.147 -17.050 46.075 1.00 22.48 277 GLU B O 1
ATOM 3104 N N . PHE B 2 109 ? 14.636 -16.856 48.259 1.00 20.97 278 PHE B N 1
ATOM 3105 C CA . PHE B 2 109 ? 16.015 -17.287 48.050 1.00 22.07 278 PHE B CA 1
ATOM 3106 C C . PHE B 2 109 ? 16.074 -18.769 47.669 1.00 26.70 278 PHE B C 1
ATOM 3107 O O . PHE B 2 109 ? 16.859 -19.158 46.806 1.00 26.97 278 PHE B O 1
ATOM 3115 N N . VAL B 2 110 ? 15.237 -19.586 48.306 1.00 21.95 279 VAL B N 1
ATOM 3116 C CA . VAL B 2 110 ? 15.123 -21.004 47.942 1.00 19.17 279 VAL B CA 1
ATOM 3117 C C . VAL B 2 110 ? 14.718 -21.134 46.482 1.00 22.65 279 VAL B C 1
ATOM 3118 O O . VAL B 2 110 ? 15.346 -21.863 45.702 1.00 23.88 279 VAL B O 1
ATOM 3122 N N . TYR B 2 111 ? 13.667 -20.405 46.120 1.00 22.03 280 TYR B N 1
ATOM 3123 C CA . TYR B 2 111 ? 13.166 -20.373 44.751 1.00 26.84 280 TYR B CA 1
ATOM 3124 C C . TYR B 2 111 ? 14.246 -20.022 43.731 1.00 26.97 280 TYR B C 1
ATOM 3125 O O . TYR B 2 111 ? 14.354 -20.665 42.683 1.00 24.26 280 TYR B O 1
ATOM 3134 N N . ILE B 2 112 ? 15.049 -19.012 44.041 1.00 22.26 281 ILE B N 1
ATOM 3135 C CA . ILE B 2 112 ? 16.000 -18.492 43.063 1.00 20.34 281 ILE B CA 1
ATOM 3136 C C . ILE B 2 112 ? 17.211 -19.418 42.853 1.00 20.86 281 ILE B C 1
ATOM 3137 O O . ILE B 2 112 ? 17.986 -19.233 41.917 1.00 22.05 281 ILE B O 1
ATOM 3142 N N . THR B 2 113 ? 17.352 -20.427 43.707 1.00 20.06 282 THR B N 1
ATOM 3143 C CA . THR B 2 113 ? 18.346 -21.477 43.481 1.00 21.28 282 THR B CA 1
ATOM 3144 C C . THR B 2 113 ? 17.772 -22.591 42.605 1.00 25.07 282 THR B C 1
ATOM 3145 O O . THR B 2 113 ? 18.412 -23.630 42.409 1.00 23.09 282 THR B O 1
ATOM 3149 N N . ASP B 2 114 ? 16.567 -22.360 42.083 1.00 24.86 283 ASP B N 1
ATOM 3150 C CA . ASP B 2 114 ? 15.809 -23.371 41.333 1.00 27.65 283 ASP B CA 1
ATOM 3151 C C . ASP B 2 114 ? 15.517 -24.566 42.235 1.00 30.11 283 ASP B C 1
ATOM 3152 O O . ASP B 2 114 ? 15.582 -25.721 41.809 1.00 29.69 283 ASP B O 1
ATOM 3157 N N . ASP B 2 115 ? 15.190 -24.260 43.490 1.00 27.26 284 ASP B N 1
ATOM 3158 C CA . ASP B 2 115 ? 14.886 -25.258 44.517 1.00 28.66 284 ASP B CA 1
ATOM 3159 C C . ASP B 2 115 ? 15.975 -26.308 44.733 1.00 26.63 284 ASP B C 1
ATOM 3160 O O . ASP B 2 115 ? 15.688 -27.489 44.906 1.00 26.93 284 ASP B O 1
ATOM 3165 N N . THR B 2 116 ? 17.224 -25.860 44.753 1.00 22.83 285 THR B N 1
ATOM 3166 C CA . THR B 2 116 ? 18.352 -26.742 45.011 1.00 26.42 285 THR B CA 1
ATOM 3167 C C . THR B 2 116 ? 18.393 -27.160 46.478 1.00 27.30 285 THR B C 1
ATOM 3168 O O . THR B 2 116 ? 18.698 -28.313 46.803 1.00 25.63 285 THR B O 1
ATOM 3172 N N . TYR B 2 117 ? 18.068 -26.220 47.364 1.00 26.26 286 TYR B N 1
ATOM 3173 C CA . TYR B 2 117 ? 18.080 -26.482 48.797 1.00 22.58 286 TYR B CA 1
ATOM 3174 C C . TYR B 2 117 ? 16.701 -26.224 49.388 1.00 26.33 286 TYR B C 1
ATOM 3175 O O . TYR B 2 117 ? 15.854 -25.607 48.749 1.00 28.81 286 TYR B O 1
ATOM 3184 N N . THR B 2 118 ? 16.484 -26.692 50.611 1.00 23.38 287 THR B N 1
ATOM 3185 C CA . THR B 2 118 ? 15.220 -26.447 51.297 1.00 24.63 287 THR B CA 1
ATOM 3186 C C . THR B 2 118 ? 15.331 -25.200 52.156 1.00 25.15 287 THR B C 1
ATOM 3187 O O . THR B 2 118 ? 16.433 -24.724 52.430 1.00 23.37 287 THR B O 1
ATOM 3191 N N . LYS B 2 119 ? 14.185 -24.680 52.585 1.00 24.05 288 LYS B N 1
ATOM 3192 C CA . LYS B 2 119 ? 14.145 -23.556 53.513 1.00 26.86 288 LYS B CA 1
ATOM 3193 C C . LYS B 2 119 ? 14.970 -23.820 54.771 1.00 28.38 288 LYS B C 1
ATOM 3194 O O . LYS B 2 119 ? 15.768 -22.980 55.180 1.00 25.66 288 LYS B O 1
ATOM 3200 N N . LYS B 2 120 ? 14.768 -24.984 55.386 1.00 25.99 289 LYS B N 1
ATOM 3201 C CA . LYS B 2 120 ? 15.484 -25.335 56.611 1.00 30.03 289 LYS B CA 1
ATOM 3202 C C . LYS B 2 120 ? 16.997 -25.377 56.413 1.00 28.09 289 LYS B C 1
ATOM 3203 O O . LYS B 2 120 ? 17.755 -24.992 57.302 1.00 29.11 289 LYS B O 1
ATOM 3209 N N . GLN B 2 121 ? 17.434 -25.852 55.251 1.00 24.71 290 GLN B N 1
ATOM 3210 C CA . GLN B 2 121 ? 18.859 -25.901 54.945 1.00 26.71 290 GLN B CA 1
ATOM 3211 C C . GLN B 2 121 ? 19.447 -24.492 54.825 1.00 25.01 290 GLN B C 1
ATOM 3212 O O . GLN B 2 121 ? 20.548 -24.218 55.313 1.00 21.84 290 GLN B O 1
ATOM 3218 N N . VAL B 2 122 ? 18.706 -23.599 54.179 1.00 23.25 291 VAL B N 1
ATOM 3219 C CA . VAL B 2 122 ? 19.147 -22.211 54.050 1.00 19.90 291 VAL B CA 1
ATOM 3220 C C . VAL B 2 122 ? 19.237 -21.548 55.428 1.00 23.40 291 VAL B C 1
ATOM 3221 O O . VAL B 2 122 ? 20.194 -20.829 55.723 1.00 27.15 291 VAL B O 1
ATOM 3225 N N . LEU B 2 123 ? 18.250 -21.807 56.278 1.00 23.95 292 LEU B N 1
ATOM 3226 C CA . LEU B 2 123 ? 18.251 -21.221 57.616 1.00 25.21 292 LEU B CA 1
ATOM 3227 C C . LEU B 2 123 ? 19.370 -21.794 58.482 1.00 26.33 292 LEU B C 1
ATOM 3228 O O . LEU B 2 123 ? 19.987 -21.070 59.263 1.00 23.80 292 LEU B O 1
ATOM 3233 N N . ARG B 2 124 ? 19.635 -23.090 58.343 1.00 28.28 293 ARG B N 1
ATOM 3234 C CA . ARG B 2 124 ? 20.749 -23.702 59.063 1.00 27.73 293 ARG B CA 1
ATOM 3235 C C . ARG B 2 124 ? 22.080 -23.117 58.602 1.00 25.12 293 ARG B C 1
ATOM 3236 O O . ARG B 2 124 ? 22.963 -22.850 59.418 1.00 26.17 293 ARG B O 1
ATOM 3244 N N . MET B 2 125 ? 22.220 -22.916 57.294 1.00 22.29 294 MET B N 1
ATOM 3245 C CA . MET B 2 125 ? 23.428 -22.298 56.752 1.00 21.61 294 MET B CA 1
ATOM 3246 C C . MET B 2 125 ? 23.578 -20.849 57.234 1.00 20.84 294 MET B C 1
ATOM 3247 O O . MET B 2 125 ? 24.685 -20.408 57.543 1.00 21.73 294 MET B O 1
ATOM 3252 N N . GLU B 2 126 ? 22.470 -20.114 57.303 1.00 20.26 295 GLU B N 1
ATOM 3253 C CA . GLU B 2 126 ? 22.495 -18.767 57.883 1.00 19.40 295 GLU B CA 1
ATOM 3254 C C . GLU B 2 126 ? 23.093 -18.801 59.289 1.00 21.12 295 GLU B C 1
ATOM 3255 O O . GLU B 2 126 ? 23.972 -18.000 59.625 1.00 20.52 295 GLU B O 1
ATOM 3261 N N . HIS B 2 127 ? 22.617 -19.744 60.095 1.00 23.23 296 HIS B N 1
ATOM 3262 C CA . HIS B 2 127 ? 23.108 -19.944 61.459 1.00 27.55 296 HIS B CA 1
ATOM 3263 C C . HIS B 2 127 ? 24.610 -20.199 61.451 1.00 24.56 296 HIS B C 1
ATOM 3264 O O . HIS B 2 127 ? 25.358 -19.601 62.224 1.00 23.98 296 HIS B O 1
ATOM 3271 N N . LEU B 2 128 ? 25.047 -21.087 60.566 1.00 24.65 297 LEU B N 1
ATOM 3272 C CA . LEU B 2 128 ? 26.454 -21.457 60.486 1.00 26.58 297 LEU B CA 1
ATOM 3273 C C . LEU B 2 128 ? 27.330 -20.281 60.054 1.00 23.36 297 LEU B C 1
ATOM 3274 O O . LEU B 2 128 ? 28.422 -20.081 60.590 1.00 21.31 297 LEU B O 1
ATOM 3279 N N . VAL B 2 129 ? 26.851 -19.505 59.087 1.00 20.10 298 VAL B N 1
ATOM 3280 C CA . VAL B 2 129 ? 27.594 -18.335 58.632 1.00 20.02 298 VAL B CA 1
ATOM 3281 C C . VAL B 2 129 ? 27.757 -17.337 59.780 1.00 21.18 298 VAL B C 1
ATOM 3282 O O . VAL B 2 129 ? 28.850 -16.818 60.009 1.00 21.22 298 VAL B O 1
ATOM 3286 N N . LEU B 2 130 ? 26.676 -17.100 60.520 1.00 19.29 299 LEU B N 1
ATOM 3287 C CA . LEU B 2 130 ? 26.716 -16.175 61.654 1.00 20.34 299 LEU B CA 1
ATOM 3288 C C . LEU B 2 130 ? 27.732 -16.611 62.708 1.00 22.51 299 LEU B C 1
ATOM 3289 O O . LEU B 2 130 ? 28.462 -15.785 63.256 1.00 22.13 299 LEU B O 1
ATOM 3294 N N . LYS B 2 131 ? 27.770 -17.910 62.988 1.00 24.22 300 LYS B N 1
ATOM 3295 C CA . LYS B 2 131 ? 28.726 -18.460 63.946 1.00 28.39 300 LYS B CA 1
ATOM 3296 C C . LYS B 2 131 ? 30.167 -18.276 63.470 1.00 25.64 300 LYS B C 1
ATOM 3297 O O . LYS B 2 131 ? 31.024 -17.813 64.221 1.00 24.17 300 LYS B O 1
ATOM 3303 N N . VAL B 2 132 ? 30.430 -18.637 62.218 1.00 22.47 301 VAL B N 1
ATOM 3304 C CA . VAL B 2 132 ? 31.774 -18.514 61.654 1.00 22.53 301 VAL B CA 1
ATOM 3305 C C . VAL B 2 132 ? 32.239 -17.061 61.580 1.00 23.14 301 VAL B C 1
ATOM 3306 O O . VAL B 2 132 ? 33.400 -16.754 61.856 1.00 24.61 301 VAL B O 1
ATOM 3310 N N . LEU B 2 133 ? 31.327 -16.158 61.233 1.00 18.41 302 LEU B N 1
ATOM 3311 C CA . LEU B 2 133 ? 31.664 -14.740 61.167 1.00 18.82 302 LEU B CA 1
ATOM 3312 C C . LEU B 2 133 ? 31.593 -14.066 62.541 1.00 21.46 302 LEU B C 1
ATOM 3313 O O . LEU B 2 133 ? 31.884 -12.874 62.670 1.00 20.13 302 LEU B O 1
ATOM 3318 N N . THR B 2 134 ? 31.222 -14.842 63.557 1.00 21.28 303 THR B N 1
ATOM 3319 C CA . THR B 2 134 ? 30.958 -14.325 64.904 1.00 25.66 303 THR B CA 1
ATOM 3320 C C . THR B 2 134 ? 30.120 -13.043 64.890 1.00 21.90 303 THR B C 1
ATOM 3321 O O . THR B 2 134 ? 30.446 -12.070 65.567 1.00 24.66 303 THR B O 1
ATOM 3325 N N . PHE B 2 135 ? 29.053 -13.055 64.097 1.00 18.41 304 PHE B N 1
ATOM 3326 C CA . PHE B 2 135 ? 28.115 -11.942 64.018 1.00 17.91 304 PHE B CA 1
ATOM 3327 C C . PHE B 2 135 ? 28.736 -10.618 63.584 1.00 20.21 304 PHE B C 1
ATOM 3328 O O . PHE B 2 135 ? 28.120 -9.568 63.746 1.00 22.31 304 PHE B O 1
ATOM 3336 N N . ASP B 2 136 ? 29.940 -10.657 63.024 1.00 17.54 305 ASP B N 1
ATOM 3337 C CA . ASP B 2 136 ? 30.599 -9.419 62.612 1.00 17.41 305 ASP B CA 1
ATOM 3338 C C . ASP B 2 136 ? 30.208 -9.091 61.174 1.00 20.01 305 ASP B C 1
ATOM 3339 O O . ASP B 2 136 ? 30.939 -9.406 60.235 1.00 19.20 305 ASP B O 1
ATOM 3344 N N . LEU B 2 137 ? 29.051 -8.448 61.014 1.00 16.15 306 LEU B N 1
ATOM 3345 C CA . LEU B 2 137 ? 28.449 -8.266 59.693 1.00 15.91 306 LEU B CA 1
ATOM 3346 C C . LEU B 2 137 ? 28.607 -6.860 59.115 1.00 12.08 306 LEU B C 1
ATOM 3347 O O . LEU B 2 137 ? 28.401 -6.650 57.922 1.00 14.58 306 LEU B O 1
ATOM 3352 N N . ALA B 2 138 ? 28.948 -5.896 59.960 1.00 11.83 307 ALA B N 1
ATOM 3353 C CA . ALA B 2 138 ? 29.012 -4.502 59.521 1.00 13.38 307 ALA B CA 1
ATOM 3354 C C . ALA B 2 138 ? 30.338 -4.183 58.826 1.00 17.42 307 ALA B C 1
ATOM 3355 O O . ALA B 2 138 ? 31.099 -3.317 59.271 1.00 16.60 307 ALA B O 1
ATOM 3357 N N . ALA B 2 139 ? 30.598 -4.877 57.725 1.00 13.07 308 ALA B N 1
ATOM 3358 C CA . ALA B 2 139 ? 31.890 -4.789 57.046 1.00 12.62 308 ALA B CA 1
ATOM 3359 C C . ALA B 2 139 ? 31.955 -3.604 56.097 1.00 16.97 308 ALA B C 1
ATOM 3360 O O . ALA B 2 139 ? 30.968 -3.272 55.441 1.00 16.27 308 ALA B O 1
ATOM 3362 N N . PRO B 2 140 ? 33.131 -2.969 56.006 1.00 13.90 309 PRO B N 1
ATOM 3363 C CA . PRO B 2 140 ? 33.326 -1.916 55.005 1.00 15.30 309 PRO B CA 1
ATOM 3364 C C . PRO B 2 140 ? 33.404 -2.545 53.623 1.00 18.12 309 PRO B C 1
ATOM 3365 O O . PRO B 2 140 ? 33.918 -3.656 53.491 1.00 20.17 309 PRO B O 1
ATOM 3369 N N . THR B 2 141 ? 32.893 -1.853 52.612 1.00 13.26 310 THR B N 1
ATOM 3370 C CA . THR B 2 141 ? 32.894 -2.374 51.255 1.00 11.35 310 THR B CA 1
ATOM 3371 C C . THR B 2 141 ? 33.529 -1.368 50.311 1.00 10.67 310 THR B C 1
ATOM 3372 O O . THR B 2 141 ? 33.699 -0.201 50.661 1.00 10.95 310 THR B O 1
ATOM 3376 N N . VAL B 2 142 ? 33.840 -1.811 49.094 1.00 9.15 311 VAL B N 1
ATOM 3377 C CA . VAL B 2 142 ? 34.306 -0.895 48.047 1.00 11.28 311 VAL B CA 1
ATOM 3378 C C . VAL B 2 142 ? 33.274 0.214 47.848 1.00 12.97 311 VAL B C 1
ATOM 3379 O O . VAL B 2 142 ? 33.609 1.389 47.685 1.00 10.96 311 VAL B O 1
ATOM 3383 N N . ASN B 2 143 ? 32.007 -0.174 47.899 1.00 11.00 312 ASN B N 1
ATOM 3384 C CA . ASN B 2 143 ? 30.911 0.755 47.684 1.00 14.71 312 ASN B CA 1
ATOM 3385 C C . ASN B 2 143 ? 30.881 1.872 48.720 1.00 16.72 312 ASN B C 1
ATOM 3386 O O . ASN B 2 143 ? 30.644 3.029 48.394 1.00 12.80 312 ASN B O 1
ATOM 3391 N N . GLN B 2 144 ? 31.130 1.526 49.975 1.00 11.28 313 GLN B N 1
ATOM 3392 C CA . GLN B 2 144 ? 31.147 2.530 51.024 1.00 11.08 313 GLN B CA 1
ATOM 3393 C C . GLN B 2 144 ? 32.264 3.559 50.837 1.00 14.40 313 GLN B C 1
ATOM 3394 O O . GLN B 2 144 ? 32.094 4.721 51.182 1.00 15.36 313 GLN B O 1
ATOM 3400 N N . PHE B 2 145 ? 33.412 3.129 50.316 1.00 11.39 314 PHE B N 1
ATOM 3401 C CA . PHE B 2 145 ? 34.484 4.081 50.016 1.00 10.95 314 PHE B CA 1
ATOM 3402 C C . PHE B 2 145 ? 34.178 4.901 48.765 1.00 12.71 314 PHE B C 1
ATOM 3403 O O . PHE B 2 145 ? 34.400 6.111 48.751 1.00 11.97 314 PHE B O 1
ATOM 3411 N N . LEU B 2 146 ? 33.660 4.255 47.723 1.00 12.85 315 LEU B N 1
ATOM 3412 C CA . LEU B 2 146 ? 33.330 4.981 46.491 1.00 11.35 315 LEU B CA 1
ATOM 3413 C C . LEU B 2 146 ? 32.381 6.140 46.748 1.00 13.77 315 LEU B C 1
ATOM 3414 O O . LEU B 2 146 ? 32.594 7.228 46.234 1.00 13.05 315 LEU B O 1
ATOM 3419 N N . THR B 2 147 ? 31.332 5.925 47.543 1.00 10.76 316 THR B N 1
ATOM 3420 C CA . THR B 2 147 ? 30.359 6.999 47.723 1.00 11.38 316 THR B CA 1
ATOM 3421 C C . THR B 2 147 ? 30.983 8.203 48.431 1.00 14.13 316 THR B C 1
ATOM 3422 O O . THR B 2 147 ? 30.608 9.348 48.180 1.00 13.36 316 THR B O 1
ATOM 3426 N N . GLN B 2 148 ? 31.960 7.952 49.298 1.00 12.49 317 GLN B N 1
ATOM 3427 C CA . GLN B 2 148 ? 32.660 9.056 49.934 1.00 11.42 317 GLN B CA 1
ATOM 3428 C C . GLN B 2 148 ? 33.553 9.773 48.933 1.00 13.35 317 GLN B C 1
ATOM 3429 O O . GLN B 2 148 ? 33.586 11.004 48.885 1.00 16.88 317 GLN B O 1
ATOM 3435 N N . TYR B 2 149 ? 34.273 8.999 48.131 1.00 10.20 318 TYR B N 1
ATOM 3436 C CA . TYR B 2 149 ? 35.160 9.586 47.123 1.00 11.92 318 TYR B CA 1
ATOM 3437 C C . TYR B 2 149 ? 34.393 10.451 46.110 1.00 11.86 318 TYR B C 1
ATOM 3438 O O . TYR B 2 149 ? 34.920 11.456 45.624 1.00 15.17 318 TYR B O 1
ATOM 3447 N N . PHE B 2 150 ? 33.166 10.045 45.778 1.00 13.22 319 PHE B N 1
ATOM 3448 C CA . PHE B 2 150 ? 32.344 10.781 44.810 1.00 14.30 319 PHE B CA 1
ATOM 3449 C C . PHE B 2 150 ? 32.097 12.232 45.218 1.00 20.31 319 PHE B C 1
ATOM 3450 O O . PHE B 2 150 ? 31.900 13.095 44.365 1.00 19.95 319 PHE B O 1
ATOM 3458 N N . LEU B 2 151 ? 32.080 12.493 46.521 1.00 15.53 320 LEU B N 1
ATOM 3459 C CA . LEU B 2 151 ? 31.863 13.853 47.024 1.00 16.03 320 LEU B CA 1
ATOM 3460 C C . LEU B 2 151 ? 32.992 14.810 46.647 1.00 19.48 320 LEU B C 1
ATOM 3461 O O . LEU B 2 151 ? 32.856 16.031 46.778 1.00 20.70 320 LEU B O 1
ATOM 3466 N N . HIS B 2 152 ? 34.100 14.248 46.176 1.00 15.13 321 HIS B N 1
ATOM 3467 C CA . HIS B 2 152 ? 35.256 15.030 45.759 1.00 20.28 321 HIS B CA 1
ATOM 3468 C C . HIS B 2 152 ? 35.271 15.339 44.261 1.00 27.46 321 HIS B C 1
ATOM 3469 O O . HIS B 2 152 ? 36.278 15.808 43.731 1.00 31.88 321 HIS B O 1
ATOM 3476 N N . GLN B 2 153 ? 34.162 15.072 43.578 1.00 20.39 322 GLN B N 1
ATOM 3477 C CA . GLN B 2 153 ? 34.069 15.401 42.156 1.00 30.87 322 GLN B CA 1
ATOM 3478 C C . GLN B 2 153 ? 33.951 16.901 41.903 1.00 40.30 322 GLN B C 1
ATOM 3479 O O . GLN B 2 153 ? 33.226 17.602 42.609 1.00 41.09 322 GLN B O 1
ATOM 3485 N N . GLN B 2 154 ? 34.642 17.384 40.874 1.00 46.84 323 GLN B N 1
ATOM 3486 C CA . GLN B 2 154 ? 34.585 18.797 40.509 1.00 55.42 323 GLN B CA 1
ATOM 3487 C C . GLN B 2 154 ? 34.155 19.005 39.055 1.00 59.80 323 GLN B C 1
ATOM 3488 O O . GLN B 2 154 ? 34.998 19.066 38.159 1.00 62.70 323 GLN B O 1
ATOM 3490 N N . PRO B 2 155 ? 32.835 19.096 38.813 1.00 58.62 324 PRO B N 1
ATOM 3491 C CA . PRO B 2 155 ? 31.769 18.844 39.787 1.00 52.99 324 PRO B CA 1
ATOM 3492 C C . PRO B 2 155 ? 31.179 17.452 39.576 1.00 41.58 324 PRO B C 1
ATOM 3493 O O . PRO B 2 155 ? 31.770 16.662 38.842 1.00 42.51 324 PRO B O 1
ATOM 3497 N N . ALA B 2 156 ? 30.032 17.170 40.194 1.00 37.39 325 ALA B N 1
ATOM 3498 C CA . ALA B 2 156 ? 29.422 15.838 40.146 1.00 39.90 325 ALA B CA 1
ATOM 3499 C C . ALA B 2 156 ? 29.142 15.375 38.721 1.00 33.71 325 ALA B C 1
ATOM 3500 O O . ALA B 2 156 ? 28.618 16.133 37.908 1.00 30.74 325 ALA B O 1
ATOM 3502 N N . ASN B 2 157 ? 29.500 14.128 38.433 1.00 26.42 326 ASN B N 1
ATOM 3503 C CA . ASN B 2 157 ? 29.287 13.531 37.120 1.00 26.81 326 ASN B CA 1
ATOM 3504 C C . ASN B 2 157 ? 28.712 12.136 37.301 1.00 24.62 326 ASN B C 1
ATOM 3505 O O . ASN B 2 157 ? 29.401 11.240 37.775 1.00 20.14 326 ASN B O 1
ATOM 3510 N N . CYS B 2 158 ? 27.452 11.947 36.926 1.00 26.70 327 CYS B N 1
ATOM 3511 C CA . CYS B 2 158 ? 26.789 10.668 37.171 1.00 29.16 327 CYS B CA 1
ATOM 3512 C C . CYS B 2 158 ? 27.333 9.521 36.319 1.00 23.15 327 CYS B C 1
ATOM 3513 O O . CYS B 2 158 ? 27.254 8.358 36.716 1.00 21.23 327 CYS B O 1
ATOM 3516 N N . LYS B 2 159 ? 27.888 9.844 35.155 1.00 20.13 328 LYS B N 1
ATOM 3517 C CA . LYS B 2 159 ? 28.524 8.826 34.325 1.00 19.57 328 LYS B CA 1
ATOM 3518 C C . LYS B 2 159 ? 29.791 8.303 35.003 1.00 18.14 328 LYS B C 1
ATOM 3519 O O . LYS B 2 159 ? 30.043 7.099 35.019 1.00 17.09 328 LYS B O 1
ATOM 3525 N N . VAL B 2 160 ? 30.585 9.209 35.566 1.00 15.66 329 VAL B N 1
ATOM 3526 C CA . VAL B 2 160 ? 31.766 8.798 36.332 1.00 14.60 329 VAL B CA 1
ATOM 3527 C C . VAL B 2 160 ? 31.371 7.905 37.506 1.00 15.64 329 VAL B C 1
ATOM 3528 O O . VAL B 2 160 ? 32.008 6.877 37.759 1.00 13.61 329 VAL B O 1
ATOM 3532 N N . GLU B 2 161 ? 30.319 8.289 38.225 1.00 17.62 330 GLU B N 1
ATOM 3533 C CA . GLU B 2 161 ? 29.879 7.487 39.368 1.00 13.92 330 GLU B CA 1
ATOM 3534 C C . GLU B 2 161 ? 29.446 6.089 38.936 1.00 12.18 330 GLU B C 1
ATOM 3535 O O . GLU B 2 161 ? 29.848 5.097 39.540 1.00 12.23 330 GLU B O 1
ATOM 3541 N N . SER B 2 162 ? 28.644 6.005 37.880 1.00 13.16 331 SER B N 1
ATOM 3542 C CA . SER B 2 162 ? 28.190 4.703 37.394 1.00 14.27 331 SER B CA 1
ATOM 3543 C C . SER B 2 162 ? 29.331 3.811 36.928 1.00 13.02 331 SER B C 1
ATOM 3544 O O . SER B 2 162 ? 29.334 2.604 37.185 1.00 12.52 331 SER B O 1
ATOM 3547 N N . LEU B 2 163 ? 30.286 4.404 36.225 1.00 12.86 332 LEU B N 1
ATOM 3548 C CA . LEU B 2 163 ? 31.432 3.647 35.721 1.00 9.70 332 LEU B CA 1
ATOM 3549 C C . LEU B 2 163 ? 32.326 3.187 36.870 1.00 10.19 332 LEU B C 1
ATOM 3550 O O . LEU B 2 163 ? 32.853 2.067 36.842 1.00 10.58 332 LEU B O 1
ATOM 3555 N N . ALA B 2 164 ? 32.479 4.026 37.895 1.00 12.08 333 ALA B N 1
ATOM 3556 C CA . ALA B 2 164 ? 33.263 3.616 39.059 1.00 10.09 333 ALA B CA 1
ATOM 3557 C C . ALA B 2 164 ? 32.595 2.442 39.774 1.00 9.89 333 ALA B C 1
ATOM 3558 O O . ALA B 2 164 ? 33.269 1.501 40.186 1.00 9.82 333 ALA B O 1
ATOM 3560 N N . MET B 2 165 ? 31.272 2.502 39.925 1.00 9.87 334 MET B N 1
ATOM 3561 C CA A MET B 2 165 ? 30.535 1.401 40.544 0.51 11.88 334 MET B CA 1
ATOM 3562 C CA B MET B 2 165 ? 30.527 1.405 40.539 0.49 11.90 334 MET B CA 1
ATOM 3563 C C . MET B 2 165 ? 30.667 0.123 39.732 1.00 11.56 334 MET B C 1
ATOM 3564 O O . MET B 2 165 ? 30.834 -0.965 40.287 1.00 11.86 334 MET B O 1
ATOM 3573 N N . PHE B 2 166 ? 30.591 0.264 38.415 1.00 11.78 335 PHE B N 1
ATOM 3574 C CA . PHE B 2 166 ? 30.761 -0.858 37.500 1.00 10.80 335 PHE B CA 1
ATOM 3575 C C . PHE B 2 166 ? 32.118 -1.526 37.713 1.00 12.13 335 PHE B C 1
ATOM 3576 O O . PHE B 2 166 ? 32.206 -2.744 37.867 1.00 10.92 335 PHE B O 1
ATOM 3584 N N . LEU B 2 167 ? 33.176 -0.721 37.729 1.00 10.99 336 LEU B N 1
ATOM 3585 C CA . LEU B 2 167 ? 34.525 -1.253 37.891 1.00 13.48 336 LEU B CA 1
ATOM 3586 C C . LEU B 2 167 ? 34.710 -1.893 39.261 1.00 14.96 336 LEU B C 1
ATOM 3587 O O . LEU B 2 167 ? 35.349 -2.933 39.371 1.00 12.86 336 LEU B O 1
ATOM 3592 N N . GLY B 2 168 ? 34.147 -1.277 40.302 1.00 11.12 337 GLY B N 1
ATOM 3593 C CA . GLY B 2 168 ? 34.197 -1.868 41.634 1.00 13.05 337 GLY B CA 1
ATOM 3594 C C . GLY B 2 168 ? 33.490 -3.212 41.711 1.00 14.30 337 GLY B C 1
ATOM 3595 O O . GLY B 2 168 ? 33.933 -4.136 42.407 1.00 11.72 337 GLY B O 1
ATOM 3596 N N . GLU B 2 169 ? 32.389 -3.334 40.978 1.00 11.49 338 GLU B N 1
ATOM 3597 C CA . GLU B 2 169 ? 31.659 -4.592 40.946 1.00 12.00 338 GLU B CA 1
ATOM 3598 C C . GLU B 2 169 ? 32.429 -5.673 40.203 1.00 9.82 338 GLU B C 1
ATOM 3599 O O . GLU B 2 169 ? 32.459 -6.828 40.635 1.00 10.74 338 GLU B O 1
ATOM 3605 N N . LEU B 2 170 ? 33.066 -5.303 39.092 1.00 9.80 339 LEU B N 1
ATOM 3606 C CA . LEU B 2 170 ? 33.877 -6.260 38.346 1.00 12.14 339 LEU B CA 1
ATOM 3607 C C . LEU B 2 170 ? 34.935 -6.899 39.242 1.00 12.47 339 LEU B C 1
ATOM 3608 O O . LEU B 2 170 ? 35.249 -8.071 39.082 1.00 13.40 339 LEU B O 1
ATOM 3613 N N . SER B 2 171 ? 35.477 -6.126 40.181 1.00 11.45 340 SER B N 1
ATOM 3614 C CA . SER B 2 171 ? 36.512 -6.643 41.082 1.00 10.42 340 SER B CA 1
ATOM 3615 C C . SER B 2 171 ? 36.020 -7.789 41.981 1.00 12.17 340 SER B C 1
ATOM 3616 O O . SER B 2 171 ? 36.817 -8.616 42.426 1.00 13.56 340 SER B O 1
ATOM 3619 N N . LEU B 2 172 ? 34.717 -7.831 42.248 1.00 10.06 341 LEU B N 1
ATOM 3620 C CA . LEU B 2 172 ? 34.134 -8.871 43.096 1.00 10.74 341 LEU B CA 1
ATOM 3621 C C . LEU B 2 172 ? 34.222 -10.249 42.447 1.00 13.77 341 LEU B C 1
ATOM 3622 O O . LEU B 2 172 ? 34.239 -11.262 43.135 1.00 11.64 341 LEU B O 1
ATOM 3627 N N . ILE B 2 173 ? 34.236 -10.284 41.116 1.00 11.47 342 ILE B N 1
ATOM 3628 C CA . ILE B 2 173 ? 34.179 -11.553 40.398 1.00 13.93 342 ILE B CA 1
ATOM 3629 C C . ILE B 2 173 ? 35.474 -12.352 40.509 1.00 14.64 342 ILE B C 1
ATOM 3630 O O . ILE B 2 173 ? 35.445 -13.576 40.597 1.00 14.41 342 ILE B O 1
ATOM 3635 N N . ASP B 2 174 ? 36.607 -11.654 40.502 1.00 13.80 343 ASP B N 1
ATOM 3636 C CA . ASP B 2 174 ? 37.911 -12.298 40.343 1.00 17.11 343 ASP B CA 1
ATOM 3637 C C . ASP B 2 174 ? 38.762 -12.209 41.607 1.00 15.47 343 ASP B C 1
ATOM 3638 O O . ASP B 2 174 ? 39.416 -11.198 41.843 1.00 13.90 343 ASP B O 1
ATOM 3643 N N . ALA B 2 175 ? 38.754 -13.273 42.410 1.00 17.30 344 ALA B N 1
ATOM 3644 C CA . ALA B 2 175 ? 39.482 -13.296 43.680 1.00 18.24 344 ALA B CA 1
ATOM 3645 C C . ALA B 2 175 ? 40.974 -13.100 43.454 1.00 19.12 344 ALA B C 1
ATOM 3646 O O . ALA B 2 175 ? 41.662 -12.449 44.242 1.00 15.35 344 ALA B O 1
ATOM 3648 N N . ASP B 2 176 ? 41.467 -13.684 42.372 1.00 15.53 345 ASP B N 1
ATOM 3649 C CA . ASP B 2 176 ? 42.798 -13.385 41.882 1.00 17.37 345 ASP B CA 1
ATOM 3650 C C . ASP B 2 176 ? 42.566 -12.404 40.746 1.00 15.32 345 ASP B C 1
ATOM 3651 O O . ASP B 2 176 ? 42.012 -12.779 39.719 1.00 18.04 345 ASP B O 1
ATOM 3656 N N . PRO B 2 177 ? 43.014 -11.148 40.907 1.00 15.70 346 PRO B N 1
ATOM 3657 C CA . PRO B 2 177 ? 43.921 -10.644 41.949 1.00 16.13 346 PRO B CA 1
ATOM 3658 C C . PRO B 2 177 ? 43.289 -9.841 43.087 1.00 16.02 346 PRO B C 1
ATOM 3659 O O . PRO B 2 177 ? 44.026 -9.418 43.990 1.00 18.02 346 PRO B O 1
ATOM 3663 N N . TYR B 2 178 ? 41.983 -9.609 43.064 1.00 13.22 347 TYR B N 1
ATOM 3664 C CA . TYR B 2 178 ? 41.433 -8.542 43.913 1.00 12.15 347 TYR B CA 1
ATOM 3665 C C . TYR B 2 178 ? 41.422 -8.785 45.422 1.00 15.94 347 TYR B C 1
ATOM 3666 O O . TYR B 2 178 ? 41.342 -7.829 46.189 1.00 14.91 347 TYR B O 1
ATOM 3675 N N . LEU B 2 179 ? 41.553 -10.037 45.857 1.00 14.35 348 LEU B N 1
ATOM 3676 C CA . LEU B 2 179 ? 41.679 -10.291 47.293 1.00 18.18 348 LEU B CA 1
ATOM 3677 C C . LEU B 2 179 ? 42.954 -9.678 47.877 1.00 18.53 348 LEU B C 1
ATOM 3678 O O . LEU B 2 179 ? 43.054 -9.481 49.086 1.00 19.87 348 LEU B O 1
ATOM 3683 N N . LYS B 2 180 ? 43.917 -9.365 47.018 1.00 17.23 349 LYS B N 1
ATOM 3684 C CA . LYS B 2 180 ? 45.162 -8.730 47.450 1.00 19.17 349 LYS B CA 1
ATOM 3685 C C . LYS B 2 180 ? 44.974 -7.301 47.945 1.00 19.09 349 LYS B C 1
ATOM 3686 O O . LYS B 2 180 ? 45.828 -6.788 48.665 1.00 19.68 349 LYS B O 1
ATOM 3692 N N . TYR B 2 181 ? 43.885 -6.651 47.533 1.00 13.45 350 TYR B N 1
ATOM 3693 C CA . TYR B 2 181 ? 43.705 -5.220 47.768 1.00 12.28 350 TYR B CA 1
ATOM 3694 C C . TYR B 2 181 ? 42.578 -4.917 48.759 1.00 14.41 350 TYR B C 1
ATOM 3695 O O . TYR B 2 181 ? 41.541 -5.584 48.760 1.00 14.88 350 TYR B O 1
ATOM 3704 N N . LEU B 2 182 ? 42.787 -3.891 49.577 1.00 11.08 351 LEU B N 1
ATOM 3705 C CA . LEU B 2 182 ? 41.757 -3.400 50.494 1.00 10.42 351 LEU B CA 1
ATOM 3706 C C . LEU B 2 182 ? 40.661 -2.696 49.713 1.00 12.16 351 LEU B C 1
ATOM 3707 O O . LEU B 2 182 ? 40.930 -2.115 48.669 1.00 12.56 351 LEU B O 1
ATOM 3712 N N . PRO B 2 183 ? 39.414 -2.733 50.224 1.00 10.80 352 PRO B N 1
ATOM 3713 C CA . PRO B 2 183 ? 38.304 -2.029 49.570 1.00 12.51 352 PRO B CA 1
ATOM 3714 C C . PRO B 2 183 ? 38.596 -0.549 49.298 1.00 10.04 352 PRO B C 1
ATOM 3715 O O . PRO B 2 183 ? 38.166 -0.043 48.264 1.00 10.71 352 PRO B O 1
ATOM 3719 N N . SER B 2 184 ? 39.315 0.130 50.190 1.00 10.60 353 SER B N 1
ATOM 3720 C CA . SER B 2 184 ? 39.583 1.558 50.002 1.00 12.83 353 SER B CA 1
ATOM 3721 C C . SER B 2 184 ? 40.500 1.781 48.803 1.00 12.66 353 SER B C 1
ATOM 3722 O O . SER B 2 184 ? 40.447 2.826 48.144 1.00 12.36 353 SER B O 1
ATOM 3725 N N . VAL B 2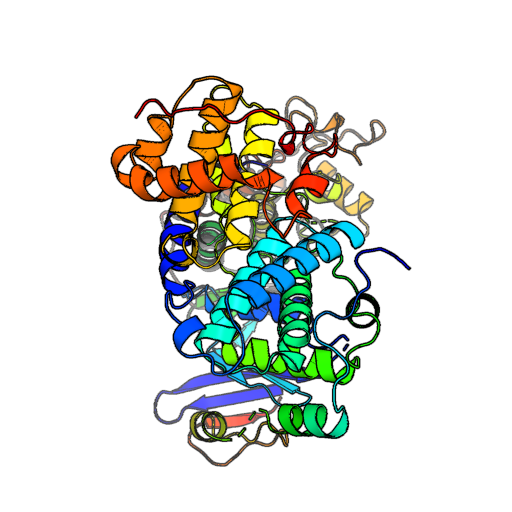 185 ? 41.339 0.786 48.529 1.00 7.39 354 VAL B N 1
ATOM 3726 C CA . VAL B 2 185 ? 42.298 0.859 47.440 1.00 10.39 354 VAL B CA 1
ATOM 3727 C C . VAL B 2 185 ? 41.612 0.534 46.122 1.00 10.49 354 VAL B C 1
ATOM 3728 O O . VAL B 2 185 ? 41.788 1.239 45.124 1.00 11.28 354 VAL B O 1
ATOM 3732 N N . ILE B 2 186 ? 40.818 -0.530 46.122 1.00 9.92 355 ILE B N 1
ATOM 3733 C CA . ILE B 2 186 ? 40.032 -0.858 44.944 1.00 9.33 355 ILE B CA 1
ATOM 3734 C C . ILE B 2 186 ? 39.109 0.310 44.579 1.00 10.76 355 ILE B C 1
ATOM 3735 O O . ILE B 2 186 ? 39.005 0.682 43.406 1.00 9.18 355 ILE B O 1
ATOM 3740 N N . ALA B 2 187 ? 38.460 0.900 45.584 1.00 9.48 356 ALA B N 1
ATOM 3741 C CA . ALA B 2 187 ? 37.617 2.070 45.344 1.00 10.08 356 ALA B CA 1
ATOM 3742 C C . ALA B 2 187 ? 38.411 3.225 44.736 1.00 9.51 356 ALA B C 1
ATOM 3743 O O . ALA B 2 187 ? 37.901 3.943 43.867 1.00 9.99 356 ALA B O 1
ATOM 3745 N N . GLY B 2 188 ? 39.646 3.409 45.198 1.00 10.62 357 GLY B N 1
ATOM 3746 C CA . GLY B 2 188 ? 40.490 4.481 44.683 1.00 11.91 357 GLY B CA 1
ATOM 3747 C C . GLY B 2 188 ? 40.828 4.262 43.220 1.00 14.03 357 GLY B C 1
ATOM 3748 O O . GLY B 2 188 ? 40.712 5.168 42.377 1.00 10.84 357 GLY B O 1
ATOM 3749 N N . ALA B 2 189 ? 41.252 3.042 42.914 1.00 10.45 358 ALA B N 1
ATOM 3750 C CA . ALA B 2 189 ? 41.566 2.668 41.540 1.00 11.06 358 ALA B CA 1
ATOM 3751 C C . ALA B 2 189 ? 40.335 2.797 40.637 1.00 12.46 358 ALA B C 1
ATOM 3752 O O . ALA B 2 189 ? 40.429 3.295 39.519 1.00 10.83 358 ALA B O 1
ATOM 3754 N N . ALA B 2 190 ? 39.179 2.357 41.127 1.00 11.62 359 ALA B N 1
ATOM 3755 C CA . ALA B 2 190 ? 37.946 2.428 40.350 1.00 11.99 359 ALA B CA 1
ATOM 3756 C C . ALA B 2 190 ? 37.548 3.874 40.082 1.00 12.47 359 ALA B C 1
ATOM 3757 O O . ALA B 2 190 ? 37.127 4.216 38.979 1.00 11.41 359 ALA B O 1
ATOM 3759 N N . PHE B 2 191 ? 37.659 4.720 41.101 1.00 10.98 360 PHE B N 1
ATOM 3760 C CA . PHE B 2 191 ? 37.299 6.117 40.926 1.00 11.17 360 PHE B CA 1
ATOM 3761 C C . PHE B 2 191 ? 38.232 6.803 39.936 1.00 12.29 360 PHE B C 1
ATOM 3762 O O . PHE B 2 191 ? 37.772 7.496 39.029 1.00 12.82 360 PHE B O 1
ATOM 3770 N N . HIS B 2 192 ? 39.539 6.636 40.109 1.00 9.79 361 HIS B N 1
ATOM 3771 C CA . HIS B 2 192 ? 40.457 7.250 39.153 1.00 12.98 361 HIS B CA 1
ATOM 3772 C C . HIS B 2 192 ? 40.218 6.751 37.730 1.00 13.13 361 HIS B C 1
ATOM 3773 O O . HIS B 2 192 ? 40.203 7.540 36.786 1.00 15.42 361 HIS B O 1
ATOM 3780 N N . LEU B 2 193 ? 40.069 5.438 37.573 1.00 11.83 362 LEU B N 1
ATOM 3781 C CA . LEU B 2 193 ? 39.933 4.866 36.237 1.00 11.52 362 LEU B CA 1
ATOM 3782 C C . LEU B 2 193 ? 38.649 5.368 35.577 1.00 13.17 362 LEU B C 1
ATOM 3783 O O . LEU B 2 193 ? 38.641 5.684 34.393 1.00 11.70 362 LEU B O 1
ATOM 3788 N N . ALA B 2 194 ? 37.576 5.472 36.357 1.00 13.90 363 ALA B N 1
ATOM 3789 C CA . ALA B 2 194 ? 36.305 5.961 35.826 1.00 13.43 363 ALA B CA 1
ATOM 3790 C C . ALA B 2 194 ? 36.399 7.442 35.474 1.00 13.50 363 ALA B C 1
ATOM 3791 O O . ALA B 2 194 ? 35.948 7.869 34.415 1.00 13.06 363 ALA B O 1
ATOM 3793 N N . LEU B 2 195 ? 36.990 8.215 36.376 1.00 12.34 364 LEU B N 1
ATOM 3794 C CA . LEU B 2 195 ? 37.173 9.648 36.171 1.00 16.08 364 LEU B CA 1
ATOM 3795 C C . LEU B 2 195 ? 37.996 9.889 34.917 1.00 16.61 364 LEU B C 1
ATOM 3796 O O . LEU B 2 195 ? 37.637 10.707 34.068 1.00 16.39 364 LEU B O 1
ATOM 3801 N N . TYR B 2 196 ? 39.102 9.162 34.804 1.00 12.16 365 TYR B N 1
ATOM 3802 C CA . TYR B 2 196 ? 39.989 9.321 33.661 1.00 14.75 365 TYR B CA 1
ATOM 3803 C C . TYR B 2 196 ? 39.321 8.904 32.353 1.00 13.46 365 TYR B C 1
ATOM 3804 O O . TYR B 2 196 ? 39.454 9.582 31.333 1.00 16.30 365 TYR B O 1
ATOM 3813 N N . THR B 2 197 ? 38.602 7.786 32.380 1.00 14.02 366 THR B N 1
ATOM 3814 C CA . THR B 2 197 ? 37.932 7.294 31.175 1.00 13.33 366 THR B CA 1
ATOM 3815 C C . THR B 2 197 ? 36.941 8.320 30.620 1.00 16.43 366 THR B C 1
ATOM 3816 O O . THR B 2 197 ? 36.954 8.648 29.424 1.00 17.35 366 THR B O 1
ATOM 3820 N N . VAL B 2 198 ? 36.107 8.858 31.503 1.00 16.21 367 VAL B N 1
ATOM 3821 C CA . VAL B 2 198 ? 35.023 9.757 31.086 1.00 16.70 367 VAL B CA 1
ATOM 3822 C C . VAL B 2 198 ? 35.470 11.200 30.825 1.00 17.90 367 VAL B C 1
ATOM 3823 O O . VAL B 2 198 ? 35.010 11.841 29.867 1.00 19.55 367 VAL B O 1
ATOM 3827 N N . THR B 2 199 ? 36.369 11.716 31.661 1.00 19.06 368 THR B N 1
ATOM 3828 C CA . THR B 2 199 ? 36.707 13.140 31.605 1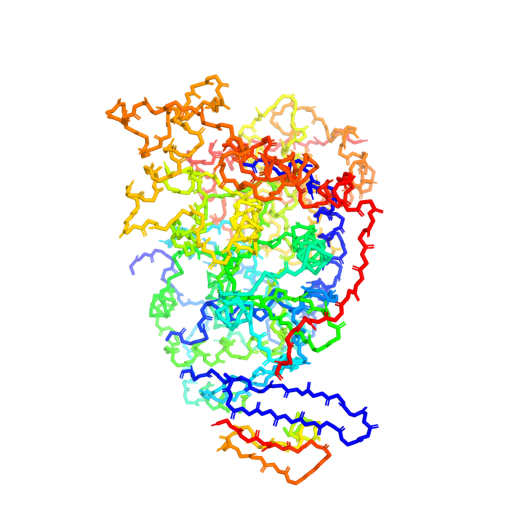.00 18.86 368 THR B CA 1
ATOM 3829 C C . THR B 2 199 ? 38.163 13.459 31.272 1.00 21.18 368 THR B C 1
ATOM 3830 O O . THR B 2 199 ? 38.481 14.591 30.907 1.00 21.44 368 THR B O 1
ATOM 3834 N N . GLY B 2 200 ? 39.051 12.485 31.439 1.00 18.29 369 GLY B N 1
ATOM 3835 C CA . GLY B 2 200 ? 40.469 12.720 31.223 1.00 16.48 369 GLY B CA 1
ATOM 3836 C C . GLY B 2 200 ? 41.158 13.297 32.450 1.00 19.33 369 GLY B C 1
ATOM 3837 O O . GLY B 2 200 ? 42.356 13.564 32.435 1.00 19.96 369 GLY B O 1
ATOM 3838 N N . GLN B 2 201 ? 40.392 13.498 33.517 1.00 16.55 370 GLN B N 1
ATOM 3839 C CA . GLN B 2 201 ? 40.940 14.053 34.754 1.00 17.75 370 GLN B CA 1
ATOM 3840 C C . GLN B 2 201 ? 41.483 12.929 35.627 1.00 19.98 370 GLN B C 1
ATOM 3841 O O . GLN B 2 201 ? 41.209 11.759 35.369 1.00 17.28 370 GLN B O 1
ATOM 3847 N N . SER B 2 202 ? 42.253 13.282 36.652 1.00 17.25 371 SER B N 1
ATOM 3848 C CA . SER B 2 202 ? 42.889 12.281 37.509 1.00 17.39 371 SER B CA 1
ATOM 3849 C C . SER B 2 202 ? 42.498 12.434 38.976 1.00 22.03 371 SER B C 1
ATOM 3850 O O . SER B 2 202 ? 41.991 13.480 39.380 1.00 18.59 371 SER B O 1
ATOM 3853 N N . TRP B 2 203 ? 42.737 11.369 39.740 1.00 18.49 372 TRP B N 1
ATOM 3854 C CA . TRP B 2 203 ? 42.668 11.339 41.208 1.00 16.64 372 TRP B CA 1
ATOM 3855 C C . TRP B 2 203 ? 42.986 12.711 41.812 1.00 14.65 372 TRP B C 1
ATOM 3856 O O . TRP B 2 203 ? 44.109 13.206 41.690 1.00 18.04 372 TRP B O 1
ATOM 3867 N N . PRO B 2 204 ? 41.982 13.353 42.428 1.00 19.23 373 PRO B N 1
ATOM 3868 C CA . PRO B 2 204 ? 42.152 14.739 42.883 1.00 22.20 373 PRO B CA 1
ATOM 3869 C C . PRO B 2 204 ? 43.018 14.868 44.139 1.00 21.58 373 PRO B C 1
ATOM 3870 O O . PRO B 2 204 ? 43.058 13.959 44.968 1.00 17.75 373 PRO B O 1
ATOM 3874 N N . GLU B 2 205 ? 43.686 16.010 44.266 1.00 17.44 374 GLU B N 1
ATOM 3875 C CA . GLU B 2 205 ? 44.543 16.292 45.412 1.00 18.30 374 GLU B CA 1
ATOM 3876 C C . GLU B 2 205 ? 43.765 16.211 46.726 1.00 14.45 374 GLU B C 1
ATOM 3877 O O . GLU B 2 205 ? 44.318 15.819 47.763 1.00 18.00 374 GLU B O 1
ATOM 3883 N N . SER B 2 206 ? 42.485 16.569 46.683 1.00 16.14 375 SER B N 1
ATOM 3884 C CA . SER B 2 206 ? 41.654 16.514 47.888 1.00 15.61 375 SER B CA 1
ATOM 3885 C C . SER B 2 206 ? 41.513 15.084 48.407 1.00 15.94 375 SER B C 1
ATOM 3886 O O . SER B 2 206 ? 41.343 14.859 49.612 1.00 14.95 375 SER B O 1
ATOM 3889 N N . LEU B 2 207 ? 41.590 14.110 47.506 1.00 14.34 376 LEU B N 1
ATOM 3890 C CA . LEU B 2 207 ? 41.504 12.718 47.931 1.00 13.64 376 LEU B CA 1
ATOM 3891 C C . LEU B 2 207 ? 42.855 12.207 48.408 1.00 14.83 376 LEU B C 1
ATOM 3892 O O . LEU B 2 207 ? 42.930 11.254 49.186 1.00 14.54 376 LEU B O 1
ATOM 3897 N N . ILE B 2 208 ? 43.928 12.837 47.943 1.00 13.41 377 ILE B N 1
ATOM 3898 C CA . ILE B 2 208 ? 45.231 12.524 48.506 1.00 12.92 377 ILE B CA 1
ATOM 3899 C C . ILE B 2 208 ? 45.223 12.966 49.965 1.00 16.49 377 ILE B C 1
ATOM 3900 O O . ILE B 2 208 ? 45.634 12.216 50.848 1.00 17.89 377 ILE B O 1
ATOM 3905 N N . ARG B 2 209 ? 44.715 14.171 50.214 1.00 14.24 378 ARG B N 1
ATOM 3906 C CA . ARG B 2 209 ? 44.596 14.688 51.582 1.00 17.86 378 ARG B CA 1
ATOM 3907 C C . ARG B 2 209 ? 43.714 13.809 52.477 1.00 20.40 378 ARG B C 1
ATOM 3908 O O . ARG B 2 209 ? 44.047 13.562 53.638 1.00 18.04 378 ARG B O 1
ATOM 3916 N N . LYS B 2 210 ? 42.588 13.344 51.946 1.00 14.06 379 LYS B N 1
ATOM 3917 C CA . LYS B 2 210 ? 41.669 12.525 52.737 1.00 15.53 379 LYS B CA 1
ATOM 3918 C C . LYS B 2 210 ? 42.200 11.115 53.012 1.00 14.47 379 LYS B C 1
ATOM 3919 O O . LYS B 2 210 ? 42.114 10.627 54.138 1.00 14.39 379 LYS B O 1
ATOM 3925 N N . THR B 2 211 ? 42.722 10.458 51.976 1.00 12.00 380 THR B N 1
ATOM 3926 C CA . THR B 2 211 ? 43.021 9.023 52.042 1.00 13.51 380 THR B CA 1
ATOM 3927 C C . THR B 2 211 ? 44.500 8.719 52.263 1.00 16.47 380 THR B C 1
ATOM 3928 O O . THR B 2 211 ? 44.858 7.625 52.700 1.00 14.38 380 THR B O 1
ATOM 3932 N N . GLY B 2 212 ? 45.362 9.664 51.919 1.00 15.16 381 GLY B N 1
ATOM 3933 C CA . GLY B 2 212 ? 46.791 9.404 51.929 1.00 12.40 381 GLY B CA 1
ATOM 3934 C C . GLY B 2 212 ? 47.265 8.621 50.715 1.00 18.96 381 GLY B C 1
ATOM 3935 O O . GLY B 2 212 ? 48.460 8.369 50.573 1.00 20.37 381 GLY B O 1
ATOM 3936 N N . TYR B 2 213 ? 46.340 8.230 49.838 1.00 14.14 382 TYR B N 1
ATOM 3937 C CA . TYR B 2 213 ? 46.712 7.481 48.629 1.00 13.25 382 TYR B CA 1
ATOM 3938 C C . TYR B 2 213 ? 47.072 8.429 47.488 1.00 15.52 382 TYR B C 1
ATOM 3939 O O . TYR B 2 213 ? 46.455 9.482 47.315 1.00 15.45 382 TYR B O 1
ATOM 3948 N N . THR B 2 214 ? 48.061 8.029 46.702 1.00 19.23 383 THR B N 1
ATOM 3949 C CA . THR B 2 214 ? 48.455 8.768 45.517 1.00 19.56 383 THR B CA 1
ATOM 3950 C C . THR B 2 214 ? 48.320 7.842 44.319 1.00 18.08 383 THR B C 1
ATOM 3951 O O . THR B 2 214 ? 48.078 6.647 44.480 1.00 18.56 383 THR B O 1
ATOM 3955 N N . LEU B 2 215 ? 48.491 8.382 43.117 1.00 16.55 384 LEU B N 1
ATOM 3956 C CA . LEU B 2 215 ? 48.474 7.531 41.930 1.00 20.44 384 LEU B CA 1
ATOM 3957 C C . LEU B 2 215 ? 49.596 6.503 41.996 1.00 22.87 384 LEU B C 1
ATOM 3958 O O . LEU B 2 215 ? 49.459 5.394 41.479 1.00 24.04 384 LEU B O 1
ATOM 3963 N N . GLU B 2 216 ? 50.701 6.868 42.643 1.00 18.19 385 GLU B N 1
ATOM 3964 C CA . GLU B 2 216 ? 51.796 5.926 42.837 1.00 19.25 385 GLU B CA 1
ATOM 3965 C C . GLU B 2 216 ? 51.371 4.743 43.705 1.00 20.80 385 GLU B C 1
ATOM 3966 O O . GLU B 2 216 ? 51.633 3.587 43.362 1.00 22.36 385 GLU B O 1
ATOM 3972 N N . SER B 2 217 ? 50.699 5.017 44.820 1.00 17.60 386 SER B N 1
ATOM 3973 C CA . SER B 2 217 ? 50.308 3.934 45.716 1.00 20.81 386 SER B CA 1
ATOM 3974 C C . SER B 2 217 ? 49.149 3.119 45.140 1.00 20.74 386 SER B C 1
ATOM 3975 O O . SER B 2 217 ? 49.024 1.930 45.417 1.00 17.14 386 SER B O 1
ATOM 3978 N N . LEU B 2 218 ? 48.307 3.764 44.336 1.00 15.44 387 LEU B N 1
ATOM 3979 C CA . LEU B 2 218 ? 47.190 3.079 43.697 1.00 13.43 387 LEU B CA 1
ATOM 3980 C C . LEU B 2 218 ? 47.617 2.289 42.458 1.00 16.32 387 LEU B C 1
ATOM 3981 O O . LEU B 2 218 ? 46.848 1.484 41.948 1.00 15.33 387 LEU B O 1
ATOM 3986 N N . LYS B 2 219 ? 48.836 2.517 41.979 1.00 16.48 388 LYS B N 1
ATOM 3987 C CA . LYS B 2 219 ? 49.258 1.971 40.678 1.00 13.02 388 LYS B CA 1
ATOM 3988 C C . LYS B 2 219 ? 49.080 0.453 40.478 1.00 15.57 388 LYS B C 1
ATOM 3989 O O . LYS B 2 219 ? 48.502 0.039 39.476 1.00 16.90 388 LYS B O 1
ATOM 3995 N N . PRO B 2 220 ? 49.549 -0.379 41.430 1.00 17.47 389 PRO B N 1
ATOM 3996 C CA . PRO B 2 220 ? 49.396 -1.828 41.228 1.00 20.01 389 PRO B CA 1
ATOM 3997 C C . PRO B 2 220 ? 47.944 -2.253 41.018 1.00 17.94 389 PRO B C 1
ATOM 3998 O O . PRO B 2 220 ? 47.635 -3.037 40.110 1.00 16.97 389 PRO B O 1
ATOM 4002 N N . CYS B 2 221 ? 47.053 -1.732 41.853 1.00 12.72 390 CYS B N 1
ATOM 4003 C CA . CYS B 2 221 ? 45.643 -2.060 41.729 1.00 13.35 390 CYS B CA 1
ATOM 4004 C C . CYS B 2 221 ? 45.082 -1.498 40.426 1.00 14.89 390 CYS B C 1
ATOM 4005 O O . CYS B 2 221 ? 44.300 -2.163 39.746 1.00 14.66 390 CYS B O 1
ATOM 4008 N N . LEU B 2 222 ? 45.487 -0.274 40.083 1.00 12.62 391 LEU B N 1
ATOM 4009 C CA . LEU B 2 222 ? 45.043 0.372 38.841 1.00 16.20 391 LEU B CA 1
ATOM 4010 C C . LEU B 2 222 ? 45.445 -0.423 37.596 1.00 17.49 391 LEU B C 1
ATOM 4011 O O . LEU B 2 222 ? 44.660 -0.569 36.658 1.00 15.89 391 LEU B O 1
ATOM 4016 N N . MET B 2 223 ? 46.679 -0.913 37.585 1.00 15.55 392 MET B N 1
ATOM 4017 C CA . MET B 2 223 ? 47.169 -1.726 36.472 1.00 19.02 392 MET B CA 1
ATOM 4018 C C . MET B 2 223 ? 46.333 -2.991 36.299 1.00 19.06 392 MET B C 1
ATOM 4019 O O . MET B 2 223 ? 46.021 -3.389 35.173 1.00 16.37 392 MET B O 1
ATOM 4024 N N . ASP B 2 224 ? 45.968 -3.617 37.416 1.00 13.31 393 ASP B N 1
ATOM 4025 C CA . ASP B 2 224 ? 45.105 -4.801 37.379 1.00 16.00 393 ASP B CA 1
ATOM 4026 C C . ASP B 2 224 ? 43.706 -4.445 36.887 1.00 14.67 393 ASP B C 1
ATOM 4027 O O . ASP B 2 224 ? 43.150 -5.121 36.013 1.00 13.81 393 ASP B O 1
ATOM 4032 N N . LEU B 2 225 ? 43.142 -3.381 37.449 1.00 13.53 394 LEU B N 1
ATOM 4033 C CA . LEU B 2 225 ? 41.765 -3.008 37.145 1.00 14.13 394 LEU B CA 1
ATOM 4034 C C . LEU B 2 225 ? 41.621 -2.540 35.706 1.00 11.09 394 LEU B C 1
ATOM 4035 O O . LEU B 2 225 ? 40.587 -2.760 35.073 1.00 13.64 394 LEU B O 1
ATOM 4040 N N . HIS B 2 226 ? 42.663 -1.904 35.184 1.00 11.82 395 HIS B N 1
ATOM 4041 C CA . HIS B 2 226 ? 42.646 -1.483 33.791 1.00 15.08 395 HIS B CA 1
ATOM 4042 C C . HIS B 2 226 ? 42.611 -2.698 32.859 1.00 14.99 395 HIS B C 1
ATOM 4043 O O . HIS B 2 226 ? 41.882 -2.717 31.861 1.00 15.01 395 HIS B O 1
ATOM 4050 N N . GLN B 2 227 ? 43.403 -3.715 33.187 1.00 14.82 396 GLN B N 1
ATOM 4051 C CA . GLN B 2 227 ? 43.373 -4.960 32.431 1.00 15.00 396 GLN B CA 1
ATOM 4052 C C . GLN B 2 227 ? 42.007 -5.649 32.518 1.00 17.94 396 GLN B C 1
ATOM 4053 O O . GLN B 2 227 ? 41.493 -6.150 31.521 1.00 17.30 396 GLN B O 1
ATOM 4059 N N . THR B 2 228 ? 41.426 -5.677 33.711 1.00 14.96 397 THR B N 1
ATOM 4060 C CA . THR B 2 228 ? 40.107 -6.273 33.885 1.00 14.11 397 THR B CA 1
ATOM 4061 C C . THR B 2 228 ? 39.082 -5.532 33.032 1.00 16.10 397 THR B C 1
ATOM 4062 O O . THR B 2 228 ? 38.261 -6.142 32.350 1.00 15.18 397 THR B O 1
ATOM 4066 N N . TYR B 2 229 ? 39.157 -4.208 33.061 1.00 12.05 398 TYR B N 1
ATOM 4067 C CA . TYR B 2 229 ? 38.259 -3.364 32.277 1.00 14.77 398 TYR B CA 1
ATOM 4068 C C . TYR B 2 229 ? 38.428 -3.651 30.782 1.00 16.34 398 TYR B C 1
ATOM 4069 O O . TYR B 2 229 ? 37.447 -3.853 30.052 1.00 14.86 398 TYR B O 1
ATOM 4078 N N . LEU B 2 230 ? 39.674 -3.675 30.325 1.00 13.12 399 LEU B N 1
ATOM 4079 C CA . LEU B 2 230 ? 39.957 -3.912 28.908 1.00 15.29 399 LEU B CA 1
ATOM 4080 C C . LEU B 2 230 ? 39.437 -5.266 28.427 1.00 20.06 399 LEU B C 1
ATOM 4081 O O . LEU B 2 230 ? 38.955 -5.395 27.298 1.00 19.27 399 LEU B O 1
ATOM 4086 N N . LYS B 2 231 ? 39.538 -6.275 29.285 1.00 17.80 400 LYS B N 1
ATOM 4087 C CA . LYS B 2 231 ? 39.151 -7.632 28.910 1.00 20.35 400 LYS B CA 1
ATOM 4088 C C . LYS B 2 231 ? 37.708 -7.993 29.271 1.00 17.73 400 LYS B C 1
ATOM 4089 O O . LYS B 2 231 ? 37.259 -9.109 28.995 1.00 18.21 400 LYS B O 1
ATOM 4095 N N . ALA B 2 232 ? 36.984 -7.048 29.866 1.00 12.74 401 ALA B N 1
ATOM 4096 C CA . ALA B 2 232 ? 35.626 -7.322 30.366 1.00 15.85 401 ALA B CA 1
ATOM 4097 C C . ALA B 2 232 ? 34.648 -7.928 29.340 1.00 17.06 401 ALA B C 1
ATOM 4098 O O . ALA B 2 232 ? 33.886 -8.832 29.685 1.00 18.33 401 ALA B O 1
ATOM 4100 N N . PRO B 2 233 ? 34.653 -7.436 28.085 1.00 19.36 402 PRO B N 1
ATOM 4101 C CA . PRO B 2 233 ? 33.696 -8.037 27.142 1.00 19.04 402 PRO B CA 1
ATOM 4102 C C . PRO B 2 233 ? 33.988 -9.502 26.808 1.00 23.46 402 PRO B C 1
ATOM 4103 O O . PRO B 2 233 ? 33.122 -10.181 26.250 1.00 20.71 402 PRO B O 1
ATOM 4107 N N . GLN B 2 234 ? 35.182 -9.981 27.145 1.00 20.08 403 GLN B N 1
ATOM 4108 C CA . GLN B 2 234 ? 35.564 -11.356 26.841 1.00 21.61 403 GLN B CA 1
ATOM 4109 C C . GLN B 2 234 ? 35.473 -12.296 28.049 1.00 20.35 403 GLN B C 1
ATOM 4110 O O . GLN B 2 234 ? 35.665 -13.508 27.916 1.00 19.74 403 GLN B O 1
ATOM 4116 N N . HIS B 2 235 ? 35.176 -11.740 29.218 1.00 18.04 404 HIS B N 1
ATOM 4117 C CA . HIS B 2 235 ? 35.131 -12.514 30.458 1.00 16.42 404 HIS B CA 1
ATOM 4118 C C . HIS B 2 235 ? 33.989 -13.535 30.415 1.00 17.98 404 HIS B C 1
ATOM 4119 O O . HIS B 2 235 ? 32.914 -13.260 29.869 1.00 18.40 404 HIS B O 1
ATOM 4126 N N . ALA B 2 236 ? 34.228 -14.711 30.988 1.00 17.74 405 ALA B N 1
ATOM 4127 C CA . ALA B 2 236 ? 33.215 -15.767 31.030 1.00 20.75 405 ALA B CA 1
ATOM 4128 C C . ALA B 2 236 ? 31.943 -15.315 31.746 1.00 19.58 405 ALA B C 1
ATOM 4129 O O . ALA B 2 236 ? 30.842 -15.751 31.407 1.00 21.14 405 ALA B O 1
ATOM 4131 N N . GLN B 2 237 ? 32.105 -14.446 32.740 1.00 16.71 406 GLN B N 1
ATOM 4132 C CA . GLN B 2 237 ? 30.972 -13.925 33.499 1.00 16.27 406 GLN B CA 1
ATOM 4133 C C . GLN B 2 237 ? 30.577 -12.542 32.976 1.00 17.51 406 GLN B C 1
ATOM 4134 O O . GLN B 2 237 ? 31.414 -11.647 32.890 1.00 16.28 406 GLN B O 1
ATOM 4140 N N . GLN B 2 238 ? 29.302 -12.382 32.622 1.00 17.22 407 GLN B N 1
ATOM 4141 C CA . GLN B 2 238 ? 28.839 -11.187 31.910 1.00 16.56 407 GLN B CA 1
ATOM 4142 C C . GLN B 2 238 ? 27.681 -10.452 32.582 1.00 16.71 407 GLN B C 1
ATOM 4143 O O . GLN B 2 238 ? 27.177 -9.463 32.047 1.00 16.07 407 GLN B O 1
ATOM 4149 N N . SER B 2 239 ? 27.250 -10.921 33.749 1.00 15.70 408 SER B N 1
ATOM 4150 C CA . SER B 2 239 ? 26.047 -10.353 34.352 1.00 15.45 408 SER B CA 1
ATOM 4151 C C . SER B 2 239 ? 26.222 -8.896 34.775 1.00 15.03 408 SER B C 1
ATOM 4152 O O . SER B 2 239 ? 25.276 -8.113 34.723 1.00 14.77 408 SER B O 1
ATOM 4155 N N . ILE B 2 240 ? 27.432 -8.534 35.186 1.00 12.79 409 ILE B N 1
ATOM 4156 C CA . ILE B 2 240 ? 27.705 -7.152 35.575 1.00 12.11 409 ILE B CA 1
ATOM 4157 C C . ILE B 2 240 ? 27.687 -6.231 34.353 1.00 14.51 409 ILE B C 1
ATOM 4158 O O . ILE B 2 240 ? 27.071 -5.161 34.385 1.00 14.85 409 ILE B O 1
ATOM 4163 N N . ARG B 2 241 ? 28.328 -6.652 33.265 1.00 13.41 410 ARG B N 1
ATOM 4164 C CA . ARG B 2 241 ? 28.276 -5.866 32.034 1.00 12.00 410 ARG B CA 1
ATOM 4165 C C . ARG B 2 241 ? 26.841 -5.644 31.581 1.00 15.34 410 ARG B C 1
ATOM 4166 O O . ARG B 2 241 ? 26.470 -4.534 31.206 1.00 18.12 410 ARG B O 1
ATOM 4174 N N . GLU B 2 242 ? 26.029 -6.692 31.647 1.00 15.29 411 GLU B N 1
ATOM 4175 C CA . GLU B 2 242 ? 24.634 -6.591 31.221 1.00 17.70 411 GLU B CA 1
ATOM 4176 C C . GLU B 2 242 ? 23.878 -5.615 32.111 1.00 20.00 411 GLU B C 1
ATOM 4177 O O . GLU B 2 242 ? 23.095 -4.790 31.628 1.00 20.06 411 GLU B O 1
ATOM 4183 N N . LYS B 2 243 ? 24.129 -5.716 33.413 1.00 16.97 412 LYS B N 1
ATOM 4184 C CA . LYS B 2 243 ? 23.495 -4.854 34.402 1.00 18.25 412 LYS B CA 1
ATOM 4185 C C . LYS B 2 243 ? 23.801 -3.385 34.128 1.00 17.81 412 LYS B C 1
ATOM 4186 O O . LYS B 2 243 ? 22.915 -2.529 34.188 1.00 18.46 412 LYS B O 1
ATOM 4192 N N . TYR B 2 244 ? 25.058 -3.101 33.808 1.00 15.74 413 TYR B N 1
ATOM 4193 C CA . TYR B 2 244 ? 25.496 -1.720 33.596 1.00 14.45 413 TYR B CA 1
ATOM 4194 C C . TYR B 2 244 ? 25.277 -1.185 32.163 1.00 17.30 413 TYR B C 1
ATOM 4195 O O . TYR B 2 244 ? 25.678 -0.065 31.850 1.00 19.72 413 TYR B O 1
ATOM 4204 N N . LYS B 2 245 ? 24.624 -1.974 31.310 1.00 15.28 414 LYS B N 1
ATOM 4205 C CA . LYS B 2 245 ? 24.124 -1.451 30.036 1.00 18.85 414 LYS B CA 1
ATOM 4206 C C . LYS B 2 245 ? 22.844 -0.638 30.252 1.00 22.60 414 LYS B C 1
ATOM 4207 O O . LYS B 2 245 ? 22.462 0.181 29.410 1.00 20.95 414 LYS B O 1
ATOM 4213 N N . ASN B 2 246 ? 22.180 -0.888 31.377 1.00 21.63 415 ASN B N 1
ATOM 4214 C CA . ASN B 2 246 ? 20.942 -0.196 31.748 1.00 21.86 415 ASN B CA 1
ATOM 4215 C C . ASN B 2 246 ? 21.109 1.319 31.729 1.00 20.71 415 ASN B C 1
ATOM 4216 O O . ASN B 2 246 ? 22.135 1.840 32.163 1.00 21.90 415 ASN B O 1
ATOM 4221 N N . SER B 2 247 ? 20.089 2.027 31.245 1.00 23.65 416 SER B N 1
ATOM 4222 C CA . SER B 2 247 ? 20.114 3.488 31.231 1.00 28.29 416 SER B CA 1
ATOM 4223 C C . SER B 2 247 ? 20.182 4.050 32.654 1.00 25.69 416 SER B C 1
ATOM 4224 O O . SER B 2 247 ? 20.683 5.149 32.876 1.00 25.11 416 SER B O 1
ATOM 4227 N N . LYS B 2 248 ? 19.681 3.274 33.609 1.00 29.15 417 LYS B N 1
ATOM 4228 C CA . LYS B 2 248 ? 19.797 3.587 35.029 1.00 31.55 417 LYS B CA 1
ATOM 4229 C C . LYS B 2 248 ? 21.254 3.843 35.422 1.00 28.86 417 LYS B C 1
ATOM 4230 O O . LYS B 2 248 ? 21.543 4.677 36.286 1.00 28.05 417 LYS B O 1
ATOM 4236 N N . TYR B 2 249 ? 22.170 3.126 34.776 1.00 20.92 418 TYR B N 1
ATOM 4237 C CA . TYR B 2 249 ? 23.602 3.306 35.020 1.00 20.23 418 TYR B CA 1
ATOM 4238 C C . TYR B 2 249 ? 24.272 4.000 33.843 1.00 23.49 418 TYR B C 1
ATOM 4239 O O . TYR B 2 249 ? 25.479 3.864 33.635 1.00 21.35 418 TYR B O 1
ATOM 4248 N N . HIS B 2 250 ? 23.473 4.738 33.081 1.00 20.25 419 HIS B N 1
ATOM 4249 C CA . HIS B 2 250 ? 23.963 5.527 31.949 1.00 25.31 419 HIS B CA 1
ATOM 4250 C C . HIS B 2 250 ? 24.704 4.696 30.896 1.00 23.78 419 HIS B C 1
ATOM 4251 O O . HIS B 2 250 ? 25.524 5.227 30.147 1.00 23.51 419 HIS B O 1
ATOM 4258 N N . GLY B 2 251 ? 24.395 3.401 30.837 1.00 20.83 420 GLY B N 1
ATOM 4259 C CA . GLY B 2 251 ? 25.009 2.492 29.881 1.00 23.94 420 GLY B CA 1
ATOM 4260 C C . GLY B 2 251 ? 26.531 2.458 29.898 1.00 21.18 420 GLY B C 1
ATOM 4261 O O . GLY B 2 251 ? 27.166 2.210 28.872 1.00 19.57 420 GLY B O 1
ATOM 4262 N N . VAL B 2 252 ? 27.126 2.681 31.064 1.00 20.87 421 VAL B N 1
ATOM 4263 C CA . VAL B 2 252 ? 28.577 2.839 31.140 1.00 17.66 421 VAL B CA 1
ATOM 4264 C C . VAL B 2 252 ? 29.378 1.615 30.717 1.00 15.80 421 VAL B C 1
ATOM 4265 O O . VAL B 2 252 ? 30.522 1.748 30.285 1.00 20.56 421 VAL B O 1
ATOM 4269 N N . SER B 2 253 ? 28.802 0.420 30.821 1.00 16.24 422 SER B N 1
ATOM 4270 C CA . SER B 2 253 ? 29.552 -0.770 30.397 1.00 17.83 422 SER B CA 1
ATOM 4271 C C . SER B 2 253 ? 29.807 -0.788 28.876 1.00 18.76 422 SER B C 1
ATOM 4272 O O . SER B 2 253 ? 30.618 -1.577 28.389 1.00 20.59 422 SER B O 1
ATOM 4275 N N . LEU B 2 254 ? 29.125 0.093 28.142 1.00 17.86 423 LEU B N 1
ATOM 4276 C CA . LEU B 2 254 ? 29.310 0.220 26.697 1.00 21.08 423 LEU B CA 1
ATOM 4277 C C . LEU B 2 254 ? 30.423 1.201 26.309 1.00 26.55 423 LEU B C 1
ATOM 4278 O O . LEU B 2 254 ? 30.802 1.288 25.138 1.00 26.44 423 LEU B O 1
ATOM 4283 N N . LEU B 2 255 ? 30.933 1.951 27.282 1.00 22.31 424 LEU B N 1
ATOM 4284 C CA . LEU B 2 255 ? 32.008 2.904 27.011 1.00 22.38 424 LEU B CA 1
ATOM 4285 C C . LEU B 2 255 ? 33.294 2.169 26.663 1.00 28.53 424 LEU B C 1
ATOM 4286 O O . LEU B 2 255 ? 33.551 1.076 27.164 1.00 27.26 424 LEU B O 1
ATOM 4291 N N . ASN B 2 256 ? 34.100 2.773 25.797 1.00 27.71 425 ASN B N 1
ATOM 4292 C CA . ASN B 2 256 ? 35.403 2.221 25.472 1.00 29.82 425 ASN B CA 1
ATOM 4293 C C . ASN B 2 256 ? 36.436 2.585 26.536 1.00 24.01 425 ASN B C 1
ATOM 4294 O O . ASN B 2 256 ? 36.604 3.755 26.874 1.00 27.80 425 ASN B O 1
ATOM 4299 N N . PRO B 2 257 ? 37.120 1.578 27.085 1.00 25.41 426 PRO B N 1
ATOM 4300 C CA . PRO B 2 257 ? 38.201 1.894 28.019 1.00 24.67 426 PRO B CA 1
ATOM 4301 C C . PRO B 2 257 ? 39.342 2.579 27.269 1.00 27.69 426 PRO B C 1
ATOM 4302 O O . PRO B 2 257 ? 39.531 2.318 26.083 1.00 24.71 426 PRO B O 1
ATOM 4306 N N . PRO B 2 258 ? 40.080 3.467 27.945 1.00 27.66 427 PRO B N 1
ATOM 4307 C CA . PRO B 2 258 ? 41.242 4.069 27.291 1.00 26.14 427 PRO B CA 1
ATOM 4308 C C . PRO B 2 258 ? 42.302 2.997 27.070 1.00 23.45 427 PRO B C 1
ATOM 4309 O O . PRO B 2 258 ? 42.433 2.078 27.880 1.00 20.86 427 PRO B O 1
ATOM 4313 N N . GLU B 2 259 ? 43.037 3.095 25.971 1.00 25.22 428 GLU B N 1
ATOM 4314 C CA . GLU B 2 259 ? 44.042 2.091 25.650 1.00 29.54 428 GLU B CA 1
ATOM 4315 C C . GLU B 2 259 ? 45.172 2.120 26.666 1.00 27.25 428 GLU B C 1
ATOM 4316 O O . GLU B 2 259 ? 45.747 1.086 27.004 1.00 27.40 428 GLU B O 1
ATOM 4322 N N . THR B 2 260 ? 45.496 3.316 27.141 1.00 22.70 429 THR B N 1
ATOM 4323 C CA . THR B 2 260 ? 46.573 3.476 28.103 1.00 21.07 429 THR B CA 1
ATOM 4324 C C . THR B 2 260 ? 46.185 4.490 29.160 1.00 22.04 429 THR B C 1
ATOM 4325 O O . THR B 2 260 ? 45.292 5.314 28.952 1.00 21.48 429 THR B O 1
ATOM 4329 N N . LEU B 2 261 ? 46.851 4.417 30.305 1.00 20.56 430 LEU B N 1
ATOM 4330 C CA . LEU B 2 261 ? 46.657 5.397 31.360 1.00 22.02 430 LEU B CA 1
ATOM 4331 C C . LEU B 2 261 ? 47.777 6.420 31.250 1.00 25.44 430 LEU B C 1
ATOM 4332 O O . LEU B 2 261 ? 48.685 6.260 30.435 1.00 27.40 430 LEU B O 1
ATOM 4337 N N . ASN B 2 262 ? 47.719 7.479 32.046 1.00 23.17 431 ASN B N 1
ATOM 4338 C CA . ASN B 2 262 ? 48.740 8.519 31.933 1.00 27.13 431 ASN B CA 1
ATOM 4339 C C . ASN B 2 262 ? 49.541 8.704 33.218 1.00 34.90 431 ASN B C 1
ATOM 4340 O O . ASN B 2 262 ? 49.895 9.822 33.586 1.00 36.38 431 ASN B O 1
ATOM 4345 N N . LEU B 2 263 ? 49.828 7.592 33.887 1.00 34.75 432 LEU B N 1
ATOM 4346 C CA . LEU B 2 263 ? 50.554 7.620 35.149 1.00 38.98 432 LEU B CA 1
ATOM 4347 C C . LEU B 2 263 ? 52.039 7.863 34.909 1.00 48.85 432 LEU B C 1
ATOM 4348 O O . LEU B 2 263 ? 52.727 8.468 35.733 1.00 53.58 432 LEU B O 1
ATOM 4354 N N . LYS C 3 8 ? 11.791 -19.633 36.044 1.00 51.16 25 LYS C N 1
ATOM 4355 C CA . LYS C 3 8 ? 11.489 -18.861 34.840 1.00 51.46 25 LYS C CA 1
ATOM 4356 C C . LYS C 3 8 ? 12.395 -17.641 34.621 1.00 41.93 25 LYS C C 1
ATOM 4357 O O . LYS C 3 8 ? 12.883 -17.442 33.508 1.00 41.82 25 LYS C O 1
ATOM 4363 N N . PRO C 3 9 ? 12.620 -16.813 35.664 1.00 37.70 26 PRO C N 1
ATOM 4364 C CA . PRO C 3 9 ? 13.585 -15.736 35.418 1.00 32.97 26 PRO C CA 1
ATOM 4365 C C . PRO C 3 9 ? 14.984 -16.303 35.246 1.00 31.03 26 PRO C C 1
ATOM 4366 O O . PRO C 3 9 ? 15.264 -17.391 35.747 1.00 34.54 26 PRO C O 1
ATOM 4370 N N . SER C 3 10 ? 15.844 -15.575 34.542 1.00 29.94 27 SER C N 1
ATOM 4371 C CA . SER C 3 10 ? 17.192 -16.049 34.253 1.00 35.36 27 SER C CA 1
ATOM 4372 C C . SER C 3 10 ? 18.024 -16.262 35.515 1.00 31.13 27 SER C C 1
ATOM 4373 O O . SER C 3 10 ? 18.946 -17.080 35.518 1.00 31.45 27 SER C O 1
ATOM 4376 N N . ALA C 3 11 ? 17.695 -15.535 36.582 1.00 24.46 28 ALA C N 1
ATOM 4377 C CA . ALA C 3 11 ? 18.442 -15.647 37.835 1.00 22.88 28 ALA C CA 1
ATOM 4378 C C . ALA C 3 11 ? 18.136 -16.964 38.540 1.00 23.42 28 ALA C C 1
ATOM 4379 O O . ALA C 3 11 ? 18.911 -17.433 39.371 1.00 22.36 28 ALA C O 1
ATOM 4381 N N . CYS C 3 12 ? 16.987 -17.551 38.218 1.00 22.30 29 CYS C N 1
ATOM 4382 C CA . CYS C 3 12 ? 16.571 -18.798 38.836 1.00 23.31 29 CYS C CA 1
ATOM 4383 C C . CYS C 3 12 ? 17.354 -19.958 38.235 1.00 29.76 29 CYS C C 1
ATOM 4384 O O . CYS C 3 12 ? 17.013 -20.447 37.157 1.00 26.61 29 CYS C O 1
ATOM 4387 N N . ARG C 3 13 ? 18.407 -20.397 38.921 1.00 26.20 30 ARG C N 1
ATOM 4388 C CA . ARG C 3 13 ? 19.222 -21.494 38.405 1.00 28.91 30 ARG C CA 1
ATOM 4389 C C . ARG C 3 13 ? 20.060 -22.232 39.446 1.00 24.98 30 ARG C C 1
ATOM 4390 O O . ARG C 3 13 ? 20.489 -21.661 40.448 1.00 26.12 30 ARG C O 1
ATOM 4398 N N . ASN C 3 14 ? 20.256 -23.522 39.197 1.00 20.01 31 ASN C N 1
ATOM 4399 C CA . ASN C 3 14 ? 21.145 -24.355 39.993 1.00 19.91 31 ASN C CA 1
ATOM 4400 C C . ASN C 3 14 ? 22.538 -24.277 39.386 1.00 24.56 31 ASN C C 1
ATOM 4401 O O . ASN C 3 14 ? 22.689 -24.404 38.172 1.00 26.97 31 ASN C O 1
ATOM 4406 N N . LEU C 3 15 ? 23.552 -24.080 40.222 1.00 15.32 32 LEU C N 1
ATOM 4407 C CA . LEU C 3 15 ? 24.915 -23.878 39.724 1.00 14.73 32 LEU C CA 1
ATOM 4408 C C . LEU C 3 15 ? 25.727 -25.161 39.584 1.00 22.07 32 LEU C C 1
ATOM 4409 O O . LEU C 3 15 ? 26.382 -25.378 38.558 1.00 21.01 32 LEU C O 1
ATOM 4414 N N . PHE C 3 16 ? 25.700 -26.002 40.614 1.00 20.87 33 PHE C N 1
ATOM 4415 C CA . PHE C 3 16 ? 26.590 -27.161 40.659 1.00 22.29 33 PHE C CA 1
ATOM 4416 C C . PHE C 3 16 ? 25.911 -28.502 40.957 1.00 21.98 33 PHE C C 1
ATOM 4417 O O . PHE C 3 16 ? 26.475 -29.361 41.640 1.00 22.87 33 PHE C O 1
ATOM 4425 N N . GLY C 3 17 ? 24.707 -28.678 40.419 1.00 24.68 34 GLY C N 1
ATOM 4426 C CA . GLY C 3 17 ? 24.047 -29.973 40.415 1.00 24.31 34 GLY C CA 1
ATOM 4427 C C . GLY C 3 17 ? 23.164 -30.240 41.620 1.00 25.46 34 GLY C C 1
ATOM 4428 O O . GLY C 3 17 ? 23.097 -29.429 42.541 1.00 23.18 34 GLY C O 1
ATOM 4429 N N . PRO C 3 18 ? 22.478 -31.391 41.620 1.00 27.11 35 PRO C N 1
ATOM 4430 C CA . PRO C 3 18 ? 21.589 -31.769 42.727 1.00 30.77 35 PRO C CA 1
ATOM 4431 C C . PRO C 3 18 ? 22.387 -32.133 43.974 1.00 31.30 35 PRO C C 1
ATOM 4432 O O . PRO C 3 18 ? 23.551 -32.514 43.857 1.00 28.71 35 PRO C O 1
ATOM 4436 N N . VAL C 3 19 ? 21.777 -32.024 45.150 1.00 30.53 36 VAL C N 1
ATOM 4437 C CA . VAL C 3 19 ? 22.460 -32.426 46.374 1.00 30.81 36 VAL C CA 1
ATOM 4438 C C . VAL C 3 19 ? 21.723 -33.535 47.120 1.00 37.16 36 VAL C C 1
ATOM 4439 O O . VAL C 3 19 ? 20.513 -33.715 46.967 1.00 37.88 36 VAL C O 1
ATOM 4443 N N . ASP C 3 20 ? 22.479 -34.281 47.918 1.00 38.43 37 ASP C N 1
ATOM 4444 C CA . ASP C 3 20 ? 21.924 -35.303 48.791 1.00 44.47 37 ASP C CA 1
ATOM 4445 C C . ASP C 3 20 ? 21.399 -34.621 50.052 1.00 42.88 37 ASP C C 1
ATOM 4446 O O . ASP C 3 20 ? 22.168 -34.294 50.958 1.00 41.91 37 ASP C O 1
ATOM 4451 N N . HIS C 3 21 ? 20.088 -34.403 50.095 1.00 38.62 38 HIS C N 1
ATOM 4452 C CA . HIS C 3 21 ? 19.468 -33.645 51.178 1.00 42.52 38 HIS C CA 1
ATOM 4453 C C . HIS C 3 21 ? 19.675 -34.262 52.558 1.00 43.68 38 HIS C C 1
ATOM 4454 O O . HIS C 3 21 ? 19.916 -33.544 53.528 1.00 42.43 38 HIS C O 1
ATOM 4461 N N . GLU C 3 22 ? 19.583 -35.586 52.643 1.00 46.29 39 GLU C N 1
ATOM 4462 C CA . GLU C 3 22 ? 19.779 -36.279 53.913 1.00 51.39 39 GLU C CA 1
ATOM 4463 C C . GLU C 3 22 ? 21.181 -36.011 54.442 1.00 46.13 39 GLU C C 1
ATOM 4464 O O . GLU C 3 22 ? 21.363 -35.708 55.619 1.00 45.05 39 GLU C O 1
ATOM 4470 N N . GLU C 3 23 ? 22.168 -36.113 53.557 1.00 43.81 40 GLU C N 1
ATOM 4471 C CA . GLU C 3 23 ? 23.557 -35.910 53.945 1.00 50.21 40 GLU C CA 1
ATOM 4472 C C . GLU C 3 23 ? 23.815 -34.446 54.281 1.00 45.12 40 GLU C C 1
ATOM 4473 O O . GLU C 3 23 ? 24.510 -34.139 55.248 1.00 42.84 40 GLU C O 1
ATOM 4479 N N . LEU C 3 24 ? 23.252 -33.550 53.474 1.00 40.74 41 LEU C N 1
ATOM 4480 C CA . LEU C 3 24 ? 23.402 -32.116 53.699 1.00 36.23 41 LEU C CA 1
ATOM 4481 C C . LEU C 3 24 ? 22.775 -31.700 55.031 1.00 39.96 41 LEU C C 1
ATOM 4482 O O . LEU C 3 24 ? 23.388 -30.971 55.814 1.00 40.43 41 LEU C O 1
ATOM 4487 N N . THR C 3 25 ? 21.556 -32.166 55.283 1.00 40.26 42 THR C N 1
ATOM 4488 C CA . THR C 3 25 ? 20.879 -31.886 56.543 1.00 46.01 42 THR C CA 1
ATOM 4489 C C . THR C 3 25 ? 21.691 -32.433 57.714 1.00 50.53 42 THR C C 1
ATOM 4490 O O . THR C 3 25 ? 21.836 -31.769 58.740 1.00 50.33 42 THR C O 1
ATOM 4494 N N . ARG C 3 26 ? 22.235 -33.635 57.541 1.00 55.47 43 ARG C N 1
ATOM 4495 C CA . ARG C 3 26 ? 23.104 -34.246 58.543 1.00 60.99 43 ARG C CA 1
ATOM 4496 C C . ARG C 3 26 ? 24.308 -33.366 58.870 1.00 58.49 43 ARG C C 1
ATOM 4497 O O . ARG C 3 26 ? 24.599 -33.110 60.037 1.00 57.06 43 ARG C O 1
ATOM 4505 N N . ASP C 3 27 ? 25.004 -32.911 57.833 1.00 60.25 44 ASP C N 1
ATOM 4506 C CA . ASP C 3 27 ? 26.209 -32.105 58.007 1.00 64.73 44 ASP C CA 1
ATOM 4507 C C . ASP C 3 27 ? 25.920 -30.761 58.671 1.00 63.07 44 ASP C C 1
ATOM 4508 O O . ASP C 3 27 ? 26.759 -30.229 59.397 1.00 68.07 44 ASP C O 1
ATOM 4513 N N . LEU C 3 28 ? 24.732 -30.219 58.420 1.00 56.13 45 LEU C N 1
ATOM 4514 C CA . LEU C 3 28 ? 24.336 -28.935 58.993 1.00 51.11 45 LEU C CA 1
ATOM 4515 C C . LEU C 3 28 ? 23.804 -29.087 60.416 1.00 55.52 45 LEU C C 1
ATOM 4516 O O . LEU C 3 28 ? 23.998 -28.205 61.256 1.00 51.14 45 LEU C O 1
ATOM 4521 N N . GLU C 3 29 ? 23.133 -30.205 60.682 1.00 62.15 46 GLU C N 1
ATOM 4522 C CA . GLU C 3 29 ? 22.580 -30.467 62.010 1.00 69.95 46 GLU C CA 1
ATOM 4523 C C . GLU C 3 29 ? 23.678 -30.625 63.054 1.00 72.60 46 GLU C C 1
ATOM 4524 O O . GLU C 3 29 ? 23.453 -30.381 64.241 1.00 74.26 46 GLU C O 1
ATOM 4530 N N . LYS C 3 30 ? 24.859 -31.039 62.603 1.00 73.52 47 LYS C N 1
ATOM 4531 C CA . LYS C 3 30 ? 26.039 -31.103 63.456 1.00 77.41 47 LYS C CA 1
ATOM 4532 C C . LYS C 3 30 ? 26.281 -29.762 64.137 1.00 75.23 47 LYS C C 1
ATOM 4533 O O . LYS C 3 30 ? 26.402 -29.682 65.359 1.00 74.43 47 LYS C O 1
ATOM 4539 N N . HIS C 3 31 ? 26.348 -28.710 63.328 1.00 73.88 48 HIS C N 1
ATOM 4540 C CA . HIS C 3 31 ? 26.610 -27.368 63.828 1.00 72.32 48 HIS C CA 1
ATOM 4541 C C . HIS C 3 31 ? 25.368 -26.755 64.472 1.00 70.60 48 HIS C C 1
ATOM 4542 O O . HIS C 3 31 ? 25.346 -26.488 65.676 1.00 68.59 48 HIS C O 1
ATOM 4549 N N . GLU C 3 37 ? 29.468 -25.605 74.911 1.00 81.97 54 GLU C N 1
ATOM 4550 C CA . GLU C 3 37 ? 29.857 -25.970 76.267 1.00 84.50 54 GLU C CA 1
ATOM 4551 C C . GLU C 3 37 ? 30.853 -24.968 76.843 1.00 83.93 54 GLU C C 1
ATOM 4552 O O . GLU C 3 37 ? 30.901 -24.754 78.054 1.00 84.93 54 GLU C O 1
ATOM 4554 N N . ALA C 3 38 ? 31.644 -24.356 75.967 1.00 81.27 55 ALA C N 1
ATOM 4555 C CA . ALA C 3 38 ? 32.664 -23.399 76.388 1.00 80.38 55 ALA C CA 1
ATOM 4556 C C . ALA C 3 38 ? 32.046 -22.140 76.992 1.00 80.36 55 ALA C C 1
ATOM 4557 O O . ALA C 3 38 ? 32.597 -21.559 77.927 1.00 81.15 55 ALA C O 1
ATOM 4559 N N . SER C 3 39 ? 30.906 -21.721 76.451 1.00 79.17 56 SER C N 1
ATOM 4560 C CA . SER C 3 39 ? 30.178 -20.580 76.999 1.00 78.64 56 SER C CA 1
ATOM 4561 C C . SER C 3 39 ? 29.456 -20.970 78.283 1.00 79.80 56 SER C C 1
ATOM 4562 O O . SER C 3 39 ? 29.324 -20.162 79.202 1.00 80.63 56 SER C O 1
ATOM 4565 N N . GLN C 3 40 ? 28.990 -22.214 78.336 1.00 79.73 57 GLN C N 1
ATOM 4566 C CA . GLN C 3 40 ? 28.318 -22.736 79.519 1.00 81.05 57 GLN C CA 1
ATOM 4567 C C . GLN C 3 40 ? 29.263 -22.737 80.715 1.00 78.60 57 GLN C C 1
ATOM 4568 O O . GLN C 3 40 ? 28.841 -22.535 81.852 1.00 77.88 57 GLN C O 1
ATOM 4574 N N . ARG C 3 41 ? 30.547 -22.956 80.450 1.00 78.95 58 ARG C N 1
ATOM 4575 C CA . ARG C 3 41 ? 31.558 -22.920 81.498 1.00 82.22 58 ARG C CA 1
ATOM 4576 C C . ARG C 3 41 ? 31.817 -21.486 81.940 1.00 77.84 58 ARG C C 1
ATOM 4577 O O . ARG C 3 41 ? 32.033 -21.218 83.123 1.00 78.35 58 ARG C O 1
ATOM 4585 N N . LYS C 3 42 ? 31.785 -20.569 80.980 1.00 73.23 59 LYS C N 1
ATOM 4586 C CA . LYS C 3 42 ? 32.044 -19.161 81.253 1.00 72.12 59 LYS C CA 1
ATOM 4587 C C . LYS C 3 42 ? 30.957 -18.531 82.125 1.00 68.20 59 LYS C C 1
ATOM 4588 O O . LYS C 3 42 ? 31.253 -17.729 83.011 1.00 67.60 59 LYS C O 1
ATOM 4594 N N . TRP C 3 43 ? 29.704 -18.907 81.881 1.00 65.74 60 TRP C N 1
ATOM 4595 C CA . TRP C 3 43 ? 28.572 -18.260 82.543 1.00 64.38 60 TRP C CA 1
ATOM 4596 C C . TRP C 3 43 ? 27.834 -19.148 83.548 1.00 65.01 60 TRP C C 1
ATOM 4597 O O . TRP C 3 43 ? 26.845 -18.713 84.138 1.00 65.57 60 TRP C O 1
ATOM 4608 N N . ASN C 3 44 ? 28.327 -20.369 83.749 1.00 66.22 61 ASN C N 1
ATOM 4609 C CA . ASN C 3 44 ? 27.626 -21.402 84.527 1.00 68.31 61 ASN C CA 1
ATOM 4610 C C . ASN C 3 44 ? 26.103 -21.418 84.340 1.00 69.09 61 ASN C C 1
ATOM 4611 O O . ASN C 3 44 ? 25.339 -21.304 85.300 1.00 69.22 61 ASN C O 1
ATOM 4616 N N . PHE C 3 45 ? 25.683 -21.559 83.085 1.00 67.73 62 PHE C N 1
ATOM 4617 C CA . PHE C 3 45 ? 24.272 -21.542 82.716 1.00 67.10 62 PHE C CA 1
ATOM 4618 C C . PHE C 3 45 ? 24.046 -22.485 81.534 1.00 69.40 62 PHE C C 1
ATOM 4619 O O . PHE C 3 45 ? 24.829 -22.495 80.585 1.00 66.56 62 PHE C O 1
ATOM 4627 N N . ASP C 3 46 ? 22.973 -23.269 81.590 1.00 73.65 63 ASP C N 1
ATOM 4628 C CA . ASP C 3 46 ? 22.660 -24.217 80.521 1.00 75.42 63 ASP C CA 1
ATOM 4629 C C . ASP C 3 46 ? 21.689 -23.602 79.518 1.00 66.12 63 ASP C C 1
ATOM 4630 O O . ASP C 3 46 ? 20.485 -23.531 79.770 1.00 62.01 63 ASP C O 1
ATOM 4635 N N . PHE C 3 47 ? 22.217 -23.177 78.374 1.00 61.66 64 PHE C N 1
ATOM 4636 C CA . PHE C 3 47 ? 21.443 -22.418 77.393 1.00 57.79 64 PHE C CA 1
ATOM 4637 C C . PHE C 3 47 ? 20.437 -23.255 76.599 1.00 62.74 64 PHE C C 1
ATOM 4638 O O . PHE C 3 47 ? 19.308 -22.818 76.365 1.00 58.18 64 PHE C O 1
ATOM 4646 N N . GLN C 3 48 ? 20.849 -24.449 76.186 1.00 72.08 65 GLN C N 1
ATOM 4647 C CA . GLN C 3 48 ? 19.977 -25.344 75.428 1.00 83.55 65 GLN C CA 1
ATOM 4648 C C . GLN C 3 48 ? 18.689 -25.650 76.191 1.00 87.41 65 GLN C C 1
ATOM 4649 O O . GLN C 3 48 ? 17.608 -25.727 75.604 1.00 87.98 65 GLN C O 1
ATOM 4655 N N . ASN C 3 49 ? 18.813 -25.807 77.505 1.00 89.17 66 ASN C N 1
ATOM 4656 C CA . ASN C 3 49 ? 17.680 -26.160 78.354 1.00 92.64 66 ASN C CA 1
ATOM 4657 C C . ASN C 3 49 ? 16.994 -24.964 79.008 1.00 95.43 66 ASN C C 1
ATOM 4658 O O . ASN C 3 49 ? 15.887 -25.100 79.531 1.00 99.22 66 ASN C O 1
ATOM 4663 N N . HIS C 3 50 ? 17.661 -23.810 78.981 1.00 92.21 67 HIS C N 1
ATOM 4664 C CA . HIS C 3 50 ? 17.196 -22.598 79.663 1.00 89.48 67 HIS C CA 1
ATOM 4665 C C . HIS C 3 50 ? 17.206 -22.810 81.179 1.00 86.91 67 HIS C C 1
ATOM 4666 O O . HIS C 3 50 ? 16.206 -22.578 81.859 1.00 85.24 67 HIS C O 1
ATOM 4673 N N . LYS C 3 51 ? 18.351 -23.252 81.696 1.00 84.26 68 LYS C N 1
ATOM 4674 C CA . LYS C 3 51 ? 18.499 -23.572 83.113 1.00 84.35 68 LYS C CA 1
ATOM 4675 C C . LYS C 3 51 ? 19.809 -23.041 83.686 1.00 76.79 68 LYS C C 1
ATOM 4676 O O . LYS C 3 51 ? 20.871 -23.225 83.092 1.00 74.75 68 LYS C O 1
ATOM 4682 N N . PRO C 3 52 ? 19.739 -22.389 84.856 1.00 72.01 69 PRO C N 1
ATOM 4683 C CA . PRO C 3 52 ? 20.934 -21.944 85.580 1.00 72.11 69 PRO C CA 1
ATOM 4684 C C . PRO C 3 52 ? 21.727 -23.117 86.140 1.00 78.11 69 PRO C C 1
ATOM 4685 O O . PRO C 3 52 ? 21.167 -24.185 86.387 1.00 76.38 69 PRO C O 1
ATOM 4689 N N . LEU C 3 53 ? 23.023 -22.906 86.338 1.00 81.87 70 LEU C N 1
ATOM 4690 C CA . LEU C 3 53 ? 23.886 -23.902 86.955 1.00 84.65 70 LEU C CA 1
ATOM 4691 C C . LEU C 3 53 ? 24.583 -23.284 88.157 1.00 85.85 70 LEU C C 1
ATOM 4692 O O . LEU C 3 53 ? 24.858 -22.084 88.169 1.00 85.49 70 LEU C O 1
ATOM 4697 N N . GLU C 3 54 ? 24.858 -24.101 89.168 1.00 87.28 71 GLU C N 1
ATOM 4698 C CA . GLU C 3 54 ? 25.630 -23.650 90.318 1.00 85.52 71 GLU C CA 1
ATOM 4699 C C . GLU C 3 54 ? 26.999 -23.171 89.843 1.00 81.99 71 GLU C C 1
ATOM 4700 O O . GLU C 3 54 ? 27.677 -23.863 89.085 1.00 79.30 71 GLU C O 1
ATOM 4702 N N . GLY C 3 55 ? 27.393 -21.979 90.275 1.00 83.28 72 GLY C N 1
ATOM 4703 C CA . GLY C 3 55 ? 28.647 -21.391 89.837 1.00 83.56 72 GLY C CA 1
ATOM 4704 C C . GLY C 3 55 ? 28.843 -19.986 90.373 1.00 81.89 72 GLY C C 1
ATOM 4705 O O . GLY C 3 55 ? 28.038 -19.505 91.171 1.00 80.94 72 GLY C O 1
ATOM 4706 N N . LYS C 3 56 ? 29.906 -19.320 89.929 1.00 80.08 73 LYS C N 1
ATOM 4707 C CA . LYS C 3 56 ? 30.243 -18.000 90.459 1.00 80.47 73 LYS C CA 1
ATOM 4708 C C . LYS C 3 56 ? 29.289 -16.899 89.995 1.00 76.91 73 LYS C C 1
ATOM 4709 O O . LYS C 3 56 ? 29.340 -15.775 90.494 1.00 75.27 73 LYS C O 1
ATOM 4715 N N . TYR C 3 57 ? 28.425 -17.222 89.038 1.00 74.64 74 TYR C N 1
ATOM 4716 C CA . TYR C 3 57 ? 27.339 -16.322 88.666 1.00 72.07 74 TYR C CA 1
ATOM 4717 C C . TYR C 3 57 ? 26.044 -16.804 89.313 1.00 68.10 74 TYR C C 1
ATOM 4718 O O . TYR C 3 57 ? 25.591 -17.919 89.054 1.00 66.52 74 TYR C O 1
ATOM 4727 N N . GLU C 3 58 ? 25.460 -15.964 90.162 1.00 65.85 75 GLU C N 1
ATOM 4728 C CA . GLU C 3 58 ? 24.244 -16.324 90.889 1.00 70.30 75 GLU C CA 1
ATOM 4729 C C . GLU C 3 58 ? 22.981 -15.903 90.152 1.00 64.95 75 GLU C C 1
ATOM 4730 O O . GLU C 3 58 ? 22.548 -14.757 90.249 1.00 63.81 75 GLU C O 1
ATOM 4736 N N . TRP C 3 59 ? 22.375 -16.853 89.451 1.00 64.70 76 TRP C N 1
ATOM 4737 C CA . TRP C 3 59 ? 21.286 -16.562 88.524 1.00 67.28 76 TRP C CA 1
ATOM 4738 C C . TRP C 3 59 ? 19.912 -16.351 89.153 1.00 79.16 76 TRP C C 1
ATOM 4739 O O . TRP C 3 59 ? 19.040 -17.218 89.079 1.00 85.59 76 TRP C O 1
ATOM 4750 N N . GLN C 3 60 ? 19.725 -15.186 89.761 1.00 83.34 77 GLN C N 1
ATOM 4751 C CA . GLN C 3 60 ? 18.409 -14.761 90.207 1.00 87.91 77 GLN C CA 1
ATOM 4752 C C . GLN C 3 60 ? 17.555 -14.535 88.966 1.00 85.43 77 GLN C C 1
ATOM 4753 O O . GLN C 3 60 ? 17.994 -13.887 88.015 1.00 83.80 77 GLN C O 1
ATOM 4759 N N . GLU C 3 61 ? 16.340 -15.070 88.966 1.00 85.59 78 GLU C N 1
ATOM 4760 C CA . GLU C 3 61 ? 15.452 -14.920 87.819 1.00 86.96 78 GLU C CA 1
ATOM 4761 C C . GLU C 3 61 ? 14.675 -13.613 87.897 1.00 87.57 78 GLU C C 1
ATOM 4762 O O . GLU C 3 61 ? 14.930 -12.775 88.763 1.00 88.07 78 GLU C O 1
ATOM 4768 N N . VAL C 3 62 ? 13.721 -13.449 86.987 1.00 87.55 79 VAL C N 1
ATOM 4769 C CA . VAL C 3 62 ? 12.891 -12.252 86.949 1.00 89.51 79 VAL C CA 1
ATOM 4770 C C . VAL C 3 62 ? 11.415 -12.602 87.103 1.00 94.86 79 VAL C C 1
ATOM 4771 O O . VAL C 3 62 ? 10.908 -13.502 86.433 1.00 97.21 79 VAL C O 1
#

Secondary structure (DSSP, 8-state):
--EEEEETTT--EEEEEEEE---S-HHHHHHHHHHTT---TTBPPEEEEEE-SSEEEEEEE--SEEHHHHHHHTTTSPPPHHHHHHHHHHHHHHHHHHHHTTEE-----GGGEEE-TTS-EEE---TT-EE--SSPPP----S-GGG--HHHHTT-S---THHHHHHHHHHHHHHHHSS-SS--SSHHHHHHHHHHHH----TTTSTTGGGSTT--TTS--PPP--HHHHSTT--HHHHHHHHHHT-SSTTTSPPHHHHTTSGGGTT---PPPSS--/---TTTHHHHHHHHHHHHHHTPPPTTGGGG-SS--HHHHHHHHHHHHHHHHHTT--HHHHHHHHHHHHHHHHH----HHHHHHHHHHHHHHHHHHH-SSPPPHHHHHHHTTS-S-HHHHHHHHHHHHHHTTT------HHHHHHHHHTT-SS--HHHHHHHHHHHHHHHH-HHHHTTS-HHHHHHHHHHHHHHHHHS----HHHHHHH---HHHHHHHHHHHHHHHHHGGGSS--HHHHHTTSGGGTTGGGSPPPSS---/--TT---SS----HHHHHHHHHH--HHHHHHTEETTTTEE-SSSEEEEE-

Solvent-accessible surface area: 24895 Å² total

GO terms:
  GO:0043247 telomere maintenance in response to DNA damage (P, IDA)
  GO:0120186 negative regulation of protein localization to chromatin (P, IDA)
  GO:0120261 regulation of heterochromatin organization (P, IDA)
  GO:0004674 protein serine/threonine kinase activity (F, IGI)
  GO:0005515 protein binding (F, IPI)
  GO:0004693 cyclin-dependent protein serine/threonine kinase activity (F, IDA)
  GO:0097472 cyclin-dependent protein kinase activity (F, IDA)
  GO:0005768 endosome (C, IDA)
  GO:0015030 Cajal body (C, IDA)
  GO:0030332 cyclin binding (F, IDA)
  GO:0000307 cyclin-dependent protein kinase holoenzyme complex (C, IDA)
  GO:0097124 cyclin A2-CDK2 complex (C, IDA)
  GO:0031453 positive regulation of heterochromatin formation (P, IDA)
  GO:0006468 protein phosphorylation (P, IDA)
  GO:0106310 protein serine kinase activity (F, EXP)
  GO:0005813 centrosome (C, TAS)
  GO:0031571 mitotic G1 DNA damage checkpoint signaling (P, TAS)
  GO:0051298 centrosome duplication (P, TAS)
  GO:0051321 meiotic cell cycle (P, TAS)
  GO:0006260 DNA replication (P, TAS)

B-factor: mean 28.38, std 18.15, range [7.04, 103.44]

Sequence (587 aa):
VVYKARNKLTGEVVALKKIRLEGVPSTAIREISLLKELNHPNIVKLLDVIHHTENKLYLVFEFLHQDLKKKFMDASALTGIPLPLIKSYLFQLLQGLAFCHSHRVLHRDLKPQNLLINTEGAIKLADFGLARAFGVPVRTYHEVVTLWYRAPEILLGCKYYSTAVDIWSLGCIFAEMVTRRALFPGDSEIDQLFRIFRTLGTPDEVVWPGVTSMPDYKPSFPKWARQDFSKVVPPLDEDGRSLLSQMLHYDPNKRISAKAALAHPFFQDVTKPVPHLRLNEVPDYHEDIHTYLREMEVKCKPKVGYMKKQPDITNSMRAILVDWLVEVGEEYKLQNETLHLAVNYIDRFLSSMSVLRGKLQLVGTAAMLLASKFEEIYPPEVAEFVYITDDTYTKKQVLRMEHLVLKVLTFDLAAPTVNQFLTQYFLHQQPANCKVESLAMMFLGELSLIDADPYLKYLPSVIAGAAFHLALYTVTGQSWPESLIRKTGYTLESLKPCLMDLHQTYLKAPQHAQQSIREKYKNSKYHGVSLLNPPETLNLKPSACRNLFGPVDHEELTRDLEKHEASQRKWNFDFQNHKPLEGKYEWQEV

Radius of gyration: 25.97 Å; Cα contacts (8 Å, |Δi|>4): 969; chains: 3; bounding box: 55×68×70 Å